Protein AF-0000000086540992 (afdb_homodimer)

pLDDT: mean 71.97, std 34.08, range [14.61, 98.75]

Secondary structure (DSSP, 8-state):
-HHHHHHHHHHHHHHHTT-HHHHHHHHHHHHTT-SPPPHHHHHHHHHHHHHHHHHHHHHHHHHH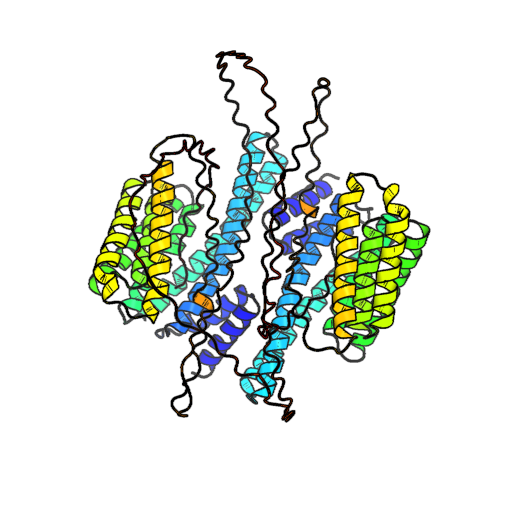HHHHHHHHHT-HHHHHHHHHHHHHHHHHHHHHHHHHHHHIIIIIHHH--SHHHHHHHHHHHHHHHHHHHHH--HHHHHHHHHHHHHHHHHHHHHHHHHS-TT-HHHHHHHHHHHHIIIIIS--HHHHHHHHHHHHHHHHHTGGG--HHHHHHHHHHHHHHHHHHHHHHHHHS----------------GGGG--------S----------------------------------------------------------------------------------/-HHHHHHHHHHHHHHHTT-HHHHHHHHHHHHTT-SPPPHHHHHHHHHHHHHHHHHHHHHHHHHHHHHHHHHHHT-HHHHHHHHHHHHHHHHHHHHHHHHHHHHIIIIIHHH--SHHHHHHHHHHHHHHHHHHHHH--HHHHHHHHHHHHHHHHHHHHHHHHHS-TT-HHHHHHHHHHHHIIIIIS--HHHHHHHHHHHHHHHHHTGGG--HHHHHHHHHHHHHHHHHHHHHHHHHS----------------GGGG--------S----------------------------------------------------------------------------------

Organism: Oryzias melastigma (NCBI:txid30732)

Solvent-accessible surface area (backbone atoms only — not comparable to full-atom values): 40057 Å² total; per-residue (Å²): 109,74,65,50,53,49,30,52,50,50,22,53,52,20,52,72,33,68,36,35,70,58,15,36,58,29,34,48,56,53,45,68,63,55,52,67,69,53,74,67,55,49,30,51,42,39,46,17,50,48,54,51,50,46,54,50,51,52,23,45,54,43,45,50,51,50,43,54,56,36,61,75,70,65,50,63,70,65,40,53,53,46,52,53,50,44,50,52,49,49,52,52,49,49,51,54,38,50,51,53,48,48,47,38,67,74,17,46,56,72,35,41,82,48,61,67,51,41,28,51,48,26,36,51,47,13,49,42,24,43,59,49,29,72,75,41,58,73,69,57,16,53,51,24,44,48,53,13,50,54,25,37,48,53,16,48,57,48,29,71,73,67,43,60,58,47,36,50,69,48,41,36,42,37,39,35,48,18,47,41,29,36,74,73,66,65,32,55,67,61,12,45,51,46,30,49,50,48,46,52,50,18,62,74,47,51,89,73,51,52,74,78,55,38,57,57,24,49,53,48,45,49,50,36,51,52,46,46,51,51,51,51,52,61,66,52,71,72,85,72,83,58,74,74,77,73,71,73,37,74,56,79,71,71,71,69,71,66,81,72,70,79,76,71,85,73,83,82,75,82,79,79,76,78,79,74,81,79,79,73,49,35,62,70,83,77,80,79,76,82,74,83,76,74,81,74,82,76,85,76,82,85,79,75,82,81,78,83,78,85,88,81,81,86,80,84,83,77,88,75,85,75,86,77,83,80,83,72,82,75,77,14,67,34,62,81,64,78,63,70,76,74,61,64,78,60,115,108,75,63,50,53,47,30,54,50,51,20,52,52,21,52,73,32,68,38,34,69,59,14,37,57,29,35,50,56,52,47,67,64,55,53,66,69,53,73,66,53,49,29,52,42,38,48,18,50,48,52,52,51,47,53,50,49,53,23,45,54,45,46,49,51,50,43,55,58,35,62,75,70,66,51,63,69,64,42,52,52,45,52,52,50,45,51,52,49,49,52,50,49,49,51,54,38,50,50,54,48,47,47,38,67,74,19,46,56,72,37,40,84,48,60,68,52,41,29,50,47,26,34,51,47,12,49,41,25,43,59,48,30,72,76,41,57,72,69,58,18,52,52,24,44,46,53,12,50,53,26,37,48,54,16,47,57,48,28,71,72,65,43,59,58,47,36,49,67,50,42,35,42,38,37,34,48,18,46,42,29,36,74,73,67,66,31,55,66,62,12,46,49,46,30,48,51,47,45,52,48,18,62,75,47,50,88,73,51,51,74,77,54,37,58,57,25,48,52,49,44,49,51,36,49,52,46,48,53,46,51,50,52,61,66,52,70,73,75,42,65,28,67,74,77,73,69,75,44,73,61,78,70,73,72,69,70,67,81,72,70,80,78,72,84,73,82,84,76,84,79,79,77,77,80,78,81,79,79,70,60,40,57,71,83,74,80,76,78,80,73,81,76,73,81,69,78,72,84,73,82,82,76,84,71,85,72,83,86,82,86,75,83,75,83,80,78,80,77,81,82,74,79,75,79,81,79,74,74,76,82,71,81,57,75,81,70,82,73,74,77,76,63,65,79,62,116

Structure (mmCIF, N/CA/C/O backbone):
data_AF-0000000086540992-model_v1
#
loop_
_entity.id
_entity.type
_entity.pdbx_description
1 polymer '14-3-3 protein epsilon'
#
loop_
_atom_site.group_PDB
_atom_site.id
_atom_site.type_symbol
_atom_site.label_atom_id
_atom_site.label_alt_id
_atom_site.label_comp_id
_atom_site.label_asym_id
_atom_site.label_entity_id
_atom_site.label_seq_id
_atom_site.pdbx_PDB_ins_code
_atom_site.Cartn_x
_atom_site.Cartn_y
_atom_site.Cartn_z
_atom_site.occupancy
_atom_site.B_iso_or_equiv
_atom_site.auth_seq_id
_atom_site.auth_comp_id
_atom_site.auth_asym_id
_atom_site.auth_atom_id
_atom_site.pdbx_PDB_model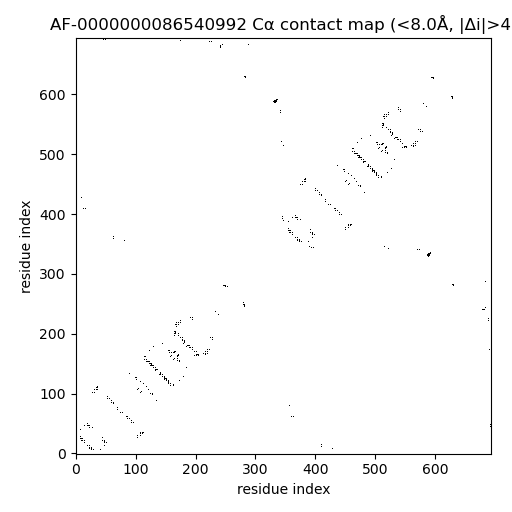_num
ATOM 1 N N . MET A 1 1 ? -19.25 -24.922 9.805 1 51.62 1 MET A N 1
ATOM 2 C CA . MET A 1 1 ? -19.891 -24.25 8.68 1 51.62 1 MET A CA 1
ATOM 3 C C . MET A 1 1 ? -19.984 -22.75 8.922 1 51.62 1 MET A C 1
ATOM 5 O O . MET A 1 1 ? -19.531 -21.953 8.094 1 51.62 1 MET A O 1
ATOM 9 N N . ALA A 1 2 ? -20.594 -22.406 10.203 1 64.19 2 ALA A N 1
ATOM 10 C CA . ALA A 1 2 ? -20.828 -21 10.531 1 64.19 2 ALA A CA 1
ATOM 11 C C . ALA A 1 2 ? -19.5 -20.25 10.688 1 64.19 2 ALA A C 1
ATOM 13 O O . ALA A 1 2 ? -19.359 -19.125 10.203 1 64.19 2 ALA A O 1
ATOM 14 N N . ASP A 1 3 ? -18.484 -21.031 11.164 1 86.75 3 ASP A N 1
ATOM 15 C CA . ASP A 1 3 ? -17.188 -20.422 11.438 1 86.75 3 ASP A CA 1
ATOM 16 C C . ASP A 1 3 ? -16.406 -20.203 10.141 1 86.75 3 ASP A C 1
ATOM 18 O O . ASP A 1 3 ? -15.773 -19.156 9.969 1 86.75 3 ASP A O 1
ATOM 22 N N . ARG A 1 4 ? -16.688 -21.109 9.227 1 94.5 4 ARG A N 1
ATOM 23 C CA . ARG A 1 4 ? -16 -21.016 7.941 1 94.5 4 ARG A CA 1
ATOM 24 C C . ARG A 1 4 ? -16.516 -19.828 7.129 1 94.5 4 ARG A C 1
ATOM 26 O O . ARG A 1 4 ? -15.727 -19.031 6.605 1 94.5 4 ARG A O 1
ATOM 33 N N . ASP A 1 5 ? -17.766 -19.703 7.113 1 94.44 5 ASP A N 1
ATOM 34 C CA . ASP A 1 5 ? -18.391 -18.609 6.367 1 94.44 5 ASP A CA 1
ATOM 35 C C . ASP A 1 5 ? -18 -17.266 6.949 1 94.44 5 ASP A C 1
ATOM 37 O O . ASP A 1 5 ? -17.812 -16.297 6.211 1 94.44 5 ASP A O 1
ATOM 41 N N . ASN A 1 6 ? -17.922 -17.312 8.25 1 94.5 6 ASN A N 1
ATOM 42 C CA . ASN A 1 6 ? -17.516 -16.078 8.906 1 94.5 6 ASN A CA 1
ATOM 43 C C . ASN A 1 6 ? -16.062 -15.703 8.57 1 94.5 6 ASN A C 1
ATOM 45 O O . ASN A 1 6 ? -15.75 -14.531 8.367 1 94.5 6 ASN A O 1
ATOM 49 N N . LEU A 1 7 ? -15.234 -16.688 8.523 1 97 7 LEU A N 1
ATOM 50 C CA . LEU A 1 7 ? -13.828 -16.453 8.188 1 97 7 LEU A CA 1
ATOM 51 C C . LEU A 1 7 ? -13.68 -15.977 6.75 1 97 7 LEU A C 1
ATOM 53 O O . LEU A 1 7 ? -12.883 -15.078 6.469 1 97 7 LEU A O 1
ATOM 57 N N . VAL A 1 8 ? -14.469 -16.547 5.883 1 97.81 8 VAL A N 1
ATOM 58 C CA . VAL A 1 8 ? -14.438 -16.156 4.48 1 97.81 8 VAL A CA 1
ATOM 59 C C . VAL A 1 8 ? -14.945 -14.719 4.344 1 97.81 8 VAL A C 1
ATOM 61 O O . VAL A 1 8 ? -14.375 -13.914 3.596 1 97.81 8 VAL A O 1
ATOM 64 N N . TYR A 1 9 ? -15.969 -14.422 5.082 1 96.5 9 TYR A N 1
ATOM 65 C CA . TYR A 1 9 ? -16.5 -13.07 5.047 1 96.5 9 TYR A CA 1
ATOM 66 C C . TYR A 1 9 ? -15.492 -12.07 5.598 1 96.5 9 TYR A C 1
ATOM 68 O O . TYR A 1 9 ? -15.328 -10.977 5.051 1 96.5 9 TYR A O 1
ATOM 76 N N . GLN A 1 10 ? -14.805 -12.414 6.66 1 96.69 10 GLN A N 1
ATOM 77 C CA . GLN A 1 10 ? -13.758 -11.57 7.234 1 96.69 10 GLN A CA 1
ATOM 78 C C . GLN A 1 10 ? -12.641 -11.32 6.227 1 96.69 10 GLN A C 1
ATOM 80 O O . GLN A 1 10 ? -12.102 -10.219 6.141 1 96.69 10 GLN A O 1
ATOM 85 N N . ALA A 1 11 ? -12.289 -12.32 5.504 1 98.12 11 ALA A N 1
ATOM 86 C CA . ALA A 1 11 ? -11.258 -12.188 4.477 1 98.12 11 ALA A CA 1
ATOM 87 C C . ALA A 1 11 ? -11.695 -11.203 3.395 1 98.12 11 ALA A C 1
ATOM 89 O O . ALA A 1 11 ? -10.883 -10.398 2.922 1 98.12 11 ALA A O 1
ATOM 90 N N . LYS A 1 12 ? -12.914 -11.273 3.031 1 97.81 12 LYS A N 1
ATOM 91 C CA . LYS A 1 12 ? -13.438 -10.352 2.023 1 97.81 12 LYS A CA 1
ATOM 92 C C . LYS A 1 12 ? -13.414 -8.914 2.525 1 97.81 12 LYS A C 1
ATOM 94 O O . LYS A 1 12 ? -13.094 -7.992 1.776 1 97.81 12 LYS A O 1
ATOM 99 N N . LEU A 1 13 ? -13.789 -8.734 3.809 1 97.12 13 LEU A N 1
ATOM 100 C CA . LEU A 1 13 ? -13.734 -7.406 4.414 1 97.12 13 LEU A CA 1
ATOM 101 C C . LEU A 1 13 ? -12.305 -6.875 4.422 1 97.12 13 LEU A C 1
ATOM 103 O O . LEU A 1 13 ? -12.062 -5.711 4.082 1 97.12 13 LEU A O 1
ATOM 107 N N . ALA A 1 14 ? -11.406 -7.727 4.773 1 98.19 14 ALA A N 1
ATOM 108 C CA . ALA A 1 14 ? -10 -7.348 4.816 1 98.19 14 ALA A CA 1
ATOM 109 C C . ALA A 1 14 ? -9.484 -6.988 3.426 1 98.19 14 ALA A C 1
ATOM 111 O O . ALA A 1 14 ? -8.688 -6.059 3.271 1 98.19 14 ALA A O 1
ATOM 112 N N . GLU A 1 15 ? -9.906 -7.699 2.443 1 97.69 15 GLU A N 1
ATOM 113 C CA . GLU A 1 15 ? -9.508 -7.402 1.073 1 97.69 15 GLU A CA 1
ATOM 114 C C . GLU A 1 15 ? -9.992 -6.02 0.644 1 97.69 15 GLU A C 1
ATOM 116 O O . GLU A 1 15 ? -9.219 -5.227 0.096 1 97.69 15 GLU A O 1
ATOM 121 N N . GLN A 1 16 ? -11.266 -5.754 0.918 1 97.12 16 GLN A N 1
ATOM 122 C CA . GLN A 1 16 ? -11.844 -4.469 0.549 1 97.12 16 GLN A CA 1
ATOM 123 C C . GLN A 1 16 ? -11.148 -3.322 1.277 1 97.12 16 GLN A C 1
ATOM 125 O O . GLN A 1 16 ? -10.969 -2.24 0.714 1 97.12 16 GLN A O 1
ATOM 130 N N . ALA A 1 17 ? -10.789 -3.611 2.469 1 97.25 17 ALA A N 1
ATOM 131 C CA . ALA A 1 17 ? -10.117 -2.6 3.279 1 97.25 17 ALA A CA 1
ATOM 132 C C . ALA A 1 17 ? -8.617 -2.584 3.006 1 97.25 17 ALA A C 1
ATOM 134 O O . ALA A 1 17 ? -7.875 -1.812 3.617 1 97.25 17 ALA A O 1
ATOM 135 N N . GLU A 1 18 ? -8.102 -3.455 2.107 1 97.31 18 GLU A N 1
ATOM 136 C CA . GLU A 1 18 ? -6.703 -3.59 1.711 1 97.31 18 GLU A CA 1
ATOM 137 C C . GLU A 1 18 ? -5.82 -3.916 2.91 1 97.31 18 GLU A C 1
ATOM 139 O O . GLU A 1 18 ? -4.746 -3.334 3.072 1 97.31 18 GLU A O 1
ATOM 144 N N . ARG A 1 19 ? -6.328 -4.629 3.795 1 97.88 19 ARG A N 1
ATOM 145 C CA . ARG A 1 19 ? -5.609 -5.164 4.949 1 97.88 19 ARG A CA 1
ATOM 146 C C . ARG A 1 19 ? -5.281 -6.641 4.75 1 97.88 19 ARG A C 1
ATOM 148 O O . ARG A 1 19 ? -5.91 -7.508 5.359 1 97.88 19 ARG A O 1
ATOM 155 N N . TYR A 1 20 ? -4.223 -6.926 4.07 1 98.19 20 TYR A N 1
ATOM 156 C CA . TYR A 1 20 ? -3.961 -8.242 3.51 1 98.19 20 TYR A CA 1
ATOM 157 C C . TYR A 1 20 ? -3.361 -9.18 4.559 1 98.19 20 TYR A C 1
ATOM 159 O O . TYR A 1 20 ? -3.555 -10.391 4.5 1 98.19 20 TYR A O 1
ATOM 167 N N . ASP A 1 21 ? -2.674 -8.656 5.555 1 97.69 21 ASP A N 1
ATOM 168 C CA . ASP A 1 21 ? -2.174 -9.508 6.629 1 97.69 21 ASP A CA 1
ATOM 169 C C . ASP A 1 21 ? -3.324 -10.188 7.367 1 97.69 21 ASP A C 1
ATOM 171 O O . ASP A 1 21 ? -3.252 -11.383 7.676 1 97.69 21 ASP A O 1
ATOM 175 N N . GLU A 1 22 ? -4.328 -9.43 7.621 1 97.75 22 GLU A N 1
ATOM 176 C CA . GLU A 1 22 ? -5.512 -9.992 8.266 1 97.75 22 GLU A CA 1
ATOM 177 C C . GLU A 1 22 ? -6.23 -10.969 7.336 1 97.75 22 GLU A C 1
ATOM 179 O O . GLU A 1 22 ? -6.789 -11.969 7.789 1 97.75 22 GLU A O 1
ATOM 184 N N . MET A 1 23 ? -6.227 -10.594 6.035 1 98.19 23 MET A N 1
ATOM 185 C CA . MET A 1 23 ? -6.801 -11.484 5.035 1 98.19 23 MET A CA 1
ATOM 186 C C . MET A 1 23 ? -6.137 -12.852 5.078 1 98.19 23 MET A C 1
ATOM 188 O O . MET A 1 23 ? -6.816 -13.883 5.051 1 98.19 23 MET A O 1
ATOM 192 N N . VAL A 1 24 ? -4.84 -12.891 5.246 1 98.56 24 VAL A N 1
ATOM 193 C CA . VAL A 1 24 ? -4.07 -14.133 5.305 1 98.56 24 VAL A CA 1
ATOM 194 C C . VAL A 1 24 ? -4.453 -14.922 6.555 1 98.56 24 VAL A C 1
ATOM 196 O O . VAL A 1 24 ? -4.66 -16.141 6.492 1 98.56 24 VAL A O 1
ATOM 199 N N . GLU A 1 25 ? -4.555 -14.227 7.68 1 98 25 GLU A N 1
ATOM 200 C CA . GLU A 1 25 ? -4.902 -14.891 8.93 1 98 25 GLU A CA 1
ATOM 201 C C . GLU A 1 25 ? -6.246 -15.609 8.82 1 98 25 GLU A C 1
ATOM 203 O O . GLU A 1 25 ? -6.375 -16.766 9.234 1 98 25 GLU A O 1
ATOM 208 N N . SER A 1 26 ? -7.203 -14.922 8.227 1 97.88 26 SER A N 1
ATOM 209 C CA . SER A 1 26 ? -8.531 -15.492 8.07 1 97.88 26 SER A CA 1
ATOM 210 C C . SER A 1 26 ? -8.516 -16.688 7.117 1 97.88 26 SER A C 1
ATOM 212 O O . SER A 1 26 ? -9.062 -17.75 7.426 1 97.88 26 SER A O 1
ATOM 214 N N . MET A 1 27 ? -7.844 -16.516 5.996 1 98.31 27 MET A N 1
ATOM 215 C CA . MET A 1 27 ? -7.875 -17.562 4.977 1 98.31 27 MET A CA 1
ATOM 216 C C . MET A 1 27 ? -7.008 -18.75 5.387 1 98.31 27 MET A C 1
ATOM 218 O O . MET A 1 27 ? -7.289 -19.891 5.008 1 98.31 27 MET A O 1
ATOM 222 N N . LYS A 1 28 ? -5.984 -18.547 6.16 1 97.88 28 LYS A N 1
ATOM 223 C CA . LYS A 1 28 ? -5.176 -19.641 6.684 1 97.88 28 LYS A CA 1
ATOM 224 C C . LYS A 1 28 ? -6.008 -20.547 7.59 1 97.88 28 LYS A C 1
ATOM 226 O O . LYS A 1 28 ? -5.859 -21.781 7.547 1 97.88 28 LYS A O 1
ATOM 231 N N . LYS A 1 29 ? -6.824 -19.938 8.398 1 97.81 29 LYS A N 1
ATOM 232 C CA . LYS A 1 29 ? -7.719 -20.719 9.25 1 97.81 29 LYS A CA 1
ATOM 233 C C . LYS A 1 29 ? -8.672 -21.578 8.414 1 97.81 29 LYS A C 1
ATOM 235 O O . LYS A 1 29 ? -8.914 -22.734 8.742 1 97.81 29 LYS A O 1
ATOM 240 N N . VAL A 1 30 ? -9.18 -20.984 7.32 1 97.81 30 VAL A N 1
ATOM 241 C CA . VAL A 1 30 ? -10.062 -21.719 6.422 1 97.81 30 VAL A CA 1
ATOM 242 C C . VAL A 1 30 ? -9.289 -22.875 5.785 1 97.81 30 VAL A C 1
ATOM 244 O O . VAL A 1 30 ? -9.789 -24 5.727 1 97.81 30 VAL A O 1
ATOM 247 N N . ALA A 1 31 ? -8.109 -22.641 5.324 1 97.44 31 ALA A N 1
ATOM 248 C CA . ALA A 1 31 ? -7.293 -23.641 4.641 1 97.44 31 ALA A CA 1
ATOM 249 C C . ALA A 1 31 ? -6.91 -24.781 5.586 1 97.44 31 ALA A C 1
ATOM 251 O O . ALA A 1 31 ? -6.715 -25.922 5.148 1 97.44 31 ALA A O 1
ATOM 252 N N . SER A 1 32 ? -6.879 -24.516 6.887 1 96.12 32 SER A N 1
ATOM 253 C CA . SER A 1 32 ? -6.414 -25.5 7.867 1 96.12 32 SER A CA 1
ATOM 254 C C . SER A 1 32 ? -7.551 -26.406 8.328 1 96.12 32 SER A C 1
ATOM 256 O O . SER A 1 32 ? -7.363 -27.25 9.203 1 96.12 32 SER A O 1
ATOM 258 N N . MET A 1 33 ? -8.711 -26.203 7.703 1 95.38 33 MET A N 1
ATOM 259 C CA . MET A 1 33 ? -9.852 -27.047 8.047 1 95.38 33 MET A CA 1
ATOM 260 C C . MET A 1 33 ? -9.805 -28.359 7.277 1 95.38 33 MET A C 1
ATOM 262 O O . MET A 1 33 ? -10.641 -29.25 7.496 1 95.38 33 MET A O 1
ATOM 266 N N . ASP A 1 34 ? -8.852 -28.562 6.43 1 93.06 34 ASP A N 1
ATOM 267 C CA . ASP A 1 34 ? -8.578 -29.781 5.691 1 93.06 34 ASP A CA 1
ATOM 268 C C . ASP A 1 34 ? -9.766 -30.172 4.816 1 93.06 34 ASP A C 1
ATOM 270 O O . ASP A 1 34 ? -10.125 -31.359 4.734 1 93.06 34 ASP A O 1
ATOM 274 N N . VAL A 1 35 ? -10.516 -29.219 4.359 1 92.75 35 VAL A N 1
ATOM 275 C CA . VAL A 1 35 ? -11.578 -29.406 3.381 1 92.75 35 VAL A CA 1
ATOM 276 C C . VAL A 1 35 ? -11.227 -28.688 2.082 1 92.75 35 VAL A C 1
ATOM 278 O O . VAL A 1 35 ? -10.477 -27.703 2.094 1 92.75 35 VAL A O 1
ATOM 281 N N . GLU A 1 36 ? -11.766 -29.266 1.032 1 95.38 36 GLU A N 1
ATOM 282 C CA . GLU A 1 36 ? -11.516 -28.641 -0.265 1 95.38 36 GLU A CA 1
ATOM 283 C C . GLU A 1 36 ? -12.094 -27.219 -0.32 1 95.38 36 GLU A C 1
ATOM 285 O O . GLU A 1 36 ? -13.234 -27 0.081 1 95.38 36 GLU A O 1
ATOM 290 N N . LEU A 1 37 ? -11.305 -26.359 -0.802 1 96.62 37 LEU A N 1
ATOM 291 C CA . LEU A 1 37 ? -11.75 -24.984 -0.913 1 96.62 37 LEU A CA 1
ATOM 292 C C . LEU A 1 37 ? -12.555 -24.766 -2.189 1 96.62 37 LEU A C 1
ATOM 294 O O . LEU A 1 37 ? -12.266 -25.375 -3.221 1 96.62 37 LEU A O 1
ATOM 298 N N . THR A 1 38 ? -13.617 -23.922 -2.07 1 95.44 38 THR A N 1
ATOM 299 C CA . THR A 1 38 ? -14.312 -23.484 -3.277 1 95.44 38 THR A CA 1
ATOM 300 C C . THR A 1 38 ? -13.391 -22.641 -4.152 1 95.44 38 THR A C 1
ATOM 302 O O . THR A 1 38 ? -12.32 -22.219 -3.709 1 95.44 38 THR A O 1
ATOM 305 N N . VAL A 1 39 ? -13.773 -22.391 -5.355 1 94.12 39 VAL A N 1
ATOM 306 C CA . VAL A 1 39 ? -12.984 -21.578 -6.273 1 94.12 39 VAL A CA 1
ATOM 307 C C . VAL A 1 39 ? -12.789 -20.172 -5.688 1 94.12 39 VAL A C 1
ATOM 309 O O . VAL A 1 39 ? -11.68 -19.641 -5.719 1 94.12 39 VAL A O 1
ATOM 312 N N . GLU A 1 40 ? -13.781 -19.641 -5.113 1 95.75 40 GLU A N 1
ATOM 313 C CA . GLU A 1 40 ? -13.711 -18.312 -4.512 1 95.75 40 GLU A CA 1
ATOM 314 C C . GLU A 1 40 ? -12.75 -18.297 -3.326 1 95.75 40 GLU A C 1
ATOM 316 O O . GLU A 1 40 ? -11.945 -17.375 -3.186 1 95.75 40 GLU A O 1
ATOM 321 N N . GLU A 1 41 ? -12.82 -19.297 -2.533 1 97 41 GLU A N 1
ATOM 322 C CA . GLU A 1 41 ? -11.953 -19.391 -1.36 1 97 41 GLU A CA 1
ATOM 323 C C . GLU A 1 41 ? -10.492 -19.547 -1.763 1 97 41 GLU A C 1
ATOM 325 O O . GLU A 1 41 ? -9.609 -18.938 -1.156 1 97 41 GLU A O 1
ATOM 330 N N . ARG A 1 42 ? -10.258 -20.312 -2.787 1 96.25 42 ARG A N 1
ATOM 331 C CA . ARG A 1 42 ? -8.906 -20.5 -3.312 1 96.25 42 ARG A CA 1
ATOM 332 C C . ARG A 1 42 ? -8.336 -19.188 -3.816 1 96.25 42 ARG A C 1
ATOM 334 O O . ARG A 1 42 ? -7.172 -18.859 -3.553 1 96.25 42 ARG A O 1
ATOM 341 N N . ASN A 1 43 ? -9.172 -18.5 -4.449 1 95.62 43 ASN A N 1
ATOM 342 C CA . ASN A 1 43 ? -8.758 -17.203 -4.969 1 95.62 43 ASN A CA 1
ATOM 343 C C . ASN A 1 43 ? -8.469 -16.219 -3.84 1 95.62 43 ASN A C 1
ATOM 345 O O . ASN A 1 43 ? -7.488 -15.469 -3.9 1 95.62 43 ASN A O 1
ATOM 349 N N . LEU A 1 44 ? -9.32 -16.203 -2.82 1 97.5 44 LEU A N 1
ATOM 350 C CA . LEU A 1 44 ? -9.109 -15.328 -1.679 1 97.5 44 LEU A CA 1
ATOM 351 C C . LEU A 1 44 ? -7.785 -15.633 -0.992 1 97.5 44 LEU A C 1
ATOM 353 O O . LEU A 1 44 ? -7.039 -14.719 -0.633 1 97.5 44 LEU A O 1
ATOM 357 N N . LEU A 1 45 ? -7.504 -16.906 -0.831 1 97.94 45 LEU A N 1
ATOM 358 C CA . LEU A 1 45 ? -6.246 -17.328 -0.224 1 97.94 45 LEU A CA 1
ATOM 359 C C . LEU A 1 45 ? -5.059 -16.859 -1.055 1 97.94 45 LEU A C 1
ATOM 361 O O . LEU A 1 45 ? -4.105 -16.281 -0.516 1 97.94 45 LEU A O 1
ATOM 365 N N . SER A 1 46 ? -5.145 -17.047 -2.305 1 97.75 46 SER A N 1
ATOM 366 C CA . SER A 1 46 ? -4.066 -16.688 -3.219 1 97.75 46 SER A CA 1
ATOM 367 C C . SER A 1 46 ? -3.848 -15.18 -3.246 1 97.75 46 SER A C 1
ATOM 369 O O . SER A 1 46 ? -2.709 -14.711 -3.18 1 97.75 46 SER A O 1
ATOM 371 N N . VAL A 1 47 ? -4.941 -14.398 -3.328 1 97.5 47 VAL A N 1
ATOM 372 C CA . VAL A 1 47 ? -4.863 -12.945 -3.379 1 97.5 47 VAL A CA 1
ATOM 373 C C . VAL A 1 47 ? -4.23 -12.414 -2.094 1 97.5 47 VAL A C 1
ATOM 375 O O . VAL A 1 47 ? -3.41 -11.5 -2.129 1 97.5 47 VAL A O 1
ATOM 378 N N . ALA A 1 48 ? -4.566 -13 -0.977 1 97.94 48 ALA A N 1
ATOM 379 C CA . ALA A 1 48 ? -4.031 -12.578 0.312 1 97.94 48 ALA A CA 1
ATOM 380 C C . ALA A 1 48 ? -2.512 -12.719 0.348 1 97.94 48 ALA A C 1
ATOM 382 O O . ALA A 1 48 ? -1.796 -11.742 0.593 1 97.94 48 ALA A O 1
ATOM 383 N N . TYR A 1 49 ? -2.055 -13.883 0.049 1 98.12 49 TYR A N 1
ATOM 384 C CA . TYR A 1 49 ? -0.619 -14.133 0.117 1 98.12 49 TYR A CA 1
ATOM 385 C C . TYR A 1 49 ? 0.121 -13.367 -0.975 1 98.12 49 TYR A C 1
ATOM 387 O O . TYR A 1 49 ? 1.256 -12.93 -0.773 1 98.12 49 TYR A O 1
ATOM 395 N N . LYS A 1 50 ? -0.469 -13.18 -2.115 1 97.38 50 LYS A N 1
ATOM 396 C CA . LYS A 1 50 ? 0.151 -12.453 -3.217 1 97.38 50 LYS A CA 1
ATOM 397 C C . LYS A 1 50 ? 0.458 -11.008 -2.82 1 97.38 50 LYS A C 1
ATOM 399 O O . LYS A 1 50 ? 1.543 -10.5 -3.107 1 97.38 50 LYS A O 1
ATOM 404 N N . ASN A 1 51 ? -0.45 -10.391 -2.162 1 97.25 51 ASN A N 1
ATOM 405 C CA . ASN A 1 51 ? -0.266 -8.992 -1.786 1 97.25 51 ASN A CA 1
ATOM 406 C C . ASN A 1 51 ? 0.763 -8.844 -0.669 1 97.25 51 ASN A C 1
ATOM 408 O O . ASN A 1 51 ? 1.595 -7.938 -0.703 1 97.25 51 ASN A O 1
ATOM 412 N N . VAL A 1 52 ? 0.69 -9.773 0.252 1 97.81 52 VAL A N 1
ATOM 413 C CA . VAL A 1 52 ? 1.623 -9.695 1.372 1 97.81 52 VAL A CA 1
ATOM 414 C C . VAL A 1 52 ? 3.045 -9.953 0.879 1 97.81 52 VAL A C 1
ATOM 416 O O . VAL A 1 52 ? 3.967 -9.195 1.201 1 97.81 52 VAL A O 1
ATOM 419 N N . ILE A 1 53 ? 3.215 -10.969 0.06 1 97.88 53 ILE A N 1
ATOM 420 C CA . ILE A 1 53 ? 4.543 -11.305 -0.436 1 97.88 53 ILE A CA 1
ATOM 421 C C . ILE A 1 53 ? 4.996 -10.266 -1.455 1 97.88 53 ILE A C 1
ATOM 423 O O . ILE A 1 53 ? 6.184 -9.938 -1.534 1 97.88 53 ILE A O 1
ATOM 427 N N . GLY A 1 54 ? 4.074 -9.75 -2.227 1 96.81 54 GLY A N 1
ATOM 428 C CA . GLY A 1 54 ? 4.402 -8.75 -3.225 1 96.81 54 GLY A CA 1
ATOM 429 C C . GLY A 1 54 ? 5.012 -7.492 -2.631 1 96.81 54 GLY A C 1
ATOM 430 O O . GLY A 1 54 ? 5.969 -6.941 -3.178 1 96.81 54 GLY A O 1
ATOM 431 N N . ALA A 1 55 ? 4.461 -7.059 -1.56 1 96.12 55 ALA A N 1
ATOM 432 C CA . ALA A 1 55 ? 4.977 -5.867 -0.89 1 96.12 55 ALA A CA 1
ATOM 433 C C . ALA A 1 55 ? 6.41 -6.086 -0.415 1 96.12 55 ALA A C 1
ATOM 435 O O . ALA A 1 55 ? 7.262 -5.207 -0.564 1 96.12 55 ALA A O 1
ATOM 436 N N . ARG A 1 56 ? 6.695 -7.254 0.124 1 97.81 56 ARG A N 1
ATOM 437 C CA . ARG A 1 56 ? 8.031 -7.547 0.637 1 97.81 56 ARG A CA 1
ATOM 438 C C . ARG A 1 56 ? 9.023 -7.758 -0.502 1 97.81 56 ARG A C 1
ATOM 440 O O . ARG A 1 56 ? 10.18 -7.352 -0.406 1 97.81 56 ARG A O 1
ATOM 447 N N . ARG A 1 57 ? 8.555 -8.367 -1.579 1 97.44 57 ARG A N 1
ATOM 448 C CA . ARG A 1 57 ? 9.414 -8.539 -2.748 1 97.44 57 ARG A CA 1
ATOM 449 C C . ARG A 1 57 ? 9.797 -7.184 -3.342 1 97.44 57 ARG A C 1
ATOM 451 O O . ARG A 1 57 ? 10.953 -6.973 -3.727 1 97.44 57 ARG A O 1
ATOM 458 N N . ALA A 1 58 ? 8.859 -6.301 -3.395 1 96.62 58 ALA A N 1
ATOM 459 C CA . ALA A 1 58 ? 9.141 -4.953 -3.883 1 96.62 58 ALA A CA 1
ATOM 460 C C . ALA A 1 58 ? 10.18 -4.258 -3.008 1 96.62 58 ALA A C 1
ATOM 462 O O . ALA A 1 58 ? 11.125 -3.652 -3.518 1 96.62 58 ALA A O 1
ATOM 463 N N . SER A 1 59 ? 9.969 -4.387 -1.724 1 97.75 59 SER A N 1
ATOM 464 C CA . SER A 1 59 ? 10.945 -3.818 -0.796 1 97.75 59 SER A CA 1
ATOM 465 C C . SER A 1 59 ? 12.336 -4.398 -1.028 1 97.75 59 SER A C 1
ATOM 467 O O . SER A 1 59 ? 13.32 -3.662 -1.075 1 97.75 59 SER A O 1
ATOM 469 N N . TRP A 1 60 ? 12.383 -5.672 -1.164 1 97.88 60 TRP A N 1
ATOM 470 C CA . TRP A 1 60 ? 13.648 -6.371 -1.347 1 97.88 60 TRP A CA 1
ATOM 471 C C . TRP A 1 60 ? 14.359 -5.895 -2.609 1 97.88 60 TRP A C 1
ATOM 473 O O . TRP A 1 60 ? 15.57 -5.664 -2.6 1 97.88 60 TRP A O 1
ATOM 483 N N . ARG A 1 61 ? 13.656 -5.746 -3.66 1 97.12 61 ARG A N 1
ATOM 484 C CA . ARG A 1 61 ? 14.25 -5.32 -4.922 1 97.12 61 ARG A CA 1
ATOM 485 C C . ARG A 1 61 ? 14.812 -3.906 -4.812 1 97.12 61 ARG A C 1
ATOM 487 O O . ARG A 1 61 ? 15.906 -3.627 -5.305 1 97.12 61 ARG A O 1
ATOM 494 N N . ILE A 1 62 ? 14.086 -3.059 -4.137 1 97.44 62 ILE A N 1
ATOM 495 C CA . ILE A 1 62 ? 14.531 -1.679 -3.969 1 97.44 62 ILE A CA 1
ATOM 496 C C . ILE A 1 62 ? 15.789 -1.644 -3.1 1 97.44 62 ILE A C 1
ATOM 498 O O . ILE A 1 62 ? 16.766 -0.985 -3.445 1 97.44 62 ILE A O 1
ATOM 502 N N . ILE A 1 63 ? 15.75 -2.369 -2.012 1 97.56 63 ILE A N 1
ATOM 503 C CA . ILE A 1 63 ? 16.875 -2.373 -1.083 1 97.56 63 ILE A CA 1
ATOM 504 C C . ILE A 1 63 ? 18.109 -2.982 -1.759 1 97.56 63 ILE A C 1
ATOM 506 O O . ILE A 1 63 ? 19.219 -2.5 -1.576 1 97.56 63 ILE A O 1
ATOM 510 N N . SER A 1 64 ? 17.844 -3.992 -2.523 1 96 64 SER A N 1
ATOM 511 C CA . SER A 1 64 ? 18.938 -4.629 -3.248 1 96 64 SER A CA 1
ATOM 512 C C . SER A 1 64 ? 19.562 -3.666 -4.25 1 96 64 SER A C 1
ATOM 514 O O . SER A 1 64 ? 20.797 -3.619 -4.391 1 96 64 SER A O 1
ATOM 516 N N . SER A 1 65 ? 18.781 -2.965 -4.902 1 95.88 65 SER A N 1
ATOM 517 C CA . SER A 1 65 ? 19.281 -1.966 -5.84 1 95.88 65 SER A CA 1
ATOM 518 C C . SER A 1 65 ? 20.078 -0.886 -5.121 1 95.88 65 SER A C 1
ATOM 520 O O . SER A 1 65 ? 21.141 -0.46 -5.609 1 95.88 65 SER A O 1
ATOM 522 N N . LEU A 1 66 ? 19.625 -0.447 -3.975 1 95.38 66 LEU A N 1
ATOM 523 C CA . LEU A 1 66 ? 20.344 0.549 -3.176 1 95.38 66 LEU A CA 1
ATOM 524 C C . LEU A 1 66 ? 21.672 0.005 -2.688 1 95.38 66 LEU A C 1
ATOM 526 O O . LEU A 1 66 ? 22.672 0.737 -2.633 1 95.38 66 LEU A O 1
ATOM 530 N N . GLU A 1 67 ? 21.656 -1.237 -2.291 1 95.75 67 GLU A N 1
ATOM 531 C CA . GLU A 1 67 ? 22.891 -1.874 -1.847 1 95.75 67 GLU A CA 1
ATOM 532 C C . GLU A 1 67 ? 23.938 -1.868 -2.951 1 95.75 67 GLU A C 1
ATOM 534 O O . GLU A 1 67 ? 25.094 -1.537 -2.707 1 95.75 67 GLU A O 1
ATOM 539 N N . GLN A 1 68 ? 23.484 -2.215 -4.156 1 94.19 68 GLN A N 1
ATOM 540 C CA . GLN A 1 68 ? 24.391 -2.242 -5.297 1 94.19 68 GLN A CA 1
ATOM 541 C C . GLN A 1 68 ? 24.938 -0.849 -5.598 1 94.19 68 GLN A C 1
ATOM 543 O O . GLN A 1 68 ? 26.141 -0.688 -5.855 1 94.19 68 GLN A O 1
ATOM 548 N N . LYS A 1 69 ? 24.109 0.155 -5.566 1 93.19 69 LYS A N 1
ATOM 549 C CA . LYS A 1 69 ? 24.531 1.533 -5.816 1 93.19 69 LYS A CA 1
ATOM 550 C C . LYS A 1 69 ? 25.516 2.012 -4.762 1 93.19 69 LYS A C 1
ATOM 552 O O . LYS A 1 69 ? 26.516 2.668 -5.086 1 93.19 69 LYS A O 1
ATOM 557 N N . GLU A 1 70 ? 25.25 1.651 -3.537 1 93.06 70 GLU A N 1
ATOM 558 C CA . GLU A 1 70 ? 26.109 2.092 -2.439 1 93.06 70 GLU A CA 1
ATOM 559 C C . GLU A 1 70 ? 27.438 1.349 -2.449 1 93.06 70 GLU A C 1
ATOM 561 O O . GLU A 1 70 ? 28.469 1.896 -2.031 1 93.06 70 GLU A O 1
ATOM 566 N N . GLU A 1 71 ? 27.406 0.131 -2.779 1 91.69 71 GLU A N 1
ATOM 567 C CA . GLU A 1 71 ? 28.641 -0.65 -2.896 1 91.69 71 GLU A CA 1
ATOM 568 C C . GLU A 1 71 ? 29.609 -0.007 -3.883 1 91.69 71 GLU A C 1
ATOM 570 O O . GLU A 1 71 ? 30.828 -0.02 -3.664 1 91.69 71 GLU A O 1
ATOM 575 N N . ASN A 1 72 ? 29.078 0.646 -4.898 1 89.81 72 ASN A N 1
ATOM 576 C CA . ASN A 1 72 ? 29.891 1.297 -5.922 1 89.81 72 ASN A CA 1
ATOM 577 C C . ASN A 1 72 ? 30.469 2.619 -5.422 1 89.81 72 ASN A C 1
ATOM 579 O O . ASN A 1 72 ? 31.484 3.094 -5.938 1 89.81 72 ASN A O 1
ATOM 583 N N . LYS A 1 73 ? 29.891 3.258 -4.375 1 87.12 73 LYS A N 1
ATOM 584 C CA . LYS A 1 73 ? 30.344 4.535 -3.84 1 87.12 73 LYS A CA 1
ATOM 585 C C . LYS A 1 73 ? 31.406 4.332 -2.754 1 87.12 73 LYS A C 1
ATOM 587 O O . LYS A 1 73 ? 32.156 5.25 -2.436 1 87.12 73 LYS A O 1
ATOM 592 N N . GLY A 1 74 ? 31.531 3.17 -2.248 1 77.88 74 GLY A N 1
ATOM 593 C CA . GLY A 1 74 ? 32.594 2.834 -1.327 1 77.88 74 GLY A CA 1
ATOM 594 C C . GLY A 1 74 ? 32.281 3.195 0.113 1 77.88 74 GLY A C 1
ATOM 595 O O . GLY A 1 74 ? 33.188 3.164 0.973 1 77.88 74 GLY A O 1
ATOM 596 N N . GLY A 1 75 ? 31.109 3.705 0.459 1 76.38 75 GLY A N 1
ATOM 597 C CA . GLY A 1 75 ? 30.828 4.016 1.853 1 76.38 75 GLY A CA 1
ATOM 598 C C . GLY A 1 75 ? 30.484 2.791 2.678 1 76.38 75 GLY A C 1
ATOM 599 O O . GLY A 1 75 ? 29.484 2.113 2.404 1 76.38 75 GLY A O 1
ATOM 600 N N . GLU A 1 76 ? 31.25 2.494 3.766 1 84.94 76 GLU A N 1
ATOM 601 C CA . GLU A 1 76 ? 31.125 1.225 4.477 1 84.94 76 GLU A CA 1
ATOM 602 C C . GLU A 1 76 ? 30.016 1.272 5.512 1 84.94 76 GLU A C 1
ATOM 604 O O . GLU A 1 76 ? 29.25 0.316 5.648 1 84.94 76 GLU A O 1
ATOM 609 N N . ASP A 1 77 ? 29.844 2.383 6.172 1 87 77 ASP A N 1
ATOM 610 C CA . ASP A 1 77 ? 28.859 2.443 7.246 1 87 77 ASP A CA 1
ATOM 611 C C . ASP A 1 77 ? 27.438 2.359 6.695 1 87 77 ASP A C 1
ATOM 613 O O . ASP A 1 77 ? 26.625 1.584 7.191 1 87 77 ASP A O 1
ATOM 617 N N . LYS A 1 78 ? 27.188 3.102 5.699 1 90.38 78 LYS A N 1
ATOM 618 C CA . LYS A 1 78 ? 25.875 3.072 5.062 1 90.38 78 LYS A CA 1
ATOM 619 C C . LYS A 1 78 ? 25.594 1.703 4.453 1 90.38 78 LYS A C 1
ATOM 621 O O . LYS A 1 78 ? 24.469 1.204 4.527 1 90.38 78 LYS A O 1
ATOM 626 N N . LEU A 1 79 ? 26.641 1.134 3.965 1 94.5 79 LEU A N 1
ATOM 627 C CA . LEU A 1 79 ? 26.5 -0.175 3.336 1 94.5 79 LEU A CA 1
ATOM 628 C C . LEU A 1 79 ? 26.109 -1.233 4.363 1 94.5 79 LEU A C 1
ATOM 630 O O . LEU A 1 79 ? 25.281 -2.104 4.082 1 94.5 79 LEU A O 1
ATOM 634 N N . LYS A 1 80 ? 26.672 -1.154 5.492 1 94.94 80 LYS A N 1
ATOM 635 C CA . LYS A 1 80 ? 26.344 -2.088 6.562 1 94.94 80 LYS A CA 1
ATOM 636 C C . LYS A 1 80 ? 24.875 -1.965 6.969 1 94.94 80 LYS A C 1
ATOM 638 O O . LYS A 1 80 ? 24.203 -2.973 7.188 1 94.94 80 LYS A O 1
ATOM 643 N N . MET A 1 81 ? 24.359 -0.834 7.004 1 94.12 81 MET A N 1
ATOM 644 C CA . MET A 1 81 ? 22.953 -0.59 7.367 1 94.12 81 MET A CA 1
ATOM 645 C C . MET A 1 81 ? 22.016 -1.146 6.309 1 94.12 81 MET A C 1
ATOM 647 O O . MET A 1 81 ? 21 -1.765 6.641 1 94.12 81 MET A O 1
ATOM 651 N N . ILE A 1 82 ? 22.391 -0.944 5.141 1 96.88 82 ILE A N 1
ATOM 652 C CA . ILE A 1 82 ? 21.562 -1.423 4.035 1 96.88 82 ILE A CA 1
ATOM 653 C C . ILE A 1 82 ? 21.531 -2.949 4.047 1 96.88 82 ILE A C 1
ATOM 655 O O . ILE A 1 82 ? 20.469 -3.551 3.875 1 96.88 82 ILE A O 1
ATOM 659 N N . ARG A 1 83 ? 22.656 -3.559 4.277 1 96.81 83 ARG A N 1
ATOM 660 C CA . ARG A 1 83 ? 22.75 -5.016 4.297 1 96.81 83 ARG A CA 1
ATOM 661 C C . ARG A 1 83 ? 21.922 -5.602 5.438 1 96.81 83 ARG A C 1
ATOM 663 O O . ARG A 1 83 ? 21.25 -6.613 5.262 1 96.81 83 ARG A O 1
ATOM 670 N N . GLU A 1 84 ? 22.016 -4.957 6.52 1 96.69 84 GLU A N 1
ATOM 671 C CA . GLU A 1 84 ? 21.219 -5.414 7.66 1 96.69 84 GLU A CA 1
ATOM 672 C C . GLU A 1 84 ? 19.734 -5.281 7.391 1 96.69 84 GLU A C 1
ATOM 674 O O . GLU A 1 84 ? 18.938 -6.148 7.773 1 96.69 84 GLU A O 1
ATOM 679 N N . TYR A 1 85 ? 19.406 -4.227 6.746 1 97.19 85 TYR A N 1
ATOM 680 C CA . TYR A 1 85 ? 18.016 -4.004 6.391 1 97.19 85 TYR A CA 1
ATOM 681 C C . TYR A 1 85 ? 17.531 -5.039 5.383 1 97.19 85 TYR A C 1
ATOM 683 O O . TYR A 1 85 ? 16.422 -5.566 5.504 1 97.19 85 TYR A O 1
ATOM 691 N N . ARG A 1 86 ? 18.328 -5.352 4.402 1 97.62 86 ARG A N 1
ATOM 692 C CA . ARG A 1 86 ? 18.031 -6.387 3.42 1 97.62 86 ARG A CA 1
ATOM 693 C C . ARG A 1 86 ? 17.781 -7.73 4.098 1 97.62 86 ARG A C 1
ATOM 695 O O . ARG A 1 86 ? 16.812 -8.422 3.779 1 97.62 86 ARG A O 1
ATOM 702 N N . LYS A 1 87 ? 18.625 -8.047 5.059 1 97.56 87 LYS A N 1
ATOM 703 C CA . LYS A 1 87 ? 18.516 -9.305 5.789 1 97.56 87 LYS A CA 1
ATOM 704 C C . LYS A 1 87 ? 17.188 -9.375 6.551 1 97.56 87 LYS A C 1
ATOM 706 O O . LYS A 1 87 ? 16.562 -10.438 6.633 1 97.56 87 LYS A O 1
ATOM 711 N N . THR A 1 88 ? 16.828 -8.266 7.062 1 97.81 88 THR A N 1
ATOM 712 C CA . THR A 1 88 ? 15.562 -8.203 7.785 1 97.81 88 THR A CA 1
ATOM 713 C C . THR A 1 88 ? 14.391 -8.516 6.855 1 97.81 88 THR A C 1
ATOM 715 O O . THR A 1 88 ? 13.516 -9.312 7.199 1 97.81 88 THR A O 1
ATOM 718 N N . VAL A 1 89 ? 14.414 -7.938 5.691 1 98 89 VAL A N 1
ATOM 719 C CA . VAL A 1 89 ? 13.344 -8.148 4.723 1 98 89 VAL A CA 1
ATOM 720 C C . VAL A 1 89 ? 13.375 -9.586 4.223 1 98 89 VAL A C 1
ATOM 722 O O . VAL A 1 89 ? 12.32 -10.203 4.031 1 98 89 VAL A O 1
ATOM 725 N N . GLU A 1 90 ? 14.531 -10.188 4.035 1 98.44 90 GLU A N 1
ATOM 726 C CA . GLU A 1 90 ? 14.672 -11.57 3.592 1 98.44 90 GLU A CA 1
ATOM 727 C C . GLU A 1 90 ? 14.086 -12.539 4.613 1 98.44 90 GLU A C 1
ATOM 729 O O . GLU A 1 90 ? 13.469 -13.539 4.246 1 98.44 90 GLU A O 1
ATOM 734 N N . LYS A 1 91 ? 14.32 -12.211 5.848 1 98.31 91 LYS A N 1
ATOM 735 C CA . LYS A 1 91 ? 13.75 -13.047 6.898 1 98.31 91 LYS A CA 1
ATOM 736 C C . LYS A 1 91 ? 12.227 -13.031 6.848 1 98.31 91 LYS A C 1
ATOM 738 O O . LYS A 1 91 ? 11.578 -14.07 7.027 1 98.31 91 LYS A O 1
ATOM 743 N N . GLU A 1 92 ? 11.688 -11.844 6.602 1 98.25 92 GLU A N 1
ATOM 744 C CA . GLU A 1 92 ? 10.242 -11.727 6.445 1 98.25 92 GLU A CA 1
ATOM 745 C C . GLU A 1 92 ? 9.75 -12.523 5.238 1 98.25 92 GLU A C 1
ATOM 747 O O . GLU A 1 92 ? 8.758 -13.25 5.332 1 98.25 92 GLU A O 1
ATOM 752 N N . LEU A 1 93 ? 10.43 -12.398 4.141 1 98.38 93 LEU A N 1
ATOM 753 C CA . LEU A 1 93 ? 10.094 -13.109 2.912 1 98.38 93 LEU A CA 1
ATOM 754 C C . LEU A 1 93 ? 10.117 -14.617 3.137 1 98.38 93 LEU A C 1
ATOM 756 O O . LEU A 1 93 ? 9.18 -15.32 2.742 1 98.38 93 LEU A O 1
ATOM 760 N N . LYS A 1 94 ? 11.109 -15.109 3.811 1 98.44 94 LYS A N 1
ATOM 761 C CA . LYS A 1 94 ? 11.242 -16.531 4.098 1 98.44 94 LYS A CA 1
ATOM 762 C C . LYS A 1 94 ? 10.102 -17.031 4.973 1 98.44 94 LYS A C 1
ATOM 764 O O . LYS A 1 94 ? 9.539 -18.094 4.723 1 98.44 94 LYS A O 1
ATOM 769 N N . SER A 1 95 ? 9.805 -16.203 5.934 1 98.5 95 SER A N 1
ATOM 770 C CA . SER A 1 95 ? 8.734 -16.578 6.855 1 98.5 95 SER A CA 1
ATOM 771 C C . SER A 1 95 ? 7.402 -16.703 6.129 1 98.5 95 SER A C 1
ATOM 773 O O . SER A 1 95 ? 6.664 -17.672 6.332 1 98.5 95 SER A O 1
ATOM 775 N N . ILE A 1 96 ? 7.082 -15.773 5.246 1 98.44 96 ILE A N 1
ATOM 776 C CA . ILE A 1 96 ? 5.82 -15.773 4.516 1 98.44 96 ILE A CA 1
ATOM 777 C C . ILE A 1 96 ? 5.773 -16.969 3.561 1 98.44 96 ILE A C 1
ATOM 779 O O . ILE A 1 96 ? 4.77 -17.672 3.492 1 98.44 96 ILE A O 1
ATOM 783 N N . CYS A 1 97 ? 6.832 -17.188 2.822 1 98.38 97 CYS A N 1
ATOM 784 C CA . CYS A 1 97 ? 6.891 -18.297 1.884 1 98.38 97 CYS A CA 1
ATOM 785 C C . CYS A 1 97 ? 6.73 -19.625 2.605 1 98.38 97 CYS A C 1
ATOM 787 O O . CYS A 1 97 ? 5.957 -20.484 2.176 1 98.38 97 CYS A O 1
ATOM 789 N N . ASN A 1 98 ? 7.441 -19.781 3.738 1 98.5 98 ASN A N 1
ATOM 790 C CA . ASN A 1 98 ? 7.348 -21.031 4.48 1 98.5 98 ASN A CA 1
ATOM 791 C C . ASN A 1 98 ? 5.949 -21.25 5.047 1 98.5 98 ASN A C 1
ATOM 793 O O . ASN A 1 98 ? 5.469 -22.375 5.117 1 98.5 98 ASN A O 1
ATOM 797 N N . ASP A 1 99 ? 5.355 -20.156 5.434 1 98.56 99 ASP A N 1
ATOM 798 C CA . ASP A 1 99 ? 4 -20.25 5.965 1 98.56 99 ASP A CA 1
ATOM 799 C C . ASP A 1 99 ? 3.041 -20.828 4.934 1 98.56 99 ASP A C 1
ATOM 801 O O . ASP A 1 99 ? 2.355 -21.812 5.207 1 98.56 99 ASP A O 1
ATOM 805 N N . ILE A 1 100 ? 3.008 -20.328 3.748 1 98.44 100 ILE A N 1
ATOM 806 C CA . ILE A 1 100 ? 2.061 -20.781 2.734 1 98.44 100 ILE A CA 1
ATOM 807 C C . ILE A 1 100 ? 2.477 -22.156 2.219 1 98.44 100 ILE A C 1
ATOM 809 O O . ILE A 1 100 ? 1.625 -22.984 1.908 1 98.44 100 ILE A O 1
ATOM 813 N N . LEU A 1 101 ? 3.746 -22.422 2.09 1 98.75 101 LEU A N 1
ATOM 814 C CA . LEU A 1 101 ? 4.207 -23.734 1.64 1 98.75 101 LEU A CA 1
ATOM 815 C C . LEU A 1 101 ? 3.777 -24.828 2.613 1 98.75 101 LEU A C 1
ATOM 817 O O . LEU A 1 101 ? 3.391 -25.922 2.195 1 98.75 101 LEU A O 1
ATOM 821 N N . ASP A 1 102 ? 3.809 -24.484 3.881 1 98.56 102 ASP A N 1
ATOM 822 C CA . ASP A 1 102 ? 3.352 -25.422 4.902 1 98.56 102 ASP A CA 1
ATOM 823 C C . ASP A 1 102 ? 1.854 -25.688 4.773 1 98.56 102 ASP A C 1
ATOM 825 O O . ASP A 1 102 ? 1.409 -26.844 4.863 1 98.56 102 ASP A O 1
ATOM 829 N N . VAL A 1 103 ? 1.103 -24.641 4.555 1 98.19 103 VAL A N 1
ATOM 830 C CA . VAL A 1 103 ? -0.343 -24.75 4.391 1 98.19 103 VAL A CA 1
ATOM 831 C C . VAL A 1 103 ? -0.66 -25.609 3.164 1 98.19 103 VAL A C 1
ATOM 833 O O . VAL A 1 103 ? -1.559 -26.453 3.199 1 98.19 103 VAL A O 1
ATOM 836 N N . LEU A 1 104 ? 0.071 -25.422 2.094 1 98.44 104 LEU A N 1
ATOM 837 C CA . LEU A 1 104 ? -0.13 -26.172 0.862 1 98.44 104 LEU A CA 1
ATOM 838 C C . LEU A 1 104 ? 0.163 -27.656 1.077 1 98.44 104 LEU A C 1
ATOM 840 O O . LEU A 1 104 ? -0.664 -28.516 0.75 1 98.44 104 LEU A O 1
ATOM 844 N N . ASP A 1 105 ? 1.229 -28 1.688 1 98.06 105 ASP A N 1
ATOM 845 C CA . ASP A 1 105 ? 1.704 -29.375 1.8 1 98.06 105 ASP A CA 1
ATOM 846 C C . ASP A 1 105 ? 0.902 -30.156 2.844 1 98.06 105 ASP A C 1
ATOM 848 O O . ASP A 1 105 ? 0.592 -31.328 2.648 1 98.06 105 ASP A O 1
ATOM 852 N N . LYS A 1 106 ? 0.521 -29.469 3.879 1 97.56 106 LYS A N 1
ATOM 853 C CA . LYS A 1 106 ? -0.083 -30.172 5.004 1 97.56 106 LYS A CA 1
ATOM 854 C C . LYS A 1 106 ? -1.602 -30.234 4.867 1 97.56 106 LYS A C 1
ATOM 856 O O . LYS A 1 106 ? -2.246 -31.125 5.41 1 97.56 106 LYS A O 1
ATOM 861 N N . HIS A 1 107 ? -2.152 -29.312 4.09 1 97.38 107 HIS A N 1
ATOM 862 C CA . HIS A 1 107 ? -3.609 -29.234 4.086 1 97.38 107 HIS A CA 1
ATOM 863 C C . HIS A 1 107 ? -4.156 -29.234 2.664 1 97.38 107 HIS A C 1
ATOM 865 O O . HIS A 1 107 ? -4.832 -30.188 2.256 1 97.38 107 HIS A O 1
ATOM 871 N N . LEU A 1 108 ? -3.809 -28.359 1.844 1 98.19 108 LEU A N 1
ATOM 872 C CA . LEU A 1 108 ? -4.543 -28.016 0.63 1 98.19 108 LEU A CA 1
ATOM 873 C C . LEU A 1 108 ? -4.293 -29.062 -0.461 1 98.19 108 LEU A C 1
ATOM 875 O O . LEU A 1 108 ? -5.234 -29.531 -1.105 1 98.19 108 LEU A O 1
ATOM 879 N N . ILE A 1 109 ? -3.041 -29.469 -0.665 1 97.94 109 ILE A N 1
ATOM 880 C CA . ILE A 1 109 ? -2.721 -30.422 -1.72 1 97.94 109 ILE A CA 1
ATOM 881 C C . ILE A 1 109 ? -3.334 -31.781 -1.389 1 97.94 109 ILE A C 1
ATOM 883 O O . ILE A 1 109 ? -3.859 -32.469 -2.271 1 97.94 109 ILE A O 1
ATOM 887 N N . LEU A 1 110 ? -3.365 -32.125 -0.141 1 96.5 110 LEU A N 1
ATOM 888 C CA . LEU A 1 110 ? -3.902 -33.406 0.304 1 96.5 110 LEU A CA 1
ATOM 889 C C . LEU A 1 110 ? -5.422 -33.438 0.158 1 96.5 110 LEU A C 1
ATOM 891 O O . LEU A 1 110 ? -5.996 -34.469 -0.14 1 96.5 110 LEU A O 1
ATOM 895 N N . ALA A 1 111 ? -6 -32.312 0.33 1 95.94 111 ALA A N 1
ATOM 896 C CA . ALA A 1 111 ? -7.461 -32.219 0.308 1 95.94 111 ALA A CA 1
ATOM 897 C C . ALA A 1 111 ? -7.977 -32 -1.11 1 95.94 111 ALA A C 1
ATOM 899 O O . ALA A 1 111 ? -9.18 -32.094 -1.362 1 95.94 111 ALA A O 1
ATOM 900 N N . ALA A 1 112 ? -7.09 -31.734 -2.092 1 96.38 112 ALA A N 1
ATOM 901 C CA . ALA A 1 112 ? -7.508 -31.422 -3.457 1 96.38 112 ALA A CA 1
ATOM 902 C C . ALA A 1 112 ? -8.008 -32.688 -4.172 1 96.38 112 ALA A C 1
ATOM 904 O O . ALA A 1 112 ? -7.328 -33.719 -4.176 1 96.38 112 ALA A O 1
ATOM 905 N N . THR A 1 113 ? -9.195 -32.562 -4.793 1 94.94 113 THR A N 1
ATOM 906 C CA . THR A 1 113 ? -9.789 -33.75 -5.434 1 94.94 113 THR A CA 1
ATOM 907 C C . THR A 1 113 ? -9.906 -33.531 -6.941 1 94.94 113 THR A C 1
ATOM 909 O O . THR A 1 113 ? -9.883 -34.5 -7.711 1 94.94 113 THR A O 1
ATOM 912 N N . THR A 1 114 ? -10.062 -32.344 -7.359 1 95.56 114 THR A N 1
ATOM 913 C CA . THR A 1 114 ? -10.234 -32.031 -8.781 1 95.56 114 THR A CA 1
ATOM 914 C C . THR A 1 114 ? -8.898 -31.719 -9.43 1 95.56 1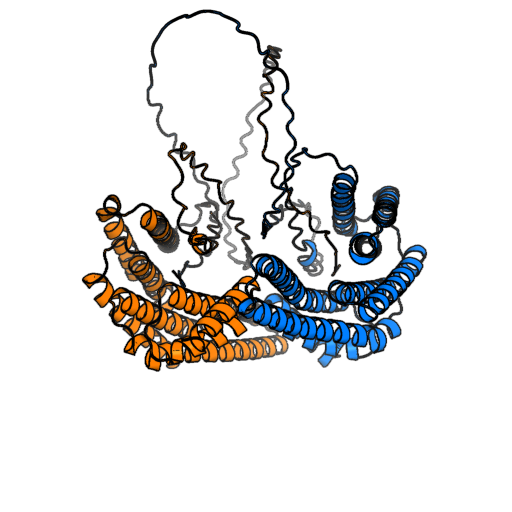14 THR A C 1
ATOM 916 O O . THR A 1 114 ? -7.977 -31.25 -8.766 1 95.56 114 THR A O 1
ATOM 919 N N . GLY A 1 115 ? -8.789 -31.984 -10.672 1 96.44 115 GLY A N 1
ATOM 920 C CA . GLY A 1 115 ? -7.598 -31.609 -11.414 1 96.44 115 GLY A CA 1
ATOM 921 C C . GLY A 1 115 ? -7.289 -30.125 -11.344 1 96.44 115 GLY A C 1
ATOM 922 O O . GLY A 1 115 ? -6.129 -29.734 -11.203 1 96.44 115 GLY A O 1
ATOM 923 N N . GLU A 1 116 ? -8.289 -29.344 -11.445 1 96.38 116 GLU A N 1
ATOM 924 C CA . GLU A 1 116 ? -8.133 -27.891 -11.398 1 96.38 116 GLU A CA 1
ATOM 925 C C . GLU A 1 116 ? -7.512 -27.438 -10.078 1 96.38 116 GLU A C 1
ATOM 927 O O . GLU A 1 116 ? -6.574 -26.641 -10.062 1 96.38 116 GLU A O 1
ATOM 932 N N . SER A 1 117 ? -8 -28 -9.016 1 96.88 117 SER A N 1
ATOM 933 C CA . SER A 1 117 ? -7.492 -27.609 -7.699 1 96.88 117 SER A CA 1
ATOM 934 C C . SER A 1 117 ? -6.055 -28.094 -7.512 1 96.88 117 SER A C 1
ATOM 936 O O . SER A 1 117 ? -5.223 -27.359 -6.965 1 96.88 117 SER A O 1
ATOM 938 N N . LYS A 1 118 ? -5.77 -29.234 -8.023 1 97.81 118 LYS A N 1
ATOM 939 C CA . LYS A 1 118 ? -4.414 -29.766 -7.895 1 97.81 118 LYS A CA 1
ATOM 940 C C . LYS A 1 118 ? -3.412 -28.906 -8.664 1 97.81 118 LYS A C 1
ATOM 942 O O . LYS A 1 118 ? -2.359 -28.547 -8.141 1 97.81 118 LYS A O 1
ATOM 947 N N . VAL A 1 119 ? -3.783 -28.578 -9.906 1 98.31 119 VAL A N 1
ATOM 948 C CA . VAL A 1 119 ? -2.908 -27.734 -10.719 1 98.31 119 VAL A CA 1
ATOM 949 C C . VAL A 1 119 ? -2.699 -26.391 -10.023 1 98.31 119 VAL A C 1
ATOM 951 O O . VAL A 1 119 ? -1.575 -25.891 -9.961 1 98.31 119 VAL A O 1
ATOM 954 N N . PHE A 1 120 ? -3.787 -25.906 -9.438 1 97.88 120 PHE A N 1
ATOM 955 C CA . PHE A 1 120 ? -3.75 -24.609 -8.766 1 97.88 120 PHE A CA 1
ATOM 956 C C . PHE A 1 120 ? -2.762 -24.625 -7.609 1 97.88 120 PHE A C 1
ATOM 958 O O . PHE A 1 120 ? -1.913 -23.75 -7.492 1 97.88 120 PHE A O 1
ATOM 965 N N . TYR A 1 121 ? -2.781 -25.594 -6.809 1 98.44 121 TYR A N 1
ATOM 966 C CA . TYR A 1 121 ? -1.973 -25.641 -5.594 1 98.44 121 TYR A CA 1
ATOM 967 C C . TYR A 1 121 ? -0.519 -25.969 -5.918 1 98.44 121 TYR A C 1
ATOM 969 O O . TYR A 1 121 ? 0.397 -25.406 -5.309 1 98.44 121 TYR A O 1
ATOM 977 N N . TYR A 1 122 ? -0.317 -26.844 -6.84 1 98.69 122 TYR A N 1
ATOM 978 C CA . TYR A 1 122 ? 1.059 -27.125 -7.227 1 98.69 122 TYR A CA 1
ATOM 979 C C . TYR A 1 122 ? 1.702 -25.922 -7.898 1 98.69 122 TYR A C 1
ATOM 981 O O . TYR A 1 122 ? 2.9 -25.672 -7.738 1 98.69 122 TYR A O 1
ATOM 989 N N . LYS A 1 123 ? 0.925 -25.172 -8.703 1 98.5 123 LYS A N 1
ATOM 990 C CA . LYS A 1 123 ? 1.431 -23.922 -9.266 1 98.5 123 LYS A CA 1
ATOM 991 C C . LYS A 1 123 ? 1.836 -22.938 -8.156 1 98.5 123 LYS A C 1
ATOM 993 O O . LYS A 1 123 ? 2.914 -22.344 -8.211 1 98.5 123 LYS A O 1
ATOM 998 N N . MET A 1 124 ? 0.979 -22.781 -7.168 1 98.31 124 MET A N 1
ATOM 999 C CA . MET A 1 124 ? 1.268 -21.906 -6.035 1 98.31 124 MET A CA 1
ATOM 1000 C C . MET A 1 124 ? 2.541 -22.344 -5.32 1 98.31 124 MET A C 1
ATOM 1002 O O . MET A 1 124 ? 3.363 -21.5 -4.941 1 98.31 124 MET A O 1
ATOM 1006 N N . LYS A 1 125 ? 2.656 -23.703 -5.145 1 98.62 125 LYS A N 1
ATOM 1007 C CA . LYS A 1 125 ? 3.852 -24.25 -4.508 1 98.62 125 LYS A CA 1
ATOM 1008 C C . LYS A 1 125 ? 5.109 -23.891 -5.297 1 98.62 125 LYS A C 1
ATOM 1010 O O . LYS A 1 125 ? 6.117 -23.469 -4.715 1 98.62 125 LYS A O 1
ATOM 1015 N N . GLY A 1 126 ? 5.039 -24.016 -6.605 1 98.75 126 GLY A N 1
ATOM 1016 C CA . GLY A 1 126 ? 6.145 -23.609 -7.457 1 98.75 126 GLY A CA 1
ATOM 1017 C C . GLY A 1 126 ? 6.465 -22.125 -7.352 1 98.75 126 GLY A C 1
ATOM 1018 O O . GLY A 1 126 ? 7.637 -21.734 -7.285 1 98.75 126 GLY A O 1
ATOM 1019 N N . ASP A 1 127 ? 5.457 -21.312 -7.293 1 98.56 127 ASP A N 1
ATOM 1020 C CA . ASP A 1 127 ? 5.621 -19.859 -7.227 1 98.56 127 ASP A CA 1
ATOM 1021 C C . ASP A 1 127 ? 6.383 -19.453 -5.969 1 98.56 127 ASP A C 1
ATOM 1023 O O . ASP A 1 127 ? 7.328 -18.672 -6.039 1 98.56 127 ASP A O 1
ATOM 1027 N N . TYR A 1 128 ? 6.027 -19.953 -4.887 1 98.69 128 TYR A N 1
ATOM 1028 C CA . TYR A 1 128 ? 6.59 -19.469 -3.635 1 98.69 128 TYR A CA 1
ATOM 1029 C C . TYR A 1 128 ? 7.984 -20.031 -3.4 1 98.69 128 TYR A C 1
ATOM 1031 O O . TYR A 1 128 ? 8.828 -19.391 -2.775 1 98.69 128 TYR A O 1
ATOM 1039 N N . HIS A 1 129 ? 8.273 -21.266 -3.955 1 98.69 129 HIS A N 1
ATOM 1040 C CA . HIS A 1 129 ? 9.664 -21.703 -3.998 1 98.69 129 HIS A CA 1
ATOM 1041 C C . HIS A 1 129 ? 10.492 -20.844 -4.941 1 98.69 129 HIS A C 1
ATOM 1043 O O . HIS A 1 129 ? 11.672 -20.594 -4.688 1 98.69 129 HIS A O 1
ATOM 1049 N N . ARG A 1 130 ? 9.875 -20.422 -6 1 98.19 130 ARG A N 1
ATOM 1050 C CA . ARG A 1 130 ? 10.547 -19.5 -6.91 1 98.19 130 ARG A CA 1
ATOM 1051 C C . ARG A 1 130 ? 10.898 -18.188 -6.207 1 98.19 130 ARG A C 1
ATOM 1053 O O . ARG A 1 130 ? 12 -17.656 -6.383 1 98.19 130 ARG A O 1
ATOM 1060 N N . TYR A 1 131 ? 9.961 -17.688 -5.379 1 98 131 TYR A N 1
ATOM 1061 C CA . TYR A 1 131 ? 10.227 -16.453 -4.637 1 98 131 TYR A CA 1
ATOM 1062 C C . TYR A 1 131 ? 11.375 -16.656 -3.652 1 98 131 TYR A C 1
ATOM 1064 O O . TYR A 1 131 ? 12.211 -15.758 -3.479 1 98 131 TYR A O 1
ATOM 1072 N N . LEU A 1 132 ? 11.43 -17.859 -3.055 1 98.25 132 LEU A N 1
ATOM 1073 C CA . LEU A 1 132 ? 12.547 -18.172 -2.168 1 98.25 132 LEU A CA 1
ATOM 1074 C C . LEU A 1 132 ? 13.867 -18.172 -2.934 1 98.25 132 LEU A C 1
ATOM 1076 O O . LEU A 1 132 ? 14.883 -17.688 -2.434 1 98.25 132 LEU A O 1
ATOM 1080 N N . ALA A 1 133 ? 13.859 -18.625 -4.125 1 98.06 133 ALA A N 1
ATOM 1081 C CA . ALA A 1 133 ? 15.07 -18.766 -4.93 1 98.06 133 ALA A CA 1
ATOM 1082 C C . ALA A 1 133 ? 15.578 -17.406 -5.41 1 98.06 133 ALA A C 1
ATOM 1084 O O . ALA A 1 133 ? 16.734 -17.281 -5.781 1 98.06 133 ALA A O 1
ATOM 1085 N N . GLU A 1 134 ? 14.75 -16.391 -5.414 1 95.56 134 GLU A N 1
ATOM 1086 C CA . GLU A 1 134 ? 15.109 -15.062 -5.902 1 95.56 134 GLU A CA 1
ATOM 1087 C C . GLU A 1 134 ? 16.188 -14.43 -5.031 1 95.56 134 GLU A C 1
ATOM 1089 O O . GLU A 1 134 ? 17.016 -13.672 -5.523 1 95.56 134 GLU A O 1
ATOM 1094 N N . PHE A 1 135 ? 16.125 -14.719 -3.727 1 96.19 135 PHE A N 1
ATOM 1095 C CA . PHE A 1 135 ? 17.047 -14 -2.85 1 96.19 135 PHE A CA 1
ATOM 1096 C C . PHE A 1 135 ? 17.953 -14.969 -2.111 1 96.19 135 PHE A C 1
ATOM 1098 O O . PHE A 1 135 ? 18.938 -14.555 -1.493 1 96.19 135 PHE A O 1
ATOM 1105 N N . ALA A 1 136 ? 17.625 -16.312 -2.205 1 96.19 136 ALA A N 1
ATOM 1106 C CA . ALA A 1 136 ? 18.469 -17.312 -1.545 1 96.19 136 ALA A CA 1
ATOM 1107 C C . ALA A 1 136 ? 19.828 -17.406 -2.23 1 96.19 136 ALA A C 1
ATOM 1109 O O . ALA A 1 136 ? 19.984 -16.969 -3.373 1 96.19 136 ALA A O 1
ATOM 1110 N N . THR A 1 137 ? 20.812 -17.922 -1.465 1 95.31 137 THR A N 1
ATOM 1111 C CA . THR A 1 137 ? 22.156 -18.062 -2.002 1 95.31 137 THR A CA 1
ATOM 1112 C C . THR A 1 137 ? 22.703 -19.469 -1.727 1 95.31 137 THR A C 1
ATOM 1114 O O . THR A 1 137 ? 22.188 -20.188 -0.86 1 95.31 137 THR A O 1
ATOM 1117 N N . GLY A 1 138 ? 23.609 -19.906 -2.562 1 96 138 GLY A N 1
ATOM 1118 C CA . GLY A 1 138 ? 24.312 -21.156 -2.342 1 96 138 GLY A CA 1
ATOM 1119 C C . GLY A 1 138 ? 23.391 -22.359 -2.389 1 96 138 GLY A C 1
ATOM 1120 O O . GLY A 1 138 ? 22.625 -22.531 -3.344 1 96 138 GLY A O 1
ATOM 1121 N N . ASN A 1 139 ? 23.438 -23.141 -1.37 1 97.25 139 ASN A N 1
ATOM 1122 C CA . ASN A 1 139 ? 22.688 -24.391 -1.323 1 97.25 139 ASN A CA 1
ATOM 1123 C C . ASN A 1 139 ? 21.188 -24.125 -1.151 1 97.25 139 ASN A C 1
ATOM 1125 O O . ASN A 1 139 ? 20.359 -24.859 -1.688 1 97.25 139 ASN A O 1
ATOM 1129 N N . ASP A 1 140 ? 20.938 -23.078 -0.419 1 97.31 140 ASP A N 1
ATOM 1130 C CA . ASP A 1 140 ? 19.531 -22.734 -0.222 1 97.31 140 ASP A CA 1
ATOM 1131 C C . ASP A 1 140 ? 18.859 -22.344 -1.544 1 97.31 140 ASP A C 1
ATOM 1133 O O . ASP A 1 140 ? 17.703 -22.688 -1.777 1 97.31 140 ASP A O 1
ATOM 1137 N N . ARG A 1 141 ? 19.562 -21.656 -2.381 1 97.69 141 ARG A N 1
ATOM 1138 C CA . ARG A 1 141 ? 19.031 -21.266 -3.682 1 97.69 141 ARG A CA 1
ATOM 1139 C C . ARG A 1 141 ? 18.797 -22.5 -4.562 1 97.69 141 ARG A C 1
ATOM 1141 O O . ARG A 1 141 ? 17.75 -22.609 -5.211 1 97.69 141 ARG A O 1
ATOM 1148 N N . LYS A 1 142 ? 19.703 -23.406 -4.594 1 97.94 142 LYS A N 1
ATOM 1149 C CA . LYS A 1 142 ? 19.594 -24.625 -5.391 1 97.94 142 LYS A CA 1
ATOM 1150 C C . LYS A 1 142 ? 18.406 -25.469 -4.953 1 97.94 142 LYS A C 1
ATOM 1152 O O . LYS A 1 142 ? 17.641 -25.953 -5.789 1 97.94 142 LYS A O 1
ATOM 1157 N N . GLU A 1 143 ? 18.328 -25.578 -3.654 1 98.31 143 GLU A N 1
ATOM 1158 C CA . GLU A 1 143 ? 17.234 -26.359 -3.117 1 98.31 143 GLU A CA 1
ATOM 1159 C C . GLU A 1 143 ? 15.883 -25.719 -3.451 1 98.31 143 GLU A C 1
ATOM 1161 O O . GLU A 1 143 ? 14.953 -26.406 -3.867 1 98.31 143 GLU A O 1
ATOM 1166 N N . ALA A 1 144 ? 15.789 -24.453 -3.26 1 98.44 144 ALA A N 1
ATOM 1167 C CA . ALA A 1 144 ? 14.555 -23.734 -3.58 1 98.44 144 ALA A CA 1
ATOM 1168 C C . ALA A 1 144 ? 14.219 -23.859 -5.066 1 98.44 144 ALA A C 1
ATOM 1170 O O . ALA A 1 144 ? 13.07 -24.078 -5.434 1 98.44 144 ALA A O 1
ATOM 1171 N N . ALA A 1 145 ? 15.227 -23.719 -5.914 1 98.5 145 ALA A N 1
ATOM 1172 C CA . ALA A 1 145 ? 15.039 -23.828 -7.355 1 98.5 145 ALA A CA 1
ATOM 1173 C C . ALA A 1 145 ? 14.57 -25.219 -7.75 1 98.5 145 ALA A C 1
ATOM 1175 O O . ALA A 1 145 ? 13.664 -25.375 -8.57 1 98.5 145 ALA A O 1
ATOM 1176 N N . GLU A 1 146 ? 15.148 -26.156 -7.168 1 98.69 146 GLU A N 1
ATOM 1177 C CA . GLU A 1 146 ? 14.766 -27.531 -7.469 1 98.69 146 GLU A CA 1
ATOM 1178 C C . GLU A 1 146 ? 13.336 -27.828 -7.016 1 98.69 146 GLU A C 1
ATOM 1180 O O . GLU A 1 146 ? 12.562 -28.453 -7.746 1 98.69 146 GLU A O 1
ATOM 1185 N N . ASN A 1 147 ? 13.07 -27.422 -5.793 1 98.69 147 ASN A N 1
ATOM 1186 C CA . ASN A 1 147 ? 11.711 -27.609 -5.297 1 98.69 147 ASN A CA 1
ATOM 1187 C C . ASN A 1 147 ? 10.68 -26.906 -6.176 1 98.69 147 ASN A C 1
ATOM 1189 O O . ASN A 1 147 ? 9.586 -27.422 -6.402 1 98.69 147 ASN A O 1
ATOM 1193 N N . SER A 1 148 ? 11.039 -25.734 -6.641 1 98.75 148 SER A N 1
ATOM 1194 C CA . SER A 1 148 ? 10.164 -25 -7.555 1 98.75 148 SER A CA 1
ATOM 1195 C C . SER A 1 148 ? 9.961 -25.781 -8.852 1 98.75 148 SER A C 1
ATOM 1197 O O . SER A 1 148 ? 8.828 -25.938 -9.312 1 98.75 148 SER A O 1
ATOM 1199 N N . LEU A 1 149 ? 11 -26.281 -9.398 1 98.69 149 LEU A N 1
ATOM 1200 C CA . LEU A 1 149 ? 10.945 -27.047 -10.641 1 98.69 149 LEU A CA 1
ATOM 1201 C C . LEU A 1 149 ? 10.055 -28.266 -10.484 1 98.69 149 LEU A C 1
ATOM 1203 O O . LEU A 1 149 ? 9.203 -28.531 -11.344 1 98.69 149 LEU A O 1
ATOM 1207 N N . VAL A 1 150 ? 10.273 -28.938 -9.406 1 98.75 150 VAL A N 1
ATOM 1208 C CA . VAL A 1 150 ? 9.516 -30.156 -9.156 1 98.75 150 VAL A CA 1
ATOM 1209 C C . VAL A 1 150 ? 8.023 -29.828 -9.047 1 98.75 150 VAL A C 1
ATOM 1211 O O . VAL A 1 150 ? 7.184 -30.547 -9.609 1 98.75 150 VAL A O 1
ATOM 1214 N N . ALA A 1 151 ? 7.707 -28.766 -8.344 1 98.75 151 ALA A N 1
ATOM 1215 C CA . ALA A 1 151 ? 6.312 -28.375 -8.156 1 98.75 151 ALA A CA 1
ATOM 1216 C C . ALA A 1 151 ? 5.68 -27.938 -9.477 1 98.75 151 ALA A C 1
ATOM 1218 O O . ALA A 1 151 ? 4.562 -28.344 -9.797 1 98.75 151 ALA A O 1
ATOM 1219 N N . TYR A 1 152 ? 6.391 -27.141 -10.25 1 98.69 152 TYR A N 1
ATOM 1220 C CA . TYR A 1 152 ? 5.883 -26.703 -11.547 1 98.69 152 TYR A CA 1
ATOM 1221 C C . TYR A 1 152 ? 5.684 -27.891 -12.484 1 98.69 152 TYR A C 1
ATOM 1223 O O . TYR A 1 152 ? 4.699 -27.938 -13.227 1 98.69 152 TYR A O 1
ATOM 1231 N N . LYS A 1 153 ? 6.582 -28.812 -12.5 1 98.69 153 LYS A N 1
ATOM 1232 C CA . LYS A 1 153 ? 6.469 -30 -13.344 1 98.69 153 LYS A CA 1
ATOM 1233 C C . LYS A 1 153 ? 5.258 -30.844 -12.961 1 98.69 153 LYS A C 1
ATOM 1235 O O . LYS A 1 153 ? 4.527 -31.328 -13.828 1 98.69 153 LYS A O 1
ATOM 1240 N N . ALA A 1 154 ? 5.117 -31.031 -11.648 1 98.5 154 ALA A N 1
ATOM 1241 C CA . ALA A 1 154 ? 3.943 -31.766 -11.18 1 98.5 154 ALA A CA 1
ATOM 1242 C C . ALA A 1 154 ? 2.654 -31.094 -11.641 1 98.5 154 ALA A C 1
ATOM 1244 O O . ALA A 1 154 ? 1.734 -31.75 -12.117 1 98.5 154 ALA A O 1
ATOM 1245 N N . ALA A 1 155 ? 2.584 -29.797 -11.477 1 98.62 155 ALA A N 1
ATOM 1246 C CA . ALA A 1 155 ? 1.423 -29.031 -11.945 1 98.62 155 ALA A CA 1
ATOM 1247 C C . ALA A 1 155 ? 1.229 -29.203 -13.445 1 98.62 155 ALA A C 1
ATOM 1249 O O . ALA A 1 155 ? 0.107 -29.406 -13.922 1 98.62 155 ALA A O 1
ATOM 1250 N N . SER A 1 156 ? 2.322 -29.109 -14.188 1 98.5 156 SER A N 1
ATOM 1251 C CA . SER A 1 156 ? 2.277 -29.203 -15.641 1 98.5 156 SER A CA 1
ATOM 1252 C C . SER A 1 156 ? 1.773 -30.562 -16.094 1 98.5 156 SER A C 1
ATOM 1254 O O . SER A 1 156 ? 0.948 -30.656 -17.016 1 98.5 156 SER A O 1
ATOM 1256 N N . ASP A 1 157 ? 2.23 -31.594 -15.461 1 98.5 157 ASP A N 1
ATOM 1257 C CA . ASP A 1 157 ? 1.818 -32.938 -15.82 1 98.5 157 ASP A CA 1
ATOM 1258 C C . ASP A 1 157 ? 0.317 -33.156 -15.617 1 98.5 157 ASP A C 1
ATOM 1260 O O . ASP A 1 157 ? -0.366 -33.688 -16.484 1 98.5 157 ASP A O 1
ATOM 1264 N N . ILE A 1 158 ? -0.157 -32.688 -14.555 1 98.38 158 ILE A N 1
ATOM 1265 C CA . ILE A 1 158 ? -1.582 -32.812 -14.266 1 98.38 158 ILE A CA 1
ATOM 1266 C C . ILE A 1 158 ? -2.379 -31.922 -15.227 1 98.38 158 ILE A C 1
ATOM 1268 O O . ILE A 1 158 ? -3.418 -32.344 -15.742 1 98.38 158 ILE A O 1
ATOM 1272 N N . ALA A 1 159 ? -1.922 -30.75 -15.5 1 98.19 159 ALA A N 1
ATOM 1273 C CA . ALA A 1 159 ? -2.623 -29.781 -16.359 1 98.19 159 ALA A CA 1
ATOM 1274 C C . ALA A 1 159 ? -2.748 -30.312 -17.781 1 98.19 159 ALA A C 1
ATOM 1276 O O . ALA A 1 159 ? -3.789 -30.156 -18.422 1 98.19 159 ALA A O 1
ATOM 1277 N N . MET A 1 160 ? -1.721 -30.938 -18.266 1 96.94 160 MET A N 1
ATOM 1278 C CA . MET A 1 160 ? -1.704 -31.438 -19.641 1 96.94 160 MET A CA 1
ATOM 1279 C C . MET A 1 160 ? -2.75 -32.531 -19.828 1 96.94 160 MET A C 1
ATOM 1281 O O . MET A 1 160 ? -3.297 -32.688 -20.922 1 96.94 160 MET A O 1
ATOM 1285 N N . ILE A 1 161 ? -3.066 -33.188 -18.734 1 97.19 161 ILE A N 1
ATOM 1286 C CA . ILE A 1 161 ? -3.992 -34.312 -18.797 1 97.19 161 ILE A CA 1
ATOM 1287 C C . ILE A 1 161 ? -5.406 -33.812 -18.469 1 97.19 161 ILE A C 1
ATOM 1289 O O . ILE A 1 161 ? -6.363 -34.188 -19.156 1 97.19 161 ILE A O 1
ATOM 1293 N N . GLU A 1 162 ? -5.523 -32.938 -17.531 1 97.12 162 GLU A N 1
ATOM 1294 C CA . GLU A 1 162 ? -6.836 -32.719 -16.938 1 97.12 162 GLU A CA 1
ATOM 1295 C C . GLU A 1 162 ? -7.445 -31.406 -17.438 1 97.12 162 GLU A C 1
ATOM 1297 O O . GLU A 1 162 ? -8.656 -31.188 -17.328 1 97.12 162 GLU A O 1
ATOM 1302 N N . LEU A 1 163 ? -6.703 -30.516 -17.969 1 95.81 163 LEU A N 1
ATOM 1303 C CA . LEU A 1 163 ? -7.227 -29.203 -18.344 1 95.81 163 LEU A CA 1
ATOM 1304 C C . LEU A 1 163 ? -6.98 -28.922 -19.812 1 95.81 163 LEU A C 1
ATOM 1306 O O . LEU A 1 163 ? -5.934 -29.281 -20.359 1 95.81 163 LEU A O 1
ATOM 1310 N N . PRO A 1 164 ? -7.961 -28.266 -20.422 1 94.81 164 PRO A N 1
ATOM 1311 C CA . PRO A 1 164 ? -7.723 -27.844 -21.812 1 94.81 164 PRO A CA 1
ATOM 1312 C C . PRO A 1 164 ? -6.648 -26.75 -21.906 1 94.81 164 PRO A C 1
ATOM 1314 O O . PRO A 1 164 ? -6.387 -26.047 -20.938 1 94.81 164 PRO A O 1
ATOM 1317 N N . PRO A 1 165 ? -6.062 -26.562 -23.078 1 95.5 165 PRO A N 1
ATOM 1318 C CA . PRO A 1 165 ? -4.957 -25.609 -23.25 1 95.5 165 PRO A CA 1
ATOM 1319 C C . PRO A 1 165 ? -5.395 -24.156 -23.078 1 95.5 165 PRO A C 1
ATOM 1321 O O . PRO A 1 165 ? -4.551 -23.281 -22.875 1 95.5 165 PRO A O 1
ATOM 1324 N N . THR A 1 166 ? -6.625 -23.906 -23.156 1 94.19 166 THR A N 1
ATOM 1325 C CA . THR A 1 166 ? -7.102 -22.531 -23.031 1 94.19 166 THR A CA 1
ATOM 1326 C C . THR A 1 166 ? -7.477 -22.203 -21.594 1 94.19 166 THR A C 1
ATOM 1328 O O . THR A 1 166 ? -7.801 -21.062 -21.281 1 94.19 166 THR A O 1
ATOM 1331 N N . HIS A 1 167 ? -7.457 -23.203 -20.766 1 93.62 167 HIS A N 1
ATOM 1332 C CA . HIS A 1 167 ? -7.871 -22.969 -19.391 1 93.62 167 HIS A CA 1
ATOM 1333 C C . HIS A 1 167 ? -6.965 -21.938 -18.719 1 93.62 167 HIS A C 1
ATOM 1335 O O . HIS A 1 167 ? -5.738 -22.047 -18.781 1 93.62 167 HIS A O 1
ATOM 1341 N N . PRO A 1 168 ? -7.508 -20.984 -18.016 1 93.75 168 PRO A N 1
ATOM 1342 C CA . PRO A 1 168 ? -6.711 -19.906 -17.453 1 93.75 168 PRO A CA 1
ATOM 1343 C C . PRO A 1 168 ? -5.648 -20.406 -16.469 1 93.75 168 PRO A C 1
ATOM 1345 O O . PRO A 1 168 ? -4.535 -19.875 -16.438 1 93.75 168 PRO A O 1
ATOM 1348 N N . ILE A 1 169 ? -5.922 -21.375 -15.688 1 95.38 169 ILE A N 1
ATOM 1349 C CA . ILE A 1 169 ? -4.969 -21.891 -14.711 1 95.38 169 ILE A CA 1
ATOM 1350 C C . ILE A 1 169 ? -3.801 -22.562 -15.43 1 95.38 169 ILE A C 1
ATOM 1352 O O . ILE A 1 169 ? -2.648 -22.438 -15.008 1 95.38 169 ILE A O 1
ATOM 1356 N N . ARG A 1 170 ? -4.133 -23.312 -16.5 1 96.5 170 ARG A N 1
ATOM 1357 C CA . ARG A 1 170 ? -3.076 -23.953 -17.281 1 96.5 170 ARG A CA 1
ATOM 1358 C C . ARG A 1 170 ? -2.207 -22.906 -17.969 1 96.5 170 ARG A C 1
ATOM 1360 O O . ARG A 1 170 ? -0.981 -23.031 -18 1 96.5 170 ARG A O 1
ATOM 1367 N N . LEU A 1 171 ? -2.85 -21.906 -18.5 1 96.56 171 LEU A N 1
ATOM 1368 C CA . LEU A 1 171 ? -2.119 -20.812 -19.141 1 96.56 171 LEU A CA 1
ATOM 1369 C C . LEU A 1 171 ? -1.263 -20.062 -18.125 1 96.56 171 LEU A C 1
ATOM 1371 O O . LEU A 1 171 ? -0.111 -19.719 -18.406 1 96.56 171 LEU A O 1
ATOM 1375 N N . GLY A 1 172 ? -1.848 -19.797 -16.984 1 96.62 172 GLY A N 1
ATOM 1376 C CA . GLY A 1 172 ? -1.093 -19.141 -15.93 1 96.62 172 GLY A CA 1
ATOM 1377 C C . GLY A 1 172 ? 0.099 -19.938 -15.453 1 96.62 172 GLY A C 1
ATOM 1378 O O . GLY A 1 172 ? 1.148 -19.391 -15.133 1 96.62 172 GLY A O 1
ATOM 1379 N N . LEU A 1 173 ? -0.065 -21.203 -15.344 1 98.19 173 LEU A N 1
ATOM 1380 C CA . LEU A 1 173 ? 1.03 -22.094 -15.008 1 98.19 173 LEU A CA 1
ATOM 1381 C C . LEU A 1 173 ? 2.158 -22 -16.031 1 98.19 173 LEU A C 1
ATOM 1383 O O . LEU A 1 173 ? 3.326 -21.859 -15.656 1 98.19 173 LEU A O 1
ATOM 1387 N N . ALA A 1 174 ? 1.788 -22.031 -17.297 1 97.94 174 ALA A N 1
ATOM 1388 C CA . ALA A 1 174 ? 2.789 -21.922 -18.344 1 97.94 174 ALA A CA 1
ATOM 1389 C C . ALA A 1 174 ? 3.537 -20.594 -18.266 1 97.94 174 ALA A C 1
ATOM 1391 O O . ALA A 1 174 ? 4.758 -20.547 -18.453 1 97.94 174 ALA A O 1
ATOM 1392 N N . LEU A 1 175 ? 2.805 -19.594 -18 1 97.62 175 LEU A N 1
ATOM 1393 C CA . LEU A 1 175 ? 3.395 -18.266 -17.859 1 97.62 175 LEU A CA 1
ATOM 1394 C C . LEU A 1 175 ? 4.441 -18.234 -16.75 1 97.62 175 LEU A C 1
ATOM 1396 O O . LEU A 1 175 ? 5.602 -17.891 -17 1 97.62 175 LEU A O 1
ATOM 1400 N N . ASN A 1 176 ? 4.066 -18.625 -15.594 1 98.06 176 ASN A N 1
ATOM 1401 C CA . ASN A 1 176 ? 4.953 -18.562 -14.438 1 98.06 176 ASN A CA 1
ATOM 1402 C C . ASN A 1 176 ? 6.109 -19.547 -14.562 1 98.06 176 ASN A C 1
ATOM 1404 O O . ASN A 1 176 ? 7.23 -19.25 -14.148 1 98.06 176 ASN A O 1
ATOM 1408 N N . PHE A 1 177 ? 5.801 -20.656 -15.102 1 98.25 177 PHE A N 1
ATOM 1409 C CA . PHE A 1 177 ? 6.848 -21.656 -15.32 1 98.25 177 PHE A CA 1
ATOM 1410 C C . PHE A 1 177 ? 7.898 -21.125 -16.281 1 98.25 177 PHE A C 1
ATOM 1412 O O . PHE A 1 177 ? 9.102 -21.328 -16.078 1 98.25 177 PHE A O 1
ATOM 1419 N N . SER A 1 178 ? 7.473 -20.469 -17.312 1 98 178 SER A N 1
ATOM 1420 C CA . SER A 1 178 ? 8.414 -19.875 -18.266 1 98 178 SER A CA 1
ATOM 1421 C C . SER A 1 178 ? 9.266 -18.797 -17.594 1 98 178 SER A C 1
ATOM 1423 O O . SER A 1 178 ? 10.453 -18.672 -17.875 1 98 178 SER A O 1
ATOM 1425 N N . VAL A 1 179 ? 8.664 -18.016 -16.781 1 97.19 179 VAL A N 1
ATOM 1426 C CA . VAL A 1 179 ? 9.406 -17 -16.031 1 97.19 179 VAL A CA 1
ATOM 1427 C C . VAL A 1 179 ? 10.453 -17.656 -15.148 1 97.19 179 VAL A C 1
ATOM 1429 O O . VAL A 1 179 ? 11.578 -17.172 -15.023 1 97.19 179 VAL A O 1
ATOM 1432 N N . PHE A 1 180 ? 10.102 -18.766 -14.531 1 97.81 180 PHE A N 1
ATOM 1433 C CA . PHE A 1 180 ? 11.039 -19.531 -13.719 1 97.81 180 PHE A CA 1
ATOM 1434 C C . PHE A 1 180 ? 12.273 -19.906 -14.523 1 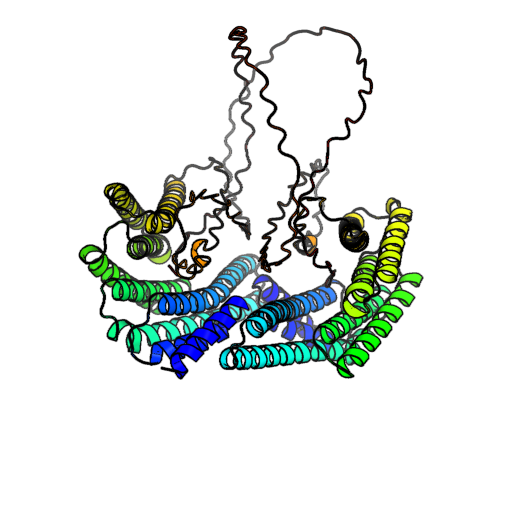97.81 180 PHE A C 1
ATOM 1436 O O . PHE A 1 180 ? 13.398 -19.719 -14.062 1 97.81 180 PHE A O 1
ATOM 1443 N N . TYR A 1 181 ? 12.07 -20.438 -15.703 1 98 181 TYR A N 1
ATOM 1444 C CA . TYR A 1 181 ? 13.195 -20.828 -16.547 1 98 181 TYR A CA 1
ATOM 1445 C C . TYR A 1 181 ? 14.047 -19.625 -16.922 1 98 181 TYR A C 1
ATOM 1447 O O . TYR A 1 181 ? 15.281 -19.703 -16.938 1 98 181 TYR A O 1
ATOM 1455 N N . TYR A 1 182 ? 13.438 -18.531 -17.141 1 95.88 182 TYR A N 1
ATOM 1456 C CA . TYR A 1 182 ? 14.148 -17.328 -17.578 1 95.88 182 TYR A CA 1
ATOM 1457 C C . TYR A 1 182 ? 14.906 -16.703 -16.406 1 95.88 182 TYR A C 1
ATOM 1459 O O . TYR A 1 182 ? 16.109 -16.453 -16.516 1 95.88 182 TYR A O 1
ATOM 1467 N N . GLU A 1 183 ? 14.203 -16.5 -15.305 1 95 183 GLU A N 1
ATOM 1468 C CA . GLU A 1 183 ? 14.719 -15.664 -14.227 1 95 183 GLU A CA 1
ATOM 1469 C C . GLU A 1 183 ? 15.555 -16.484 -13.242 1 95 183 GLU A C 1
ATOM 1471 O O . GLU A 1 183 ? 16.5 -15.969 -12.648 1 95 183 GLU A O 1
ATOM 1476 N N . ILE A 1 184 ? 15.195 -17.703 -13.031 1 97 184 ILE A N 1
ATOM 1477 C CA . ILE A 1 184 ? 15.805 -18.484 -11.953 1 97 184 ILE A CA 1
ATOM 1478 C C . ILE A 1 184 ? 16.875 -19.422 -12.531 1 97 184 ILE A C 1
ATOM 1480 O O . ILE A 1 184 ? 17.984 -19.5 -12.008 1 97 184 ILE A O 1
ATOM 1484 N N . LEU A 1 185 ? 16.5 -20.141 -13.656 1 96.69 185 LEU A N 1
ATOM 1485 C CA . LEU A 1 185 ? 17.422 -21.109 -14.211 1 96.69 185 LEU A CA 1
ATOM 1486 C C . LEU A 1 185 ? 18.281 -20.484 -15.312 1 96.69 185 LEU A C 1
ATOM 1488 O O . LEU A 1 185 ? 19.172 -21.141 -15.859 1 96.69 185 LEU A O 1
ATOM 1492 N N . ASN A 1 186 ? 18.031 -19.25 -15.656 1 94.88 186 ASN A N 1
ATOM 1493 C CA . ASN A 1 186 ? 18.781 -18.547 -16.703 1 94.88 186 ASN A CA 1
ATOM 1494 C C . ASN A 1 186 ? 18.781 -19.328 -18 1 94.88 186 ASN A C 1
ATOM 1496 O O . ASN A 1 186 ? 19.844 -19.516 -18.609 1 94.88 186 ASN A O 1
ATOM 1500 N N . SER A 1 187 ? 17.688 -19.875 -18.312 1 96.38 187 SER A N 1
ATOM 1501 C CA . SER A 1 187 ? 17.484 -20.625 -19.547 1 96.38 187 SER A CA 1
ATOM 1502 C C . SER A 1 187 ? 16.438 -19.953 -20.438 1 96.38 187 SER A C 1
ATOM 1504 O O . SER A 1 187 ? 15.32 -20.453 -20.578 1 96.38 187 SER A O 1
ATOM 1506 N N . PRO A 1 188 ? 16.812 -18.844 -21.078 1 95.62 188 PRO A N 1
ATOM 1507 C CA . PRO A 1 188 ? 15.852 -18.094 -21.875 1 95.62 188 PRO A CA 1
ATOM 1508 C C . PRO A 1 188 ? 15.266 -18.906 -23.031 1 95.62 188 PRO A C 1
ATOM 1510 O O . PRO A 1 188 ? 14.094 -18.734 -23.375 1 95.62 188 PRO A O 1
ATOM 1513 N N . ASP A 1 189 ? 16.031 -19.859 -23.562 1 96.25 189 ASP A N 1
ATOM 1514 C CA . ASP A 1 189 ? 15.547 -20.672 -24.672 1 96.25 189 ASP A CA 1
ATOM 1515 C C . ASP A 1 189 ? 14.398 -21.578 -24.219 1 96.25 189 ASP A C 1
ATOM 1517 O O . ASP A 1 189 ? 13.359 -21.656 -24.875 1 96.25 189 ASP A O 1
ATOM 1521 N N . ARG A 1 190 ? 14.625 -22.219 -23.141 1 96.88 190 ARG A N 1
ATOM 1522 C CA . ARG A 1 190 ? 13.578 -23.062 -22.609 1 96.88 190 ARG A CA 1
ATOM 1523 C C . ARG A 1 190 ? 12.352 -22.25 -22.219 1 96.88 190 ARG A C 1
ATOM 1525 O O . ARG A 1 190 ? 11.219 -22.688 -22.406 1 96.88 190 ARG A O 1
ATOM 1532 N N . ALA A 1 191 ? 12.602 -21.062 -21.641 1 97.38 191 ALA A N 1
ATOM 1533 C CA . ALA A 1 191 ? 11.516 -20.156 -21.266 1 97.38 191 ALA A CA 1
ATOM 1534 C C . ALA A 1 191 ? 10.672 -19.781 -22.484 1 97.38 191 ALA A C 1
ATOM 1536 O O . ALA A 1 191 ? 9.445 -19.875 -22.453 1 97.38 191 ALA A O 1
ATOM 1537 N N . CYS A 1 192 ? 11.344 -19.406 -23.531 1 96.25 192 CYS A N 1
ATOM 1538 C CA . CYS A 1 192 ? 10.656 -18.969 -24.734 1 96.25 192 CYS A CA 1
ATOM 1539 C C . CYS A 1 192 ? 9.891 -20.125 -25.375 1 96.25 192 CYS A C 1
ATOM 1541 O O . CYS A 1 192 ? 8.758 -19.953 -25.828 1 96.25 192 CYS A O 1
ATOM 1543 N N . ARG A 1 193 ? 10.477 -21.266 -25.422 1 97.38 193 ARG A N 1
ATOM 1544 C CA . ARG A 1 193 ? 9.828 -22.438 -26 1 97.38 193 ARG A CA 1
ATOM 1545 C C . ARG A 1 193 ? 8.547 -22.781 -25.25 1 97.38 193 ARG A C 1
ATOM 1547 O O . ARG A 1 193 ? 7.504 -23.016 -25.859 1 97.38 193 ARG A O 1
ATOM 1554 N N . LEU A 1 194 ? 8.688 -22.812 -23.953 1 97.56 194 LEU A N 1
ATOM 1555 C CA . LEU A 1 194 ? 7.531 -23.141 -23.125 1 97.56 194 LEU A CA 1
ATOM 1556 C C . LEU A 1 194 ? 6.418 -22.109 -23.312 1 97.56 194 LEU A C 1
ATOM 1558 O O . LEU A 1 194 ? 5.254 -22.484 -23.5 1 97.56 194 LEU A O 1
ATOM 1562 N N . ALA A 1 195 ? 6.723 -20.844 -23.297 1 97.19 195 ALA A N 1
ATOM 1563 C CA . ALA A 1 195 ? 5.738 -19.766 -23.469 1 97.19 195 ALA A CA 1
ATOM 1564 C C . ALA A 1 195 ? 5.086 -19.844 -24.844 1 97.19 195 ALA A C 1
ATOM 1566 O O . ALA A 1 195 ? 3.867 -19.703 -24.969 1 97.19 195 ALA A O 1
ATOM 1567 N N . LYS A 1 196 ? 5.848 -20.047 -25.859 1 97.25 196 LYS A N 1
ATOM 1568 C CA . LYS A 1 196 ? 5.348 -20.125 -27.234 1 97.25 196 LYS A CA 1
ATOM 1569 C C . LYS A 1 196 ? 4.426 -21.328 -27.422 1 97.25 196 LYS A C 1
ATOM 1571 O O . LYS A 1 196 ? 3.373 -21.219 -28.047 1 97.25 196 LYS A O 1
ATOM 1576 N N . GLU A 1 197 ? 4.91 -22.406 -26.906 1 97.69 197 GLU A N 1
ATOM 1577 C CA . GLU A 1 197 ? 4.098 -23.625 -27.016 1 97.69 197 GLU A CA 1
ATOM 1578 C C . GLU A 1 197 ? 2.738 -23.438 -26.344 1 97.69 197 GLU A C 1
ATOM 1580 O O . GLU A 1 197 ? 1.708 -23.812 -26.906 1 97.69 197 GLU A O 1
ATOM 1585 N N . ALA A 1 198 ? 2.738 -22.922 -25.188 1 97.44 198 ALA A N 1
ATOM 1586 C CA . ALA A 1 198 ? 1.484 -22.672 -24.469 1 97.44 198 ALA A CA 1
ATOM 1587 C C . ALA A 1 198 ? 0.588 -21.719 -25.266 1 97.44 198 ALA A C 1
ATOM 1589 O O . ALA A 1 198 ? -0.617 -21.953 -25.391 1 97.44 198 ALA A O 1
ATOM 1590 N N . PHE A 1 199 ? 1.165 -20.672 -25.812 1 96.25 199 PHE A N 1
ATOM 1591 C CA . PHE A 1 199 ? 0.43 -19.688 -26.594 1 96.25 199 PHE A CA 1
ATOM 1592 C C . PHE A 1 199 ? -0.176 -20.328 -27.844 1 96.25 199 PHE A C 1
ATOM 1594 O O . PHE A 1 199 ? -1.369 -20.172 -28.109 1 96.25 199 PHE A O 1
ATOM 1601 N N . ASP A 1 200 ? 0.586 -21.094 -28.547 1 96.62 200 ASP A N 1
ATOM 1602 C CA . ASP A 1 200 ? 0.152 -21.734 -29.781 1 96.62 200 ASP A CA 1
ATOM 1603 C C . ASP A 1 200 ? -0.943 -22.766 -29.531 1 96.62 200 ASP A C 1
ATOM 1605 O O . ASP A 1 200 ? -1.917 -22.844 -30.281 1 96.62 200 ASP A O 1
ATOM 1609 N N . ASN A 1 201 ? -0.775 -23.516 -28.469 1 96.38 201 ASN A N 1
ATOM 1610 C CA . ASN A 1 201 ? -1.779 -24.516 -28.125 1 96.38 201 ASN A CA 1
ATOM 1611 C C . ASN A 1 201 ? -3.113 -23.859 -27.75 1 96.38 201 ASN A C 1
ATOM 1613 O O . ASN A 1 201 ? -4.176 -24.406 -28.062 1 96.38 201 ASN A O 1
ATOM 1617 N N . ALA A 1 202 ? -3.035 -22.781 -27.109 1 95.31 202 ALA A N 1
ATOM 1618 C CA . ALA A 1 202 ? -4.258 -22.078 -26.734 1 95.31 202 ALA A CA 1
ATOM 1619 C C . ALA A 1 202 ? -4.969 -21.516 -27.953 1 95.31 202 ALA A C 1
ATOM 1621 O O . ALA A 1 202 ? -6.195 -21.578 -28.062 1 95.31 202 ALA A O 1
ATOM 1622 N N . ILE A 1 203 ? -4.195 -20.953 -28.906 1 93.31 203 ILE A N 1
ATOM 1623 C CA . ILE A 1 203 ? -4.742 -20.391 -30.141 1 93.31 203 ILE A CA 1
ATOM 1624 C C . ILE A 1 203 ? -5.508 -21.453 -30.906 1 93.31 203 ILE A C 1
ATOM 1626 O O . ILE A 1 203 ? -6.566 -21.188 -31.484 1 93.31 203 ILE A O 1
ATOM 1630 N N . ALA A 1 204 ? -5.02 -22.594 -30.859 1 91.5 204 ALA A N 1
ATOM 1631 C CA . ALA A 1 204 ? -5.586 -23.703 -31.625 1 91.5 204 ALA A CA 1
ATOM 1632 C C . ALA A 1 204 ? -6.961 -24.094 -31.078 1 91.5 204 ALA A C 1
ATOM 1634 O O . ALA A 1 204 ? -7.785 -24.641 -31.812 1 91.5 204 ALA A O 1
ATOM 1635 N N . GLU A 1 205 ? -7.219 -23.719 -29.844 1 89.56 205 GLU A N 1
ATOM 1636 C CA . GLU A 1 205 ? -8.477 -24.141 -29.234 1 89.56 205 GLU A CA 1
ATOM 1637 C C . GLU A 1 205 ? -9.297 -22.953 -28.766 1 89.56 205 GLU A C 1
ATOM 1639 O O . GLU A 1 205 ? -10.164 -23.078 -27.906 1 89.56 205 GLU A O 1
ATOM 1644 N N . LEU A 1 206 ? -9.062 -21.797 -29.297 1 84.62 206 LEU A N 1
ATOM 1645 C CA . LEU A 1 206 ? -9.727 -20.578 -28.875 1 84.62 206 LEU A CA 1
ATOM 1646 C C . LEU A 1 206 ? -11.203 -20.594 -29.25 1 84.62 206 LEU A C 1
ATOM 1648 O O . LEU A 1 206 ? -12.039 -20.016 -28.547 1 84.62 206 LEU A O 1
ATOM 1652 N N . ASP A 1 207 ? -11.469 -21.25 -30.375 1 80.81 207 ASP A N 1
ATOM 1653 C CA . ASP A 1 207 ? -12.828 -21.25 -30.906 1 80.81 207 ASP A CA 1
ATOM 1654 C C . ASP A 1 207 ? -13.773 -22.047 -30 1 80.81 207 ASP A C 1
ATOM 1656 O O . ASP A 1 207 ? -14.992 -21.906 -30.094 1 80.81 207 ASP A O 1
ATOM 1660 N N . THR A 1 208 ? -13.188 -22.781 -29.062 1 79.56 208 THR A N 1
ATOM 1661 C CA . THR A 1 208 ? -14.016 -23.641 -28.219 1 79.56 208 THR A CA 1
ATOM 1662 C C . THR A 1 208 ? -14.391 -22.922 -26.922 1 79.56 208 THR A C 1
ATOM 1664 O O . THR A 1 208 ? -15.219 -23.422 -26.156 1 79.56 208 THR A O 1
ATOM 1667 N N . LEU A 1 209 ? -13.891 -21.797 -26.703 1 78.81 209 LEU A N 1
ATOM 1668 C CA . LEU A 1 209 ? -14.016 -21.141 -25.406 1 78.81 209 LEU A CA 1
ATOM 1669 C C . LEU A 1 209 ? -15.328 -20.359 -25.328 1 78.81 209 LEU A C 1
ATOM 1671 O O . LEU A 1 209 ? -15.797 -19.812 -26.312 1 78.81 209 LEU A O 1
ATOM 1675 N N . SER A 1 210 ? -15.875 -20.641 -24.125 1 76.19 210 SER A N 1
ATOM 1676 C CA . SER A 1 210 ? -17.016 -19.781 -23.812 1 76.19 210 SER A CA 1
ATOM 1677 C C . SER A 1 210 ? -16.578 -18.328 -23.703 1 76.19 210 SER A C 1
ATOM 1679 O O . SER A 1 210 ? -15.391 -18.031 -23.578 1 76.19 210 SER A O 1
ATOM 1681 N N . GLU A 1 211 ? -17.531 -17.453 -23.719 1 71 211 GLU A N 1
ATOM 1682 C CA . GLU A 1 211 ? -17.266 -16.016 -23.656 1 71 211 GLU A CA 1
ATOM 1683 C C . GLU A 1 211 ? -16.609 -15.617 -22.344 1 71 211 GLU A C 1
ATOM 1685 O O . GLU A 1 211 ? -15.703 -14.773 -22.328 1 71 211 GLU A O 1
ATOM 1690 N N . GLU A 1 212 ? -17.141 -16.297 -21.281 1 71.56 212 GLU A N 1
ATOM 1691 C CA . GLU A 1 212 ? -16.625 -15.922 -19.969 1 71.56 212 GLU A CA 1
ATOM 1692 C C . GLU A 1 212 ? -15.164 -16.344 -19.812 1 71.56 212 GLU A C 1
ATOM 1694 O O . GLU A 1 212 ? -14.352 -15.586 -19.281 1 71.56 212 GLU A O 1
ATOM 1699 N N . SER A 1 213 ? -14.852 -17.484 -20.281 1 76.38 213 SER A N 1
ATOM 1700 C CA . SER A 1 213 ? -13.492 -18 -20.156 1 76.38 213 SER A CA 1
ATOM 1701 C C . SER A 1 213 ? -12.555 -17.328 -21.156 1 76.38 213 SER A C 1
ATOM 1703 O O . SER A 1 213 ? -11.336 -17.312 -20.953 1 76.38 213 SER A O 1
ATOM 1705 N N . TYR A 1 214 ? -13.258 -16.688 -22.047 1 81.81 214 TYR A N 1
ATOM 1706 C CA . TYR A 1 214 ? -12.508 -16.078 -23.141 1 81.81 214 TYR A CA 1
ATOM 1707 C C . TYR A 1 214 ? -11.688 -14.891 -22.641 1 81.81 214 TYR A C 1
ATOM 1709 O O . TYR A 1 214 ? -10.516 -14.75 -23 1 81.81 214 TYR A O 1
ATOM 1717 N N . LYS A 1 215 ? -12.258 -14.102 -21.844 1 85 215 LYS A N 1
ATOM 1718 C CA . LYS A 1 215 ? -11.578 -12.898 -21.375 1 85 215 LYS A CA 1
ATOM 1719 C C . LYS A 1 215 ? -10.352 -13.258 -20.531 1 85 215 LYS A C 1
ATOM 1721 O O . LYS A 1 215 ? -9.258 -12.742 -20.766 1 85 215 LYS A O 1
ATOM 1726 N N . ASP A 1 216 ? -10.477 -14.141 -19.625 1 86.81 216 ASP A N 1
ATOM 1727 C CA . ASP A 1 216 ? -9.375 -14.539 -18.75 1 86.81 216 ASP A CA 1
ATOM 1728 C C . ASP A 1 216 ? -8.258 -15.203 -19.547 1 86.81 216 ASP A C 1
ATOM 1730 O O . ASP A 1 216 ? -7.082 -14.875 -19.375 1 86.81 216 ASP A O 1
ATOM 1734 N N . SER A 1 217 ? -8.688 -16.094 -20.422 1 91 217 SER A N 1
ATOM 1735 C CA . SER A 1 217 ? -7.707 -16.828 -21.203 1 91 217 SER A CA 1
ATOM 1736 C C . SER A 1 217 ? -6.93 -15.906 -22.141 1 91 217 SER A C 1
ATOM 1738 O O . SER A 1 217 ? -5.699 -15.984 -22.219 1 91 217 SER A O 1
ATOM 1740 N N . THR A 1 218 ? -7.574 -14.961 -22.719 1 91.5 218 THR A N 1
ATOM 1741 C CA . THR A 1 218 ? -6.914 -14.07 -23.672 1 91.5 218 THR A CA 1
ATOM 1742 C C . THR A 1 218 ? -5.977 -13.109 -22.953 1 91.5 218 THR A C 1
ATOM 1744 O O . THR A 1 218 ? -4.93 -12.734 -23.484 1 91.5 218 THR A O 1
ATOM 1747 N N . LEU A 1 219 ? -6.355 -12.703 -21.844 1 92 219 LEU A N 1
ATOM 1748 C CA . LEU A 1 219 ? -5.484 -11.836 -21.047 1 92 219 LEU A CA 1
ATOM 1749 C C . LEU A 1 219 ? -4.16 -12.531 -20.75 1 92 219 LEU A C 1
ATOM 1751 O O . LEU A 1 219 ? -3.092 -11.945 -20.938 1 92 219 LEU A O 1
ATOM 1755 N N . ILE A 1 220 ? -4.23 -13.789 -20.328 1 93.62 220 ILE A N 1
ATOM 1756 C CA . ILE A 1 220 ? -3.016 -14.516 -19.984 1 93.62 220 ILE A CA 1
ATOM 1757 C C . ILE A 1 220 ? -2.199 -14.805 -21.234 1 93.62 220 ILE A C 1
ATOM 1759 O O . ILE A 1 220 ? -0.968 -14.758 -21.203 1 93.62 220 ILE A O 1
ATOM 1763 N N . MET A 1 221 ? -2.926 -15.062 -22.312 1 94.06 221 MET A N 1
ATOM 1764 C CA . MET A 1 221 ? -2.242 -15.258 -23.594 1 94.06 221 MET A CA 1
ATOM 1765 C C . MET A 1 221 ? -1.461 -14.016 -23.984 1 94.06 221 MET A C 1
ATOM 1767 O O . MET A 1 221 ? -0.339 -14.109 -24.484 1 94.06 221 MET A O 1
ATOM 1771 N N . GLN A 1 222 ? -2.029 -12.875 -23.766 1 94.19 222 GLN A N 1
ATOM 1772 C CA . GLN A 1 222 ? -1.347 -11.617 -24.062 1 94.19 222 GLN A CA 1
ATOM 1773 C C . GLN A 1 222 ? -0.096 -11.453 -23.203 1 94.19 222 GLN A C 1
ATOM 1775 O O . GLN A 1 222 ? 0.939 -10.992 -23.688 1 94.19 222 GLN A O 1
ATOM 1780 N N . LEU A 1 223 ? -0.215 -11.844 -22.031 1 94.5 223 LEU A N 1
ATOM 1781 C CA . LEU A 1 223 ? 0.937 -11.773 -21.141 1 94.5 223 LEU A CA 1
ATOM 1782 C C . LEU A 1 223 ? 2.061 -12.68 -21.625 1 94.5 223 LEU A C 1
ATOM 1784 O O . LEU A 1 223 ? 3.234 -12.305 -21.578 1 94.5 223 LEU A O 1
ATOM 1788 N N . LEU A 1 224 ? 1.674 -13.867 -22.062 1 95.56 224 LEU A N 1
ATOM 1789 C CA . LEU A 1 224 ? 2.65 -14.781 -22.641 1 95.56 224 LEU A CA 1
ATOM 1790 C C . LEU A 1 224 ? 3.346 -14.141 -23.828 1 95.56 224 LEU A C 1
ATOM 1792 O O . LEU A 1 224 ? 4.574 -14.195 -23.953 1 95.56 224 LEU A O 1
ATOM 1796 N N . ARG A 1 225 ? 2.604 -13.539 -24.625 1 93.62 225 ARG A N 1
ATOM 1797 C CA . ARG A 1 225 ? 3.139 -12.875 -25.812 1 93.62 225 ARG A CA 1
ATOM 1798 C C . ARG A 1 225 ? 4.043 -11.711 -25.422 1 93.62 225 ARG A C 1
ATOM 1800 O O . ARG A 1 225 ? 5.098 -11.508 -26.016 1 93.62 225 ARG A O 1
ATOM 1807 N N . ASP A 1 226 ? 3.664 -10.906 -24.516 1 92.81 226 ASP A N 1
ATOM 1808 C CA . ASP A 1 226 ? 4.457 -9.773 -24.047 1 92.81 226 ASP A CA 1
ATOM 1809 C C . ASP A 1 226 ? 5.824 -10.234 -23.547 1 92.81 226 ASP A C 1
ATOM 1811 O O . ASP A 1 226 ? 6.844 -9.617 -23.844 1 92.81 226 ASP A O 1
ATOM 1815 N N . ASN A 1 227 ? 5.809 -11.297 -22.734 1 93 227 ASN A N 1
ATOM 1816 C CA . ASN A 1 227 ? 7.074 -11.828 -22.234 1 93 227 ASN A CA 1
ATOM 1817 C C . ASN A 1 227 ? 7.973 -12.305 -23.375 1 93 227 ASN A C 1
ATOM 1819 O O . ASN A 1 227 ? 9.18 -12.055 -23.359 1 93 227 ASN A O 1
ATOM 1823 N N . LEU A 1 228 ? 7.32 -12.984 -24.328 1 93.44 228 LEU A N 1
ATOM 1824 C CA . LEU A 1 228 ? 8.078 -13.469 -25.469 1 93.44 228 LEU A CA 1
ATOM 1825 C C . LEU A 1 228 ? 8.727 -12.32 -26.219 1 93.44 228 LEU A C 1
ATOM 1827 O O . LEU A 1 228 ? 9.891 -12.406 -26.625 1 93.44 228 LEU A O 1
ATOM 1831 N N . THR A 1 229 ? 8.055 -11.25 -26.312 1 92.06 229 THR A N 1
ATOM 1832 C CA . THR A 1 229 ? 8.562 -10.07 -27 1 92.06 229 THR A CA 1
ATOM 1833 C C . THR A 1 229 ? 9.711 -9.438 -26.234 1 92.06 229 THR A C 1
ATOM 1835 O O . THR A 1 229 ? 10.734 -9.078 -26.812 1 92.06 229 THR A O 1
ATOM 1838 N N . LEU A 1 230 ? 9.516 -9.383 -25 1 91.19 230 LEU A N 1
ATOM 1839 C CA . LEU A 1 230 ? 10.539 -8.812 -24.141 1 91.19 230 LEU A CA 1
ATOM 1840 C C . LEU A 1 230 ? 11.82 -9.641 -24.188 1 91.19 230 LEU A C 1
ATOM 1842 O O . LEU A 1 230 ? 12.914 -9.086 -24.328 1 91.19 230 LEU A O 1
ATOM 1846 N N . TRP A 1 231 ? 11.68 -10.953 -24.094 1 91.06 231 TRP A N 1
ATOM 1847 C CA . TRP A 1 231 ? 12.836 -11.844 -23.984 1 91.06 231 TRP A CA 1
ATOM 1848 C C . TRP A 1 231 ? 13.562 -11.961 -25.312 1 91.06 231 TRP A C 1
ATOM 1850 O O . TRP A 1 231 ? 14.789 -12.125 -25.344 1 91.06 231 TRP A O 1
ATOM 1860 N N . THR A 1 232 ? 12.891 -12.008 -26.375 1 86.81 232 THR A N 1
ATOM 1861 C CA . THR A 1 232 ? 13.508 -12.102 -27.688 1 86.81 232 THR A CA 1
ATOM 1862 C C . THR A 1 232 ? 14.211 -10.805 -28.062 1 86.81 232 THR A C 1
ATOM 1864 O O . THR A 1 232 ? 15.195 -10.805 -28.797 1 86.81 232 THR A O 1
ATOM 1867 N N . SER A 1 233 ? 13.695 -9.664 -27.625 1 80 233 SER A N 1
ATOM 1868 C CA . SER A 1 233 ? 14.391 -8.391 -27.797 1 80 233 SER A CA 1
ATOM 1869 C C . SER A 1 233 ? 15.695 -8.367 -27 1 80 233 SER A C 1
ATOM 1871 O O . SER A 1 233 ? 16.688 -7.785 -27.438 1 80 233 SER A O 1
ATOM 1873 N N . ASP A 1 234 ? 15.656 -9.062 -25.922 1 71.38 234 ASP A N 1
ATOM 1874 C CA . ASP A 1 234 ? 16.828 -9.133 -25.078 1 71.38 234 ASP A CA 1
ATOM 1875 C C . ASP A 1 234 ? 17.891 -10.055 -25.672 1 71.38 234 ASP A C 1
ATOM 1877 O O . ASP A 1 234 ? 19.094 -9.805 -25.547 1 71.38 234 ASP A O 1
ATOM 1881 N N . ILE A 1 235 ? 17.484 -11.188 -26.25 1 67.19 235 ILE A N 1
ATOM 1882 C CA . ILE A 1 235 ? 18.406 -12.156 -26.844 1 67.19 235 ILE A CA 1
ATOM 1883 C C . ILE A 1 235 ? 19.016 -11.562 -28.109 1 67.19 235 ILE A C 1
ATOM 1885 O O . ILE A 1 235 ? 20.203 -11.758 -28.391 1 67.19 235 ILE A O 1
ATOM 1889 N N . GLN A 1 236 ? 18.109 -11.062 -29.062 1 58.75 236 GLN A N 1
ATOM 1890 C CA . GLN A 1 236 ? 18.672 -10.477 -30.281 1 58.75 236 GLN A CA 1
ATOM 1891 C C . GLN A 1 236 ? 19.516 -9.25 -29.969 1 58.75 236 GLN A C 1
ATOM 1893 O O . GLN A 1 236 ? 19.031 -8.297 -29.344 1 58.75 236 GLN A O 1
ATOM 1898 N N . GLY A 1 237 ? 20.438 -9.18 -29.234 1 46.84 237 GLY A N 1
ATOM 1899 C CA . GLY A 1 237 ? 21.438 -8.156 -28.938 1 46.84 237 GLY A CA 1
ATOM 1900 C C . GLY A 1 237 ? 21.016 -6.77 -29.391 1 46.84 237 GLY A C 1
ATOM 1901 O O . GLY A 1 237 ? 21.828 -5.836 -29.375 1 46.84 237 GLY A O 1
ATOM 1902 N N . ASP A 1 238 ? 20.281 -6.578 -30.594 1 40.75 238 ASP A N 1
ATOM 1903 C CA . ASP A 1 238 ? 20.312 -5.285 -31.266 1 40.75 238 ASP A CA 1
ATOM 1904 C C . ASP A 1 238 ? 19.75 -4.184 -30.375 1 40.75 238 ASP A C 1
ATOM 1906 O O . ASP A 1 238 ? 18.812 -4.422 -29.594 1 40.75 238 ASP A O 1
ATOM 1910 N N . GLY A 1 239 ? 20.484 -2.994 -30.25 1 34.25 239 GLY A N 1
ATOM 1911 C CA . GLY A 1 239 ? 20.469 -1.679 -29.625 1 34.25 239 GLY A CA 1
ATOM 1912 C C . GLY A 1 239 ? 19.078 -1.074 -29.562 1 34.25 239 GLY A C 1
ATOM 1913 O O . GLY A 1 239 ? 18.656 -0.603 -28.5 1 34.25 239 GLY A O 1
ATOM 1914 N N . GLU A 1 240 ? 18.547 -0.452 -30.75 1 31.88 240 GLU A N 1
ATOM 1915 C CA . GLU A 1 240 ? 17.828 0.81 -30.922 1 31.88 240 GLU A CA 1
ATOM 1916 C C . GLU A 1 240 ? 16.344 0.636 -30.656 1 31.88 240 GLU A C 1
ATOM 1918 O O . GLU A 1 240 ? 15.562 1.573 -30.844 1 31.88 240 GLU A O 1
ATOM 1923 N N . THR A 1 241 ? 15.695 -0.455 -31.031 1 32.62 241 THR A N 1
ATOM 1924 C CA . THR A 1 241 ? 14.305 -0.12 -31.297 1 32.62 241 THR A CA 1
ATOM 1925 C C . THR A 1 241 ? 13.57 0.203 -30 1 32.62 241 THR A C 1
ATOM 1927 O O . THR A 1 241 ? 13.656 -0.547 -29.031 1 32.62 241 THR A O 1
ATOM 1930 N N . SER A 1 242 ? 13.219 1.535 -29.812 1 31.03 242 SER A N 1
ATOM 1931 C CA . SER A 1 242 ? 12.359 2.312 -28.922 1 31.03 242 SER A CA 1
ATOM 1932 C C . SER A 1 242 ? 10.969 1.685 -28.797 1 31.03 242 SER A C 1
ATOM 1934 O O . SER A 1 242 ? 10.008 2.191 -29.375 1 31.03 242 SER A O 1
ATOM 1936 N N . PHE A 1 243 ? 10.695 0.444 -29.031 1 31.91 243 PHE A N 1
ATOM 1937 C CA . PHE A 1 243 ? 9.266 0.201 -28.859 1 31.91 243 PHE A CA 1
ATOM 1938 C C . PHE A 1 243 ? 8.789 0.71 -27.516 1 31.91 243 PHE A C 1
ATOM 1940 O O . PHE A 1 243 ? 9.484 0.58 -26.5 1 31.91 243 PHE A O 1
ATOM 1947 N N . GLY A 1 244 ? 7.941 1.753 -27.547 1 27.25 244 GLY A N 1
ATOM 1948 C CA . GLY A 1 244 ? 7.145 2.414 -26.531 1 27.25 244 GLY A CA 1
ATOM 1949 C C . GLY A 1 244 ? 6.605 1.458 -25.484 1 27.25 244 GLY A C 1
ATOM 1950 O O . GLY A 1 244 ? 6.25 0.32 -25.797 1 27.25 244 GLY A O 1
ATOM 1951 N N . SER A 1 245 ? 7.105 1.635 -24.312 1 28.7 245 SER A N 1
ATOM 1952 C CA . SER A 1 245 ? 6.723 1.054 -23.031 1 28.7 245 SER A CA 1
ATOM 1953 C C . SER A 1 245 ? 5.215 0.88 -22.938 1 28.7 245 SER A C 1
ATOM 1955 O O . SER A 1 245 ? 4.48 1.858 -22.781 1 28.7 245 SER A O 1
ATOM 1957 N N . GLY A 1 246 ? 4.547 0.196 -23.844 1 26.58 246 GLY A N 1
ATOM 1958 C CA . GLY A 1 246 ? 3.217 -0.182 -23.406 1 26.58 246 GLY A CA 1
ATOM 1959 C C . GLY A 1 246 ? 3.201 -0.732 -21.984 1 26.58 246 GLY A C 1
ATOM 1960 O O . GLY A 1 246 ? 3.752 -1.803 -21.719 1 26.58 246 GLY A O 1
ATOM 1961 N N . ALA A 1 247 ? 3.441 0.138 -20.984 1 28.75 247 ALA A N 1
ATOM 1962 C CA . ALA A 1 247 ? 3.145 -0.116 -19.578 1 28.75 247 ALA A CA 1
ATOM 1963 C C . ALA A 1 247 ? 1.865 -0.936 -19.438 1 28.75 247 ALA A C 1
ATOM 1965 O O . ALA A 1 247 ? 0.763 -0.419 -19.641 1 28.75 247 ALA A O 1
ATOM 1966 N N . ALA A 1 248 ? 1.836 -2.186 -19.859 1 27.61 248 ALA A N 1
ATOM 1967 C CA . ALA A 1 248 ? 0.765 -3.084 -19.438 1 27.61 248 ALA A CA 1
ATOM 1968 C C . ALA A 1 248 ? 0.711 -3.195 -17.922 1 27.61 248 ALA A C 1
ATOM 1970 O O . ALA A 1 248 ? 1.58 -3.82 -17.312 1 27.61 248 ALA A O 1
ATOM 1971 N N . LEU A 1 249 ? 0.532 -2.18 -17.234 1 27.73 249 LEU A N 1
ATOM 1972 C CA . LEU A 1 249 ? 0.064 -2.256 -15.859 1 27.73 249 LEU A CA 1
ATOM 1973 C C . LEU A 1 249 ? -1.127 -3.201 -15.742 1 27.73 249 LEU A C 1
ATOM 1975 O O . LEU A 1 249 ? -2.256 -2.828 -16.062 1 27.73 249 LEU A O 1
ATOM 1979 N N . LEU A 1 250 ? -0.96 -4.41 -16.078 1 27.45 250 LEU A N 1
ATOM 1980 C CA . LEU A 1 250 ? -2.047 -5.355 -15.844 1 27.45 250 LEU A CA 1
ATOM 1981 C C . LEU A 1 250 ? -2.494 -5.332 -14.391 1 27.45 250 LEU A C 1
ATOM 1983 O O . LEU A 1 250 ? -1.76 -5.777 -13.5 1 27.45 250 LEU A O 1
ATOM 1987 N N . HIS A 1 251 ? -3.076 -4.281 -13.93 1 27.28 251 HIS A N 1
ATOM 1988 C CA . HIS A 1 251 ? -3.943 -4.445 -12.766 1 27.28 251 HIS A CA 1
ATOM 1989 C C . HIS A 1 251 ? -4.836 -5.672 -12.922 1 27.28 251 HIS A C 1
ATOM 1991 O O . HIS A 1 251 ? -5.203 -6.043 -14.039 1 27.28 251 HIS A O 1
ATOM 1997 N N . ASP A 1 252 ? -4.723 -6.617 -12.062 1 27.45 252 ASP A N 1
ATOM 1998 C CA . ASP A 1 252 ? -5.586 -7.793 -12.062 1 27.45 252 ASP A CA 1
ATOM 1999 C C . ASP A 1 252 ? -7.016 -7.43 -12.453 1 27.45 252 ASP A C 1
ATOM 2001 O O . ASP A 1 252 ? -7.699 -6.703 -11.734 1 27.45 252 ASP A O 1
ATOM 2005 N N . PRO A 1 253 ? -7.281 -7.168 -13.688 1 29.17 253 PRO A N 1
ATOM 2006 C CA . PRO A 1 253 ? -8.656 -6.902 -14.117 1 29.17 253 PRO A CA 1
ATOM 2007 C C . PRO A 1 253 ? -9.672 -7.836 -13.461 1 29.17 253 PRO A C 1
ATOM 2009 O O . PRO A 1 253 ? -10.875 -7.609 -13.562 1 29.17 253 PRO A O 1
ATOM 2012 N N . LEU A 1 254 ? -9.125 -8.984 -13.266 1 30.92 254 LEU A N 1
ATOM 2013 C CA . LEU A 1 254 ? -10.109 -10.047 -13.086 1 30.92 254 LEU A CA 1
ATOM 2014 C C . LEU A 1 254 ? -10.805 -9.93 -11.734 1 30.92 254 LEU A C 1
ATOM 2016 O O . LEU A 1 254 ? -11.594 -10.797 -11.359 1 30.92 254 LEU A O 1
ATOM 2020 N N . LEU A 1 255 ? -10.375 -9.07 -10.883 1 30.11 255 LEU A N 1
ATOM 2021 C CA . LEU A 1 255 ? -11.016 -9.242 -9.578 1 30.11 255 LEU A CA 1
ATOM 2022 C C . LEU A 1 255 ? -12.484 -8.836 -9.648 1 30.11 255 LEU A C 1
ATOM 2024 O O . LEU A 1 255 ? -13.219 -8.961 -8.656 1 30.11 255 LEU A O 1
ATOM 2028 N N . SER A 1 256 ? -12.891 -7.926 -10.578 1 27.75 256 SER A N 1
ATOM 2029 C CA . SER A 1 256 ? -14.234 -7.402 -10.352 1 27.75 256 SER A CA 1
ATOM 2030 C C . SER A 1 256 ? -15.305 -8.398 -10.781 1 27.75 256 SER A C 1
ATOM 2032 O O . SER A 1 256 ? -16.391 -8.008 -11.219 1 27.75 256 SER A O 1
ATOM 2034 N N . LEU A 1 257 ? -14.953 -9.609 -11 1 27.16 257 LEU A N 1
ATOM 2035 C CA . LEU A 1 257 ? -16.156 -10.312 -11.445 1 27.16 257 LEU A CA 1
ATOM 2036 C C . LEU A 1 257 ? -17.125 -10.5 -10.289 1 27.16 257 LEU A C 1
ATOM 2038 O O . LEU A 1 257 ? -16.906 -11.344 -9.406 1 27.16 257 LEU A O 1
ATOM 2042 N N . LYS A 1 258 ? -17.781 -9.461 -9.781 1 29.44 258 LYS A N 1
ATOM 2043 C CA . LYS A 1 258 ? -18.875 -9.672 -8.828 1 29.44 258 LYS A CA 1
ATOM 2044 C C . LYS A 1 258 ? -19.922 -10.609 -9.398 1 29.44 258 LYS A C 1
ATOM 2046 O O . LYS A 1 258 ? -20.406 -10.406 -10.523 1 29.44 258 LYS A O 1
ATOM 2051 N N . PRO A 1 259 ? -20.078 -11.828 -8.914 1 22.48 259 PRO A N 1
ATOM 2052 C CA . PRO A 1 259 ? -21.188 -12.672 -9.375 1 22.48 259 PRO A CA 1
ATOM 2053 C C . PRO A 1 259 ? -22.531 -11.953 -9.336 1 22.48 259 PRO A C 1
ATOM 2055 O O . PRO A 1 259 ? -22.875 -11.336 -8.32 1 22.48 259 PRO A O 1
ATOM 2058 N N . ARG A 1 260 ? -23.062 -11.398 -10.438 1 27.59 260 ARG A N 1
ATOM 2059 C CA . ARG A 1 260 ? -24.391 -10.812 -10.477 1 27.59 260 ARG A CA 1
ATOM 2060 C C . ARG A 1 260 ? -25.438 -11.773 -9.922 1 27.59 260 ARG A C 1
ATOM 2062 O O . ARG A 1 260 ? -25.406 -12.969 -10.227 1 27.59 260 ARG A O 1
ATOM 2069 N N . PRO A 1 261 ? -26 -11.414 -8.828 1 27.62 261 PRO A N 1
ATOM 2070 C CA . PRO A 1 261 ? -27.062 -12.258 -8.266 1 27.62 261 PRO A CA 1
ATOM 2071 C C . PRO A 1 261 ? -28.016 -12.805 -9.336 1 27.62 261 PRO A C 1
ATOM 2073 O O . PRO A 1 261 ? -28.125 -12.227 -10.414 1 27.62 261 PRO A O 1
ATOM 2076 N N . PRO A 1 262 ? -28.312 -13.992 -9.297 1 25.98 262 PRO A N 1
ATOM 2077 C CA . PRO A 1 262 ? -29.172 -14.68 -10.258 1 25.98 262 PRO A CA 1
ATOM 2078 C C . PRO A 1 262 ? -30.406 -13.859 -10.633 1 25.98 262 PRO A C 1
ATOM 2080 O O . PRO A 1 262 ? -30.953 -13.133 -9.789 1 25.98 262 PRO A O 1
ATOM 2083 N N . PRO A 1 263 ? -30.406 -13.312 -11.883 1 26.77 263 PRO A N 1
ATOM 2084 C CA . PRO A 1 263 ? -31.531 -12.523 -12.406 1 26.77 263 PRO A CA 1
ATOM 2085 C C . PRO A 1 263 ? -32.875 -13.148 -12.102 1 26.77 263 PRO A C 1
ATOM 2087 O O . PRO A 1 263 ? -33 -14.375 -12.008 1 26.77 263 PRO A O 1
ATOM 2090 N N . LEU A 1 264 ? -33.656 -12.578 -11.281 1 26.84 264 LEU A N 1
ATOM 2091 C CA . LEU A 1 264 ? -35.062 -12.961 -11.172 1 26.84 264 LEU A CA 1
ATOM 2092 C C . LEU A 1 264 ? -35.656 -13.18 -12.547 1 26.84 264 LEU A C 1
ATOM 2094 O O . LEU A 1 264 ? -35.156 -12.641 -13.547 1 26.84 264 LEU A O 1
ATOM 2098 N N . SER A 1 265 ? -36.719 -13.906 -12.742 1 22.12 265 SER A N 1
ATOM 2099 C CA . SER A 1 265 ? -37.406 -14.516 -13.875 1 22.12 265 SER A CA 1
ATOM 2100 C C . SER A 1 265 ? -37.844 -13.461 -14.883 1 22.12 265 SER A C 1
ATOM 2102 O O . SER A 1 265 ? -38.469 -13.781 -15.883 1 22.12 265 SER A O 1
ATOM 2104 N N . SER A 1 266 ? -37.812 -12.133 -14.539 1 22.72 266 SER A N 1
ATOM 2105 C CA . SER A 1 266 ? -38.812 -11.555 -15.438 1 22.72 266 SER A CA 1
ATOM 2106 C C . SER A 1 266 ? -38.375 -11.68 -16.891 1 22.72 266 SER A C 1
ATOM 2108 O O . SER A 1 266 ? -37.188 -11.961 -17.172 1 22.72 266 SER A O 1
ATOM 2110 N N . ASN A 1 267 ? -39.156 -11 -17.891 1 22.38 267 ASN A N 1
ATOM 2111 C CA . ASN A 1 267 ? -39.438 -11.031 -19.312 1 22.38 267 ASN A CA 1
ATOM 2112 C C . ASN A 1 267 ? -38.188 -10.695 -20.125 1 22.38 267 ASN A C 1
ATOM 2114 O O . ASN A 1 267 ? -37.219 -10.125 -19.594 1 22.38 267 ASN A O 1
ATOM 2118 N N . SER A 1 268 ? -38.25 -10.68 -21.516 1 21.14 268 SER A N 1
ATOM 2119 C CA . SER A 1 268 ? -37.469 -10.914 -22.703 1 21.14 268 SER A CA 1
ATOM 2120 C C . SER A 1 268 ? -36.5 -9.75 -22.969 1 21.14 268 SER A C 1
ATOM 2122 O O . SER A 1 268 ? -35.75 -9.773 -23.922 1 21.14 268 SER A O 1
ATOM 2124 N N . SER A 1 269 ? -36.656 -8.602 -22.219 1 21.97 269 SER A N 1
ATOM 2125 C CA . SER A 1 269 ? -36.25 -7.492 -23.062 1 21.97 269 SER A CA 1
ATOM 2126 C C . SER A 1 269 ? -34.75 -7.566 -23.359 1 21.97 269 SER A C 1
ATOM 2128 O O . SER A 1 269 ? -34 -8.203 -22.625 1 21.97 269 SER A O 1
ATOM 2130 N N . SER A 1 270 ? -34.281 -6.898 -24.531 1 20.83 270 SER A N 1
ATOM 2131 C CA . SER A 1 270 ? -33.156 -6.844 -25.438 1 20.83 270 SER A CA 1
ATOM 2132 C C . SER A 1 270 ? -31.906 -6.324 -24.719 1 20.83 270 SER A C 1
ATOM 2134 O O . SER A 1 270 ? -31.969 -5.336 -23.984 1 20.83 270 SER A O 1
ATOM 2136 N N . SER A 1 271 ? -30.953 -7.246 -24.406 1 20.16 271 SER A N 1
ATOM 2137 C CA . SER A 1 271 ? -29.719 -7.316 -23.625 1 20.16 271 SER A CA 1
ATOM 2138 C C . SER A 1 271 ? -28.672 -6.352 -24.172 1 20.16 271 SER A C 1
ATOM 2140 O O . SER A 1 271 ? -27.844 -6.734 -25.016 1 20.16 271 SER A O 1
ATOM 2142 N N . SER A 1 272 ? -29.109 -4.961 -24.312 1 19.66 272 SER A N 1
ATOM 2143 C CA . SER A 1 272 ? -28.094 -4.102 -24.891 1 19.66 272 SER A CA 1
ATOM 2144 C C . SER A 1 272 ? -26.844 -4.059 -24.016 1 19.66 272 SER A C 1
ATOM 2146 O O . SER A 1 272 ? -26.922 -3.752 -22.828 1 19.66 272 SER A O 1
ATOM 2148 N N . HIS A 1 273 ? -25.922 -4.977 -24.266 1 19.83 273 HIS A N 1
ATOM 2149 C CA . HIS A 1 273 ? -24.641 -5.301 -23.625 1 19.83 273 HIS A CA 1
ATOM 2150 C C . HIS A 1 273 ? -23.688 -4.113 -23.672 1 19.83 273 HIS A C 1
ATOM 2152 O O . HIS A 1 273 ? -23.156 -3.779 -24.719 1 19.83 273 HIS A O 1
ATOM 2158 N N . SER A 1 274 ? -24.094 -2.898 -23.062 1 18.66 274 SER A N 1
ATOM 2159 C CA . SER A 1 274 ? -23.141 -1.793 -23.125 1 18.66 274 SER A CA 1
ATOM 2160 C C . SER A 1 274 ? -21.859 -2.121 -22.359 1 18.66 274 SER A C 1
ATOM 2162 O O . SER A 1 274 ? -21.922 -2.469 -21.172 1 18.66 274 SER A O 1
ATOM 2164 N N . VAL A 1 275 ? -20.812 -2.615 -23.031 1 18.75 275 VAL A N 1
ATOM 2165 C CA . VAL A 1 275 ? -19.438 -2.961 -22.688 1 18.75 275 VAL A CA 1
ATOM 2166 C C . VAL A 1 275 ? -18.719 -1.731 -22.141 1 18.75 275 VAL A C 1
ATOM 2168 O O . VAL A 1 275 ? -18.484 -0.766 -22.875 1 18.75 275 VAL A O 1
ATOM 2171 N N . ARG A 1 276 ? -19.156 -1.24 -20.938 1 19.47 276 ARG A N 1
ATOM 2172 C CA . ARG A 1 276 ? -18.422 -0.141 -20.312 1 19.47 276 ARG A CA 1
ATOM 2173 C C . ARG A 1 276 ? -16.953 -0.477 -20.156 1 19.47 276 ARG A C 1
ATOM 2175 O O . ARG A 1 276 ? -16.594 -1.575 -19.703 1 19.47 276 ARG A O 1
ATOM 2182 N N . PHE A 1 277 ? -16.016 0.182 -20.906 1 18.64 277 PHE A N 1
ATOM 2183 C CA . PHE A 1 277 ? -14.57 0.185 -21.078 1 18.64 277 PHE A CA 1
ATOM 2184 C C . PHE A 1 277 ? -13.867 0.467 -19.75 1 18.64 277 PHE A C 1
ATOM 2186 O O . PHE A 1 277 ? -14.172 1.46 -19.078 1 18.64 277 PHE A O 1
ATOM 2193 N N . LEU A 1 278 ? -13.609 -0.574 -18.984 1 20.09 278 LEU A N 1
ATOM 2194 C CA . LEU A 1 278 ? -12.836 -0.628 -17.75 1 20.09 278 LEU A CA 1
ATOM 2195 C C . LEU A 1 278 ? -11.469 0.011 -17.938 1 20.09 278 LEU A C 1
ATOM 2197 O O . LEU A 1 278 ? -10.68 -0.437 -18.766 1 20.09 278 LEU A O 1
ATOM 2201 N N . ARG A 1 279 ? -11.336 1.362 -17.75 1 19.3 279 ARG A N 1
ATOM 2202 C CA . ARG A 1 279 ? -10.109 2.16 -17.781 1 19.3 279 ARG A CA 1
ATOM 2203 C C . ARG A 1 279 ? -9.078 1.621 -16.797 1 19.3 279 ARG A C 1
ATOM 2205 O O . ARG A 1 279 ? -9.352 1.513 -15.609 1 19.3 279 ARG A O 1
ATOM 2212 N N . ILE A 1 280 ? -8.203 0.808 -17.25 1 19.86 280 ILE A N 1
ATOM 2213 C CA . ILE A 1 280 ? -7.031 0.177 -16.641 1 19.86 280 ILE A CA 1
ATOM 2214 C C . ILE A 1 280 ? -6.07 1.249 -16.141 1 19.86 280 ILE A C 1
ATOM 2216 O O . ILE A 1 280 ? -5.559 2.053 -16.922 1 19.86 280 ILE A O 1
ATOM 2220 N N . LEU A 1 281 ? -6.348 1.858 -14.969 1 19.56 281 LEU A N 1
ATOM 2221 C CA . LEU A 1 281 ? -5.387 2.805 -14.414 1 19.56 281 LEU A CA 1
ATOM 2222 C C . LEU A 1 281 ? -4.066 2.109 -14.086 1 19.56 281 LEU A C 1
ATOM 2224 O O . LEU A 1 281 ? -4.031 1.2 -13.258 1 19.56 281 LEU A O 1
ATOM 2228 N N . LEU A 1 282 ? -3.154 1.998 -15.039 1 21.23 282 LEU A N 1
ATOM 2229 C CA . LEU A 1 282 ? -1.793 1.473 -15.055 1 21.23 282 LEU A CA 1
ATOM 2230 C C . LEU A 1 282 ? -0.865 2.342 -14.219 1 21.23 282 LEU A C 1
ATOM 2232 O O . LEU A 1 282 ? -0.639 3.51 -14.539 1 21.23 282 LEU A O 1
ATOM 2236 N N . LEU A 1 283 ? -0.893 2.266 -12.891 1 19.73 283 LEU A N 1
ATOM 2237 C CA . LEU A 1 283 ? 0.098 3.016 -12.133 1 19.73 283 LEU A CA 1
ATOM 2238 C C . LEU A 1 283 ? 1.497 2.449 -12.352 1 19.73 283 LEU A C 1
ATOM 2240 O O . LEU A 1 283 ? 1.735 1.263 -12.109 1 19.73 283 LEU A O 1
ATOM 2244 N N . ARG A 1 284 ? 2.189 2.891 -13.414 1 20.28 284 ARG A N 1
ATOM 2245 C CA . ARG A 1 284 ? 3.531 2.635 -13.93 1 20.28 284 ARG A CA 1
ATOM 2246 C C . ARG A 1 284 ? 4.594 3.043 -12.914 1 20.28 284 ARG A C 1
ATOM 2248 O O . ARG A 1 284 ? 4.738 4.227 -12.602 1 20.28 284 ARG A O 1
ATOM 2255 N N . ASN A 1 285 ? 4.93 2.338 -11.773 1 19.91 285 ASN A N 1
ATOM 2256 C CA . ASN A 1 285 ? 6.074 2.734 -10.969 1 19.91 285 ASN A CA 1
ATOM 2257 C C . ASN A 1 285 ? 7.391 2.504 -11.703 1 19.91 285 ASN A C 1
ATOM 2259 O O . ASN A 1 285 ? 7.746 1.363 -12.008 1 19.91 285 ASN A O 1
ATOM 2263 N N . THR A 1 286 ? 7.77 3.332 -12.758 1 20.3 286 THR A N 1
ATOM 2264 C CA . THR A 1 286 ? 8.938 3.314 -13.633 1 20.3 286 THR A CA 1
ATOM 2265 C C . THR A 1 286 ? 10.219 3.516 -12.828 1 20.3 286 THR A C 1
ATOM 2267 O O . THR A 1 286 ? 10.445 4.59 -12.273 1 20.3 286 THR A O 1
ATOM 2270 N N . VAL A 1 287 ? 10.672 2.713 -11.945 1 19.03 287 VAL A N 1
ATOM 2271 C CA . VAL A 1 287 ? 11.938 3.039 -11.305 1 19.03 287 VAL A CA 1
ATOM 2272 C C . VAL A 1 287 ? 13.086 2.83 -12.297 1 19.03 287 VAL A C 1
ATOM 2274 O O . VAL A 1 287 ? 13.219 1.751 -12.875 1 19.03 287 VAL A O 1
ATOM 2277 N N . CYS A 1 288 ? 13.578 3.883 -13.078 1 19.41 288 CYS A N 1
ATOM 2278 C CA . CYS A 1 288 ? 14.586 4.059 -14.117 1 19.41 288 CYS A CA 1
ATOM 2279 C C . CYS A 1 288 ? 15.984 3.785 -13.57 1 19.41 288 CYS A C 1
ATOM 2281 O O . CYS A 1 288 ? 16.453 4.48 -12.672 1 19.41 288 CYS A O 1
ATOM 2283 N N . PHE A 1 289 ? 16.391 2.604 -13.375 1 19.36 289 PHE A N 1
ATOM 2284 C CA . PHE A 1 289 ? 17.75 2.387 -12.898 1 19.36 289 PHE A CA 1
ATOM 2285 C C . PHE A 1 289 ? 18.766 2.689 -14 1 19.36 289 PHE A C 1
ATOM 2287 O O . PHE A 1 289 ? 18.547 2.322 -15.156 1 19.36 289 PHE A O 1
ATOM 2294 N N . VAL A 1 290 ? 19.562 3.809 -13.961 1 19.83 290 VAL A N 1
ATOM 2295 C CA . VAL A 1 290 ? 20.578 4.52 -14.719 1 19.83 290 VAL A CA 1
ATOM 2296 C C . VAL A 1 290 ? 21.797 3.611 -14.93 1 19.83 290 VAL A C 1
ATOM 2298 O O . VAL A 1 290 ? 22.438 3.188 -13.969 1 19.83 290 VAL A O 1
ATOM 2301 N N . SER A 1 291 ? 21.625 2.652 -15.867 1 18.42 291 SER A N 1
ATOM 2302 C CA . SER A 1 291 ? 22.781 1.805 -16.141 1 18.42 291 SER A CA 1
ATOM 2303 C C . SER A 1 291 ? 23.875 2.576 -16.875 1 18.42 291 SER A C 1
ATOM 2305 O O . SER A 1 291 ? 23.578 3.381 -17.75 1 18.42 291 SER A O 1
ATOM 2307 N N . HIS A 1 292 ? 25.016 2.895 -16.328 1 19.41 292 HIS A N 1
ATOM 2308 C CA . HIS A 1 292 ? 26.25 3.598 -16.672 1 19.41 292 HIS A CA 1
ATOM 2309 C C . HIS A 1 292 ? 26.969 2.914 -17.844 1 19.41 292 HIS A C 1
ATOM 2311 O O . HIS A 1 292 ? 27.578 1.856 -17.656 1 19.41 292 HIS A O 1
ATOM 2317 N N . PRO A 1 293 ? 26.25 2.957 -19.078 1 19.05 293 PRO A N 1
ATOM 2318 C CA . PRO A 1 293 ? 26.984 2.23 -20.125 1 19.05 293 PRO A CA 1
ATOM 2319 C C . PRO A 1 293 ? 28.234 2.965 -20.578 1 19.05 293 PRO A C 1
ATOM 2321 O O . PRO A 1 293 ? 28.172 4.125 -21 1 19.05 293 PRO A O 1
ATOM 2324 N N . SER A 1 294 ? 29.391 2.82 -20.141 1 18 294 SER A N 1
ATOM 2325 C CA . SER A 1 294 ? 30.656 3.48 -20.484 1 18 294 SER A CA 1
ATOM 2326 C C . SER A 1 294 ? 31.078 3.123 -21.906 1 18 294 SER A C 1
ATOM 2328 O O . SER A 1 294 ? 32.188 3.5 -22.344 1 18 294 SER A O 1
ATOM 2330 N N . CYS A 1 295 ? 30.219 2.465 -22.75 1 16.92 295 CYS A N 1
ATOM 2331 C CA . CYS A 1 295 ? 31.078 1.908 -23.781 1 16.92 295 CYS A CA 1
ATOM 2332 C C . CYS A 1 295 ? 31.531 2.99 -24.766 1 16.92 295 CYS A C 1
ATOM 2334 O O . CYS A 1 295 ? 30.719 3.812 -25.203 1 16.92 295 CYS A O 1
ATOM 2336 N N . LEU A 1 296 ? 32.75 3.297 -25.172 1 17.41 296 LEU A N 1
ATOM 2337 C CA . LEU A 1 296 ? 33.719 4.215 -25.766 1 17.41 296 LEU A CA 1
ATOM 2338 C C . LEU A 1 296 ? 33.594 4.25 -27.281 1 17.41 296 LEU A C 1
ATOM 2340 O O . LEU A 1 296 ? 34.219 5.086 -27.938 1 17.41 296 LEU A O 1
ATOM 2344 N N . ASP A 1 297 ? 32.656 3.506 -27.969 1 17.25 297 ASP A N 1
ATOM 2345 C CA . ASP A 1 297 ? 33.312 3.258 -29.25 1 17.25 297 ASP A CA 1
ATOM 2346 C C . ASP A 1 297 ? 33.281 4.5 -30.141 1 17.25 297 ASP A C 1
ATOM 2348 O O . ASP A 1 297 ? 32.344 5.293 -30.062 1 17.25 297 ASP A O 1
ATOM 2352 N N . THR A 1 298 ? 34.281 4.883 -31.016 1 17.66 298 THR A N 1
ATOM 2353 C CA . THR A 1 298 ? 34.969 5.93 -31.766 1 17.66 298 THR A CA 1
ATOM 2354 C C . THR A 1 298 ? 34.25 6.188 -33.094 1 17.66 298 THR A C 1
ATOM 2356 O O . THR A 1 298 ? 34.594 7.121 -33.812 1 17.66 298 THR A O 1
ATOM 2359 N N . LEU A 1 299 ? 33 5.629 -33.406 1 17.67 299 LEU A N 1
ATOM 2360 C CA . LEU A 1 299 ? 33 5.484 -34.875 1 17.67 299 LEU A CA 1
ATOM 2361 C C . LEU A 1 299 ? 32.812 6.832 -35.531 1 17.67 299 LEU A C 1
ATOM 2363 O O . LEU A 1 299 ? 31.922 7.609 -35.156 1 17.67 299 LEU A O 1
ATOM 2367 N N . THR A 1 300 ? 33.594 7.316 -36.562 1 17.3 300 THR A N 1
ATOM 2368 C CA . THR A 1 300 ? 34.125 8.484 -37.281 1 17.3 300 THR A CA 1
ATOM 2369 C C . THR A 1 300 ? 33.156 8.914 -38.375 1 17.3 300 THR A C 1
ATOM 2371 O O . THR A 1 300 ? 33.281 10.008 -38.938 1 17.3 300 THR A O 1
ATOM 2374 N N . SER A 1 301 ? 32.031 8.133 -38.656 1 16.28 301 SER A N 1
ATOM 2375 C CA . SER A 1 301 ? 31.922 8.203 -40.125 1 16.28 301 SER A CA 1
ATOM 2376 C C . SER A 1 301 ? 31.469 9.586 -40.562 1 16.28 301 SER A C 1
ATOM 2378 O O . SER A 1 301 ? 30.938 10.367 -39.781 1 16.28 301 SER A O 1
ATOM 2380 N N . ILE A 1 302 ? 30.844 9.672 -41.906 1 16.86 302 ILE A N 1
ATOM 2381 C CA . ILE A 1 302 ? 31.031 10.305 -43.219 1 16.86 302 ILE A CA 1
ATOM 2382 C C . ILE A 1 302 ? 29.969 11.391 -43.406 1 16.86 302 ILE A C 1
ATOM 2384 O O . ILE A 1 302 ? 28.781 11.164 -43.156 1 16.86 302 ILE A O 1
ATOM 2388 N N . ALA A 1 303 ? 30.359 12.617 -43.656 1 16.77 303 ALA A N 1
ATOM 2389 C CA . ALA A 1 303 ? 29.969 14.023 -43.656 1 16.77 303 ALA A CA 1
ATOM 2390 C C . ALA A 1 303 ? 29 14.328 -44.812 1 16.77 303 ALA A C 1
ATOM 2392 O O . ALA A 1 303 ? 28.484 15.438 -44.906 1 16.77 303 ALA A O 1
ATOM 2393 N N . PRO A 1 304 ? 28.281 13.445 -45.625 1 17.03 304 PRO A N 1
ATOM 2394 C CA . PRO A 1 304 ? 28.312 14.141 -46.906 1 17.03 304 PRO A CA 1
ATOM 2395 C C . PRO A 1 304 ? 27.141 15.109 -47.062 1 17.03 304 PRO A C 1
ATOM 2397 O O . PRO A 1 304 ? 27.031 15.758 -48.125 1 17.03 304 PRO A O 1
ATOM 2400 N N . VAL A 1 305 ? 26.344 15.328 -46.156 1 16.31 305 VAL A N 1
ATOM 2401 C CA . VAL A 1 305 ? 25.016 15.688 -46.656 1 16.31 305 VAL A CA 1
ATOM 2402 C C . VAL A 1 305 ? 25.094 17 -47.438 1 16.31 305 VAL A C 1
ATOM 2404 O O . VAL A 1 305 ? 25.812 17.922 -47.062 1 16.31 305 VAL A O 1
ATOM 2407 N N . SER A 1 306 ? 24.359 17 -48.562 1 15.51 306 SER A N 1
ATOM 2408 C CA . SER A 1 306 ? 24.203 17.781 -49.781 1 15.51 306 SER A CA 1
ATOM 2409 C C . SER A 1 306 ? 23.391 19.047 -49.531 1 15.51 306 SER A C 1
ATOM 2411 O O . SER A 1 306 ? 22.438 19.031 -48.75 1 15.51 306 SER A O 1
ATOM 2413 N N . LEU A 1 307 ? 23.703 20.141 -50.188 1 16 307 LEU A N 1
ATOM 2414 C CA . LEU A 1 307 ? 23.734 21.578 -50.062 1 16 307 LEU A CA 1
ATOM 2415 C C . LEU A 1 307 ? 22.453 22.203 -50.625 1 16 307 LEU A C 1
ATOM 2417 O O . LEU A 1 307 ? 22.297 23.422 -50.594 1 16 307 LEU A O 1
ATOM 2421 N N . LEU A 1 308 ? 21.406 21.391 -51.031 1 16.03 308 LEU A N 1
ATOM 2422 C CA . LEU A 1 308 ? 20.875 22.141 -52.125 1 16.03 308 LEU A CA 1
ATOM 2423 C C . LEU A 1 308 ? 20.125 23.375 -51.656 1 16.03 308 LEU A C 1
ATOM 2425 O O . LEU A 1 308 ? 19.656 23.406 -50.5 1 16.03 308 LEU A O 1
ATOM 2429 N N . THR A 1 309 ? 19.625 24.219 -52.719 1 15.27 309 THR A N 1
ATOM 2430 C CA . THR A 1 309 ? 19.641 25.656 -52.969 1 15.27 309 THR A CA 1
ATOM 2431 C C . THR A 1 309 ? 18.328 26.297 -52.5 1 15.27 309 THR A C 1
ATOM 2433 O O . THR A 1 309 ? 18.344 27.328 -51.844 1 15.27 309 THR A O 1
ATOM 2436 N N . PRO A 1 310 ? 17.062 25.953 -53.125 1 15.62 310 PRO A N 1
ATOM 2437 C CA . PRO A 1 310 ? 16.688 27.203 -53.781 1 15.62 310 PRO A CA 1
ATOM 2438 C C . PRO A 1 310 ? 15.906 28.141 -52.875 1 15.62 310 PRO A C 1
ATOM 2440 O O . PRO A 1 310 ? 15.445 27.734 -51.781 1 15.62 310 PRO A O 1
ATOM 2443 N N . PRO A 1 311 ? 14.891 28.938 -53.562 1 16.19 311 PRO A N 1
ATOM 2444 C CA . PRO A 1 311 ? 14.672 30.375 -53.531 1 16.19 311 PRO A CA 1
ATOM 2445 C C . PRO A 1 311 ? 13.578 30.781 -52.562 1 16.19 311 PRO A C 1
ATOM 2447 O O . PRO A 1 311 ? 12.797 29.938 -52.125 1 16.19 311 PRO A O 1
ATOM 2450 N N . VAL A 1 312 ? 13.172 32.031 -52.625 1 14.8 312 VAL A N 1
ATOM 2451 C CA . VAL A 1 312 ? 12.961 33.188 -51.719 1 14.8 312 VAL A CA 1
ATOM 2452 C C . VAL A 1 312 ? 11.461 33.375 -51.5 1 14.8 312 VAL A C 1
ATOM 2454 O O . VAL A 1 312 ? 11.062 34.031 -50.531 1 14.8 312 VAL A O 1
ATOM 2457 N N . SER A 1 313 ? 10.484 32.812 -52.312 1 14.88 313 SER A N 1
ATOM 2458 C CA . SER A 1 313 ? 9.602 33.938 -52.562 1 14.88 313 SER A CA 1
ATOM 2459 C C . SER A 1 313 ? 8.742 34.25 -51.344 1 14.88 313 SER A C 1
ATOM 2461 O O . SER A 1 313 ? 8.531 33.406 -50.469 1 14.88 313 SER A O 1
ATOM 2463 N N . LEU A 1 314 ? 7.77 35.25 -51.625 1 15.07 314 LEU A N 1
ATOM 2464 C CA . LEU A 1 314 ? 7.41 36.5 -50.938 1 15.07 314 LEU A CA 1
ATOM 2465 C C . LEU A 1 314 ? 6.27 36.281 -49.969 1 15.07 314 LEU A C 1
ATOM 2467 O O . LEU A 1 314 ? 5.645 35.219 -49.969 1 15.07 314 LEU A O 1
ATOM 2471 N N . LEU A 1 315 ? 5.047 36.844 -50.281 1 15.16 315 LEU A N 1
ATOM 2472 C CA . LEU A 1 315 ? 4.582 38 -49.531 1 15.16 315 LEU A CA 1
ATOM 2473 C C . LEU A 1 315 ? 3.564 37.594 -48.469 1 15.16 315 LEU A C 1
ATOM 2475 O O . LEU A 1 315 ? 3.721 37.906 -47.281 1 15.16 315 LEU A O 1
ATOM 2479 N N . THR A 1 316 ? 2.258 37.75 -48.75 1 15.82 316 THR A N 1
ATOM 2480 C CA . THR A 1 316 ? 1.518 38.812 -48.094 1 15.82 316 THR A CA 1
ATOM 2481 C C . THR A 1 316 ? 0.72 38.25 -46.906 1 15.82 316 THR A C 1
ATOM 2483 O O . THR A 1 316 ? 0.424 37.062 -46.875 1 15.82 316 THR A O 1
ATOM 2486 N N . PRO A 1 317 ? -0.133 39.125 -46.312 1 16.03 317 PRO A N 1
ATOM 2487 C CA . PRO A 1 317 ? -0.412 39.469 -44.938 1 16.03 317 PRO A CA 1
ATOM 2488 C C . PRO A 1 317 ? -1.541 38.625 -44.344 1 16.03 317 PRO A C 1
ATOM 2490 O O . PRO A 1 317 ? -2.342 38.062 -45.062 1 16.03 317 PRO A O 1
ATOM 2493 N N . PRO A 1 318 ? -1.793 38.75 -43.031 1 16.25 318 PRO A N 1
ATOM 2494 C CA . PRO A 1 318 ? -2.215 37.875 -41.906 1 16.25 318 PRO A CA 1
ATOM 2495 C C . PRO A 1 318 ? -3.719 37.938 -41.656 1 16.25 318 PRO A C 1
ATOM 2497 O O . PRO A 1 318 ? -4.23 37.25 -40.781 1 16.25 318 PRO A O 1
ATOM 2500 N N . VAL A 1 319 ? -4.602 38.344 -42.562 1 16.77 319 VAL A N 1
ATOM 2501 C CA . VAL A 1 319 ? -5.621 39.094 -41.812 1 16.77 319 VAL A CA 1
ATOM 2502 C C . VAL A 1 319 ? -6.422 38.094 -40.969 1 16.77 319 VAL A C 1
ATOM 2504 O O . VAL A 1 319 ? -6.805 37.031 -41.438 1 16.77 319 VAL A O 1
ATOM 2507 N N . SER A 1 320 ? -6.684 38.344 -39.594 1 14.61 320 SER A N 1
ATOM 2508 C CA . SER A 1 320 ? -6.84 37.656 -38.312 1 14.61 320 SER A CA 1
ATOM 2509 C C . SER A 1 320 ? -8.281 37.188 -38.094 1 14.61 320 SER A C 1
ATOM 2511 O O . SER A 1 320 ? -8.531 36.094 -37.594 1 14.61 320 SER A O 1
ATOM 2513 N N . LEU A 1 321 ? -9.414 37.938 -38.25 1 15.45 321 LEU A N 1
ATOM 2514 C CA . LEU A 1 321 ? -10.055 38.188 -36.969 1 15.45 321 LEU A CA 1
ATOM 2515 C C . LEU A 1 321 ? -10.945 37.031 -36.562 1 15.45 321 LEU A C 1
ATOM 2517 O O . LEU A 1 321 ? -11.32 36.188 -37.406 1 15.45 321 LEU A O 1
ATOM 2521 N N . LEU A 1 322 ? -12.164 37.312 -35.719 1 15.97 322 LEU A N 1
ATOM 2522 C CA . LEU A 1 322 ? -12.672 37.062 -34.375 1 15.97 322 LEU A CA 1
ATOM 2523 C C . LEU A 1 322 ? -13.875 36.125 -34.406 1 15.97 322 LEU A C 1
ATOM 2525 O O . LEU A 1 322 ? -14.562 35.969 -33.375 1 15.97 322 LEU A O 1
ATOM 2529 N N . THR A 1 323 ? -13.883 35.094 -35.125 1 16.48 323 THR A N 1
ATOM 2530 C CA . THR A 1 323 ? -15.227 34.531 -35.219 1 16.48 323 THR A CA 1
ATOM 2531 C C . THR A 1 323 ? -15.672 34 -33.875 1 16.48 323 THR A C 1
ATOM 2533 O O . THR A 1 323 ? -14.977 33.156 -33.281 1 16.48 323 THR A O 1
ATOM 2536 N N . PRO A 1 324 ? -16.641 34.625 -33.188 1 16.91 324 PRO A N 1
ATOM 2537 C CA . PRO A 1 324 ? -17.062 34.406 -31.797 1 16.91 324 PRO A CA 1
ATOM 2538 C C . PRO A 1 324 ? -17.625 33 -31.562 1 16.91 324 PRO A C 1
ATOM 2540 O O . PRO A 1 324 ? -18 32.312 -32.5 1 16.91 324 PRO A O 1
ATOM 2543 N N . PRO A 1 325 ? -17.859 32.656 -30.219 1 17.05 325 PRO A N 1
ATOM 2544 C CA . PRO A 1 325 ? -17.812 31.547 -29.25 1 17.05 325 PRO A CA 1
ATOM 2545 C C . PRO A 1 325 ? -19.094 30.734 -29.219 1 17.05 325 PRO A C 1
ATOM 2547 O O . PRO A 1 325 ? -20.172 31.266 -29 1 17.05 325 PRO A O 1
ATOM 2550 N N . SER A 1 326 ? -19.438 29.984 -30.266 1 16.2 326 SER A N 1
ATOM 2551 C CA . SER A 1 326 ? -20.719 29.312 -30.234 1 16.2 326 SER A CA 1
ATOM 2552 C C . SER A 1 326 ? -20.875 28.438 -29 1 16.2 326 SER A C 1
ATOM 2554 O O . SER A 1 326 ? -19.984 27.641 -28.688 1 16.2 326 SER A O 1
ATOM 2556 N N . LEU A 1 327 ? -21.766 28.781 -28.078 1 17.78 327 LEU A N 1
ATOM 2557 C CA . LEU A 1 327 ? -22.156 28.406 -26.719 1 17.78 327 LEU A CA 1
ATOM 2558 C C . LEU A 1 327 ? -22.734 27 -26.688 1 17.78 327 LEU A C 1
ATOM 2560 O O . LEU A 1 327 ? -23.828 26.766 -27.219 1 17.78 327 LEU A O 1
ATOM 2564 N N . THR A 1 328 ? -21.984 26.016 -27.109 1 16.91 328 THR A N 1
ATOM 2565 C CA . THR A 1 328 ? -22.578 24.672 -27.203 1 16.91 328 THR A CA 1
ATOM 2566 C C . THR A 1 328 ? -23.031 24.188 -25.828 1 16.91 328 THR A C 1
ATOM 2568 O O . THR A 1 328 ? -22.469 24.594 -24.812 1 16.91 328 THR A O 1
ATOM 2571 N N . SER A 1 329 ? -24.156 23.516 -25.844 1 18.05 329 SER A N 1
ATOM 2572 C CA . SER A 1 329 ? -25.188 23.031 -24.938 1 18.05 329 SER A CA 1
ATOM 2573 C C . SER A 1 329 ? -24.656 21.891 -24.078 1 18.05 329 SER A C 1
ATOM 2575 O O . SER A 1 329 ? -24.141 20.891 -24.594 1 18.05 329 SER A O 1
ATOM 2577 N N . SER A 1 330 ? -24.141 22.266 -22.859 1 16.73 330 SER A N 1
ATOM 2578 C CA . SER A 1 330 ? -23.375 21.547 -21.844 1 16.73 330 SER A CA 1
ATOM 2579 C C . SER A 1 330 ? -24.188 20.406 -21.25 1 16.73 330 SER A C 1
ATOM 2581 O O . SER A 1 330 ? -25.156 20.625 -20.516 1 16.73 330 SER A O 1
ATOM 2583 N N . GLN A 1 331 ? -24.703 19.422 -21.969 1 17.64 331 GLN A N 1
ATOM 2584 C CA . GLN A 1 331 ? -25.5 18.391 -21.297 1 17.64 331 GLN A CA 1
ATOM 2585 C C . GLN A 1 331 ? -24.672 17.656 -20.25 1 17.64 331 GLN A C 1
ATOM 2587 O O . GLN A 1 331 ? -23.797 16.859 -20.594 1 17.64 331 GLN A O 1
ATOM 2592 N N . GLY A 1 332 ? -24.203 18.297 -19.281 1 17.06 332 GLY A N 1
ATOM 2593 C CA . GLY A 1 332 ? -23.188 17.812 -18.359 1 17.06 332 GLY A CA 1
ATOM 2594 C C . GLY A 1 332 ? -23.703 16.703 -17.453 1 17.06 332 GLY A C 1
ATOM 2595 O O . GLY A 1 332 ? -24.688 16.906 -16.719 1 17.06 332 GLY A O 1
ATOM 2596 N N . ASP A 1 333 ? -23.953 15.516 -17.969 1 19.58 333 ASP A N 1
ATOM 2597 C CA . ASP A 1 333 ? -24.25 14.398 -17.078 1 19.58 333 ASP A CA 1
ATOM 2598 C C . ASP A 1 333 ? -23.25 14.328 -15.93 1 19.58 333 ASP A C 1
ATOM 2600 O O . ASP A 1 333 ? -22.047 14.172 -16.156 1 19.58 333 ASP A O 1
ATOM 2604 N N . LEU A 1 334 ? -23.562 15.016 -14.914 1 20.03 334 LEU A N 1
ATOM 2605 C CA . LEU A 1 334 ? -22.766 15.391 -13.758 1 20.03 334 LEU A CA 1
ATOM 2606 C C . LEU A 1 334 ? -22.422 14.172 -12.906 1 20.03 334 LEU A C 1
ATOM 2608 O O . LEU A 1 334 ? -23.312 13.461 -12.445 1 20.03 334 LEU A O 1
ATOM 2612 N N . ILE A 1 335 ? -21.484 13.297 -13.383 1 21 335 ILE A N 1
ATOM 2613 C CA . ILE A 1 335 ? -20.812 12.312 -12.547 1 21 335 ILE A CA 1
ATOM 2614 C C . ILE A 1 335 ? -20.484 12.914 -11.188 1 21 335 ILE A C 1
ATOM 2616 O O . ILE A 1 335 ? -19.891 13.984 -11.094 1 21 335 ILE A O 1
ATOM 2620 N N . SER A 1 336 ? -21.406 12.664 -10.266 1 22.23 336 SER A N 1
ATOM 2621 C CA . SER A 1 336 ? -21.234 13.172 -8.914 1 22.23 336 SER A CA 1
ATOM 2622 C C . SER A 1 336 ? -19.859 12.812 -8.359 1 22.23 336 SER A C 1
ATOM 2624 O O . SER A 1 336 ? -19.547 11.633 -8.164 1 22.23 336 SER A O 1
ATOM 2626 N N . THR A 1 337 ? -18.75 13.164 -8.977 1 25 337 THR A N 1
ATOM 2627 C CA . THR A 1 337 ? -17.359 13.172 -8.555 1 25 337 THR A CA 1
ATOM 2628 C C . THR A 1 337 ? -17.234 13.617 -7.098 1 25 337 THR A C 1
ATOM 2630 O O . THR A 1 337 ? -17.562 14.758 -6.766 1 25 337 THR A O 1
ATOM 2633 N N . PHE A 1 338 ? -17.641 12.734 -6.191 1 28.3 338 PHE A N 1
ATOM 2634 C CA . PHE A 1 338 ? -17.312 13.164 -4.836 1 28.3 338 PHE A CA 1
ATOM 2635 C C . PHE A 1 338 ? -15.891 13.703 -4.766 1 28.3 338 PHE A C 1
ATOM 2637 O O . PHE A 1 338 ? -14.938 13 -5.109 1 28.3 338 PHE A O 1
ATOM 2644 N N . GLY A 1 339 ? -15.609 14.75 -5.277 1 32.75 339 GLY A N 1
ATOM 2645 C CA . GLY A 1 339 ? -14.422 15.594 -5.184 1 32.75 339 GLY A CA 1
ATOM 2646 C C . GLY A 1 339 ? -13.781 15.562 -3.812 1 32.75 339 GLY A C 1
ATOM 2647 O O . GLY A 1 339 ? -14.352 16.062 -2.842 1 32.75 339 GLY A O 1
ATOM 2648 N N . SER A 1 340 ? -13.133 14.328 -3.518 1 43.31 340 SER A N 1
ATOM 2649 C 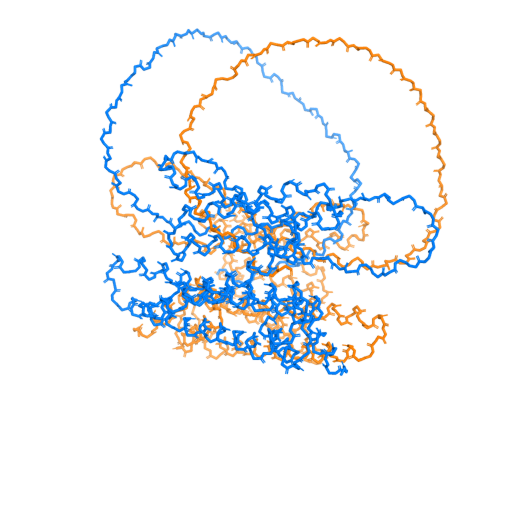CA . SER A 1 340 ? -12.484 14.258 -2.211 1 43.31 340 SER A CA 1
ATOM 2650 C C . SER A 1 340 ? -11.633 15.5 -1.948 1 43.31 340 SER A C 1
ATOM 2652 O O . SER A 1 340 ? -10.961 16 -2.852 1 43.31 340 SER A O 1
ATOM 2654 N N . ASN A 1 341 ? -12.055 16.234 -1.033 1 54.53 341 ASN A N 1
ATOM 2655 C CA . ASN A 1 341 ? -11.266 17.359 -0.561 1 54.53 341 ASN A CA 1
ATOM 2656 C C . ASN A 1 341 ? -9.781 17 -0.448 1 54.53 341 ASN A C 1
ATOM 2658 O O . ASN A 1 341 ? -9.438 15.891 -0.041 1 54.53 341 ASN A O 1
ATOM 2662 N N . VAL A 1 342 ? -9.008 17.594 -1.283 1 63.16 342 VAL A N 1
ATOM 2663 C CA . VAL A 1 342 ? -7.57 17.328 -1.278 1 63.16 342 VAL A CA 1
ATOM 2664 C C . VAL A 1 342 ? -6.918 18.078 -0.113 1 63.16 342 VAL A C 1
ATOM 2666 O O . VAL A 1 342 ? -7.16 19.266 0.089 1 63.16 342 VAL A O 1
ATOM 2669 N N . SER A 1 343 ? -6.617 17.438 0.9 1 63.06 343 SER A N 1
ATOM 2670 C CA . SER A 1 343 ? -5.797 18.016 1.959 1 63.06 343 SER A CA 1
ATOM 2671 C C . SER A 1 343 ? -4.32 17.688 1.753 1 63.06 343 SER A C 1
ATOM 2673 O O . SER A 1 343 ? -3.979 16.766 1.011 1 63.06 343 SER A O 1
ATOM 2675 N N . LEU A 1 344 ? -3.529 18.641 1.84 1 59.12 344 LEU A N 1
ATOM 2676 C CA . LEU A 1 344 ? -2.092 18.469 1.673 1 59.12 344 LEU A CA 1
ATOM 2677 C C . LEU A 1 344 ? -1.426 18.125 3.004 1 59.12 344 LEU A C 1
ATOM 2679 O O . LEU A 1 344 ? -1.649 18.812 4.004 1 59.12 344 LEU A O 1
ATOM 2683 N N . SER A 1 345 ? -1.245 17.094 3.291 1 45.78 345 SER A N 1
ATOM 2684 C CA . SER A 1 345 ? -0.487 16.875 4.516 1 45.78 345 SER A CA 1
ATOM 2685 C C . SER A 1 345 ? 0.968 17.297 4.352 1 45.78 345 SER A C 1
ATOM 2687 O O . SER A 1 345 ? 1.615 17.688 5.324 1 45.78 345 SER A O 1
ATOM 2689 N N . VAL A 1 346 ? 1.995 16.656 3.754 1 41.56 346 VAL A N 1
ATOM 2690 C CA . VAL A 1 346 ? 3.434 16.812 3.93 1 41.56 346 VAL A CA 1
ATOM 2691 C C . VAL A 1 346 ? 3.992 17.703 2.82 1 41.56 346 VAL A C 1
ATOM 2693 O O . VAL A 1 346 ? 3.625 17.547 1.653 1 41.56 346 VAL A O 1
ATOM 2696 N N . TYR A 1 347 ? 4.352 19.031 3.023 1 39.25 347 TYR A N 1
ATOM 2697 C CA . TYR A 1 347 ? 5.176 19.766 2.07 1 39.25 347 TYR A CA 1
ATOM 2698 C C . TYR A 1 347 ? 6.582 19.188 1.998 1 39.25 347 TYR A C 1
ATOM 2700 O O . TYR A 1 347 ? 7.133 18.75 3.012 1 39.25 347 TYR A O 1
ATOM 2708 N N . MET B 1 1 ? 25.078 12.914 17.297 1 51.97 1 MET B N 1
ATOM 2709 C CA . MET B 1 1 ? 25.234 13.312 15.898 1 51.97 1 MET B CA 1
ATOM 2710 C C . MET B 1 1 ? 25.172 12.102 14.977 1 51.97 1 MET B C 1
ATOM 2712 O O . MET B 1 1 ? 24.375 12.062 14.039 1 51.97 1 MET B O 1
ATOM 2716 N N . ALA B 1 2 ? 26.109 11.047 15.352 1 64.38 2 ALA B N 1
ATOM 2717 C CA . ALA B 1 2 ? 26.234 9.859 14.508 1 64.38 2 ALA B CA 1
ATOM 2718 C C . ALA B 1 2 ? 24.938 9.055 14.508 1 64.38 2 ALA B C 1
ATOM 2720 O O . ALA B 1 2 ? 24.5 8.586 13.461 1 64.38 2 ALA B O 1
ATOM 2721 N N . ASP B 1 3 ? 24.25 9.117 15.68 1 86.81 3 ASP B N 1
ATOM 2722 C CA . ASP B 1 3 ? 23.031 8.32 15.836 1 86.81 3 ASP B CA 1
ATOM 2723 C C . ASP B 1 3 ? 21.859 8.961 15.109 1 86.81 3 ASP B C 1
ATOM 2725 O O . ASP B 1 3 ? 21.062 8.273 14.469 1 86.81 3 ASP B O 1
ATOM 2729 N N . ARG B 1 4 ? 21.938 10.273 15.078 1 94.44 4 ARG B N 1
ATOM 2730 C CA . ARG B 1 4 ? 20.875 11.016 14.398 1 94.44 4 ARG B CA 1
ATOM 2731 C C . ARG B 1 4 ? 20.938 10.82 12.891 1 94.44 4 ARG B C 1
ATOM 2733 O O . ARG B 1 4 ? 19.922 10.523 12.258 1 94.44 4 ARG B O 1
ATOM 2740 N N . ASP B 1 5 ? 22.094 10.914 12.398 1 94.44 5 ASP B N 1
ATOM 2741 C CA . ASP B 1 5 ? 22.297 10.75 10.961 1 94.44 5 ASP B CA 1
ATOM 2742 C C . ASP B 1 5 ? 21.938 9.336 10.516 1 94.44 5 ASP B C 1
ATOM 2744 O O . ASP B 1 5 ? 21.391 9.148 9.422 1 94.44 5 ASP B O 1
ATOM 2748 N N . ASN B 1 6 ? 22.281 8.461 11.406 1 94.5 6 ASN B N 1
ATOM 2749 C CA . ASN B 1 6 ? 21.938 7.074 11.094 1 94.5 6 ASN B CA 1
ATOM 2750 C C . ASN B 1 6 ? 20.438 6.855 11.086 1 94.5 6 ASN B C 1
ATOM 2752 O O . ASN B 1 6 ? 19.906 6.133 10.234 1 94.5 6 ASN B O 1
ATOM 2756 N N . LEU B 1 7 ? 19.766 7.465 12 1 97 7 LEU B N 1
ATOM 2757 C CA . LEU B 1 7 ? 18.312 7.348 12.07 1 97 7 LEU B CA 1
ATOM 2758 C C . LEU B 1 7 ? 17.656 8 10.859 1 97 7 LEU B C 1
ATOM 2760 O O . LEU B 1 7 ? 16.688 7.461 10.312 1 97 7 LEU B O 1
ATOM 2764 N N . VAL B 1 8 ? 18.188 9.109 10.461 1 97.81 8 VAL B N 1
ATOM 2765 C CA . VAL B 1 8 ? 17.656 9.805 9.289 1 97.81 8 VAL B CA 1
ATOM 2766 C C . VAL B 1 8 ? 17.906 8.961 8.039 1 97.81 8 VAL B C 1
ATOM 2768 O O . VAL B 1 8 ? 17.016 8.852 7.184 1 97.81 8 VAL B O 1
ATOM 2771 N N . TYR B 1 9 ? 19.031 8.383 7.992 1 96.44 9 TYR B N 1
ATOM 2772 C CA . TYR B 1 9 ? 19.344 7.527 6.852 1 96.44 9 TYR B CA 1
ATOM 2773 C C . TYR B 1 9 ? 18.438 6.305 6.824 1 96.44 9 TYR B C 1
ATOM 2775 O O . TYR B 1 9 ? 17.969 5.895 5.762 1 96.44 9 TYR B O 1
ATOM 2783 N N . GLN B 1 10 ? 18.188 5.707 7.965 1 96.69 10 GLN B N 1
ATOM 2784 C CA . GLN B 1 10 ? 17.281 4.578 8.078 1 96.69 10 GLN B CA 1
ATOM 2785 C C . GLN B 1 10 ? 15.867 4.957 7.613 1 96.69 10 GLN B C 1
ATOM 2787 O O . GLN B 1 10 ? 15.188 4.164 6.961 1 96.69 10 GLN B O 1
ATOM 2792 N N . ALA B 1 11 ? 15.445 6.113 7.965 1 98.12 11 ALA B N 1
ATOM 2793 C CA . ALA B 1 11 ? 14.133 6.602 7.539 1 98.12 11 ALA B CA 1
ATOM 2794 C C . ALA B 1 11 ? 14.062 6.719 6.02 1 98.12 11 ALA B C 1
ATOM 2796 O O . ALA B 1 11 ? 13.047 6.375 5.41 1 98.12 11 ALA B O 1
ATOM 2797 N N . LYS B 1 12 ? 15.102 7.191 5.438 1 97.81 12 LYS B N 1
ATOM 2798 C CA . LYS B 1 12 ? 15.148 7.328 3.986 1 97.81 12 LYS B CA 1
ATOM 2799 C C . LYS B 1 12 ? 15.102 5.961 3.307 1 97.81 12 LYS B C 1
ATOM 2801 O O . LYS B 1 12 ? 14.422 5.793 2.287 1 97.81 12 LYS B O 1
ATOM 2806 N N . LEU B 1 13 ? 15.836 4.98 3.891 1 97.19 13 LEU B N 1
ATOM 2807 C CA . LEU B 1 13 ? 15.789 3.619 3.369 1 97.19 13 LEU B CA 1
ATOM 2808 C C . LEU B 1 13 ? 14.375 3.049 3.459 1 97.19 13 LEU B C 1
ATOM 2810 O O . LEU B 1 13 ? 13.891 2.434 2.506 1 97.19 13 LEU B O 1
ATOM 2814 N N . ALA B 1 14 ? 13.766 3.275 4.559 1 98.19 14 ALA B N 1
ATOM 2815 C CA . ALA B 1 14 ? 12.406 2.787 4.77 1 98.19 14 ALA B CA 1
ATOM 2816 C C . ALA B 1 14 ? 11.43 3.439 3.791 1 98.19 14 ALA B C 1
ATOM 2818 O O . ALA B 1 14 ? 10.508 2.787 3.295 1 98.19 14 ALA B O 1
ATOM 2819 N N . GLU B 1 15 ? 11.609 4.691 3.527 1 97.69 15 GLU B N 1
ATOM 2820 C CA . GLU B 1 15 ? 10.758 5.383 2.568 1 97.69 15 GLU B CA 1
ATOM 2821 C C . GLU B 1 15 ? 10.883 4.777 1.174 1 97.69 15 GLU B C 1
ATOM 2823 O O . GLU B 1 15 ? 9.883 4.5 0.516 1 97.69 15 GLU B O 1
ATOM 2828 N N . GLN B 1 16 ? 12.133 4.574 0.762 1 97.12 16 GLN B N 1
ATOM 2829 C CA . GLN B 1 16 ? 12.383 4.008 -0.559 1 97.12 16 GLN B CA 1
ATOM 2830 C C . GLN B 1 16 ? 11.805 2.6 -0.671 1 97.12 16 GLN B C 1
ATOM 2832 O O . GLN B 1 16 ? 11.312 2.209 -1.73 1 97.12 16 GLN B O 1
ATOM 2837 N N . ALA B 1 17 ? 11.883 1.913 0.406 1 97.25 17 ALA B N 1
ATOM 2838 C CA . ALA B 1 17 ? 11.367 0.545 0.429 1 97.25 17 ALA B CA 1
ATOM 2839 C C . ALA B 1 17 ? 9.875 0.522 0.722 1 97.25 17 ALA B C 1
ATOM 2841 O O . ALA B 1 17 ? 9.266 -0.548 0.815 1 97.25 17 ALA B O 1
ATOM 2842 N N . GLU B 1 18 ? 9.227 1.695 0.917 1 97.31 18 GLU B N 1
ATOM 2843 C CA . GLU B 1 18 ? 7.809 1.878 1.203 1 97.31 18 GLU B CA 1
ATOM 2844 C C . GLU B 1 18 ? 7.402 1.151 2.482 1 97.31 18 GLU B C 1
ATOM 2846 O O . GLU B 1 18 ? 6.367 0.481 2.521 1 97.31 18 GLU B O 1
ATOM 2851 N N . ARG B 1 19 ? 8.258 1.105 3.393 1 97.88 19 ARG B N 1
ATOM 2852 C CA . ARG B 1 19 ? 8.023 0.578 4.73 1 97.88 19 ARG B CA 1
ATOM 2853 C C . ARG B 1 19 ? 7.852 1.707 5.742 1 97.88 19 ARG B C 1
ATOM 2855 O O . ARG B 1 19 ? 8.75 1.97 6.543 1 97.88 19 ARG B O 1
ATOM 2862 N N . TYR B 1 20 ? 6.695 2.248 5.824 1 98.25 20 TYR B N 1
ATOM 2863 C CA . TYR B 1 20 ? 6.449 3.531 6.469 1 98.25 20 TYR B CA 1
ATOM 2864 C C . TYR B 1 20 ? 6.344 3.369 7.98 1 98.25 20 TYR B C 1
ATOM 2866 O O . TYR B 1 20 ? 6.676 4.289 8.734 1 98.25 20 TYR B O 1
ATOM 2874 N N . ASP B 1 21 ? 5.945 2.205 8.492 1 97.62 21 ASP B N 1
ATOM 2875 C CA . ASP B 1 21 ? 5.934 1.987 9.93 1 97.62 21 ASP B CA 1
ATOM 2876 C C . ASP B 1 21 ? 7.34 2.104 10.516 1 97.62 21 ASP B C 1
ATOM 2878 O O . ASP B 1 21 ? 7.531 2.715 11.57 1 97.62 21 ASP B O 1
ATOM 2882 N N . GLU B 1 22 ? 8.266 1.531 9.828 1 97.69 22 GLU B N 1
ATOM 2883 C CA . GLU B 1 22 ? 9.656 1.639 10.258 1 97.69 22 GLU B CA 1
ATOM 2884 C C . GLU B 1 22 ? 10.172 3.068 10.109 1 97.69 22 GLU B C 1
ATOM 2886 O O . GLU B 1 22 ? 10.977 3.529 10.922 1 97.69 22 GLU B O 1
ATOM 2891 N N . MET B 1 23 ? 9.688 3.713 9.016 1 98.19 23 MET B N 1
ATOM 2892 C CA . MET B 1 23 ? 10.031 5.117 8.812 1 98.19 23 MET B CA 1
ATOM 2893 C C . MET B 1 23 ? 9.609 5.961 10.016 1 98.19 23 MET B C 1
ATOM 2895 O O . MET B 1 23 ? 10.375 6.797 10.492 1 98.19 23 MET B O 1
ATOM 2899 N N . VAL B 1 24 ? 8.461 5.691 10.562 1 98.56 24 VAL B N 1
ATOM 2900 C CA . VAL B 1 24 ? 7.922 6.41 11.711 1 98.56 24 VAL B CA 1
ATOM 2901 C C . VAL B 1 24 ? 8.789 6.145 12.945 1 98.56 24 VAL B C 1
ATOM 2903 O O . VAL B 1 24 ? 9.125 7.07 13.688 1 98.56 24 VAL B O 1
ATOM 2906 N N . GLU B 1 25 ? 9.148 4.891 13.133 1 98 25 GLU B N 1
ATOM 2907 C CA . GLU B 1 25 ? 9.961 4.527 14.289 1 98 25 GLU B CA 1
ATOM 2908 C C . GLU B 1 25 ? 11.289 5.289 14.289 1 98 25 GLU B C 1
ATOM 2910 O O . GLU B 1 25 ? 11.695 5.824 15.328 1 98 25 GLU B O 1
ATOM 2915 N N . SER B 1 26 ? 11.898 5.359 13.133 1 97.88 26 SER B N 1
ATOM 2916 C CA . SER B 1 26 ? 13.172 6.055 13.008 1 97.88 26 SER B CA 1
ATOM 2917 C C . SER B 1 26 ? 13.016 7.555 13.234 1 97.88 26 SER B C 1
ATOM 2919 O O . SER B 1 26 ? 13.766 8.156 14 1 97.88 26 SER B O 1
ATOM 2921 N N . MET B 1 27 ? 12 8.125 12.617 1 98.31 27 MET B N 1
ATOM 2922 C CA . MET B 1 27 ? 11.844 9.578 12.68 1 98.31 27 MET B CA 1
ATOM 2923 C C . MET B 1 27 ? 11.328 10.008 14.047 1 98.31 27 MET B C 1
ATOM 2925 O O . MET B 1 27 ? 11.625 11.109 14.516 1 98.31 27 MET B O 1
ATOM 2929 N N . LYS B 1 28 ? 10.586 9.172 14.727 1 97.81 28 LYS B N 1
ATOM 2930 C CA . LYS B 1 28 ? 10.148 9.469 16.078 1 97.81 28 LYS B CA 1
ATOM 2931 C C . LYS B 1 28 ? 11.336 9.586 17.031 1 97.81 28 LYS B C 1
ATOM 2933 O O . LYS B 1 28 ? 11.352 10.453 17.906 1 97.81 28 LYS B O 1
ATOM 2938 N N . LYS B 1 29 ? 12.281 8.711 16.859 1 97.81 29 LYS B N 1
ATOM 2939 C CA . LYS B 1 29 ? 13.492 8.781 17.672 1 97.81 29 LYS B CA 1
ATOM 2940 C C . LYS B 1 29 ? 14.234 10.086 17.438 1 97.81 29 LYS B C 1
ATOM 2942 O O . LYS B 1 29 ? 14.734 10.711 18.375 1 97.81 29 LYS B O 1
ATOM 2947 N N . VAL B 1 30 ? 14.289 10.508 16.156 1 97.81 30 VAL B N 1
ATOM 2948 C CA . VAL B 1 30 ? 14.93 11.773 15.82 1 97.81 30 VAL B CA 1
ATOM 2949 C C . VAL B 1 30 ? 14.164 12.93 16.469 1 97.81 30 VAL B C 1
ATOM 2951 O O . VAL B 1 30 ? 14.766 13.828 17.047 1 97.81 30 VAL B O 1
ATOM 2954 N N . ALA B 1 31 ? 12.875 12.93 16.375 1 97.44 31 ALA B N 1
ATOM 2955 C CA . ALA B 1 31 ? 12.023 14 16.906 1 97.44 31 ALA B CA 1
ATOM 2956 C C . ALA B 1 31 ? 12.117 14.086 18.422 1 97.44 31 ALA B C 1
ATOM 2958 O O . ALA B 1 31 ? 11.953 15.156 19 1 97.44 31 ALA B O 1
ATOM 2959 N N . SER B 1 32 ? 12.469 12.984 19.078 1 96.12 32 SER B N 1
ATOM 2960 C CA . SER B 1 32 ? 12.477 12.914 20.547 1 96.12 32 SER B CA 1
ATOM 2961 C C . SER B 1 32 ? 13.82 13.383 21.109 1 96.12 32 SER B C 1
ATOM 2963 O O . SER B 1 32 ? 14.039 13.328 22.312 1 96.12 32 SER B O 1
ATOM 2965 N N . MET B 1 33 ? 14.68 13.844 20.188 1 95.38 33 MET B N 1
ATOM 2966 C CA . MET B 1 33 ? 15.969 14.352 20.641 1 95.38 33 MET B CA 1
ATOM 2967 C C . MET B 1 33 ? 15.859 15.805 21.094 1 95.38 33 MET B C 1
ATOM 2969 O O . MET B 1 33 ? 16.828 16.375 21.578 1 95.38 33 MET B O 1
ATOM 2973 N N . ASP B 1 34 ? 14.711 16.391 20.984 1 93.06 34 ASP B N 1
ATOM 2974 C CA . ASP B 1 34 ? 14.391 17.734 21.453 1 93.06 34 ASP B CA 1
ATOM 2975 C C . ASP B 1 34 ? 15.273 18.781 20.781 1 93.06 34 ASP B C 1
ATOM 2977 O O . ASP B 1 34 ? 15.75 19.719 21.438 1 93.06 34 ASP B O 1
ATOM 2981 N N . VAL B 1 35 ? 15.695 18.531 19.578 1 92.69 35 VAL B N 1
ATOM 2982 C CA . VAL B 1 35 ? 16.422 19.5 18.75 1 92.69 35 VAL B CA 1
ATOM 2983 C C . VAL B 1 35 ? 15.57 19.844 17.531 1 92.69 35 VAL B C 1
ATOM 2985 O O . VAL B 1 35 ? 14.734 19.062 17.094 1 92.69 35 VAL B O 1
ATOM 2988 N N . GLU B 1 36 ? 15.828 21.062 17.078 1 95.44 36 GLU B N 1
ATOM 2989 C CA . GLU B 1 36 ? 15.102 21.5 15.898 1 95.44 36 GLU B CA 1
ATOM 2990 C C . GLU B 1 36 ? 15.43 20.625 14.688 1 95.44 36 GLU B C 1
ATOM 2992 O O . GLU B 1 36 ? 16.594 20.344 14.422 1 95.44 36 GLU B O 1
ATOM 2997 N N . LEU B 1 37 ? 14.414 20.25 14.039 1 96.69 37 LEU B N 1
ATOM 2998 C CA . LEU B 1 37 ? 14.609 19.422 12.859 1 96.69 37 LEU B CA 1
ATOM 2999 C C . LEU B 1 37 ? 14.93 20.281 11.641 1 96.69 37 LEU B C 1
ATOM 3001 O O . LEU B 1 37 ? 14.414 21.391 11.5 1 96.69 37 LEU B O 1
ATOM 3005 N N . THR B 1 38 ? 15.852 19.734 10.773 1 95.5 38 THR B N 1
ATOM 3006 C CA . THR B 1 38 ? 16.047 20.375 9.477 1 95.5 38 THR B CA 1
ATOM 3007 C C . THR B 1 38 ? 14.797 20.266 8.617 1 95.5 38 THR B C 1
ATOM 3009 O O . THR B 1 38 ? 13.875 19.516 8.953 1 95.5 38 THR B O 1
ATOM 3012 N N . VAL B 1 39 ? 14.734 20.969 7.551 1 94.19 39 VAL B N 1
ATOM 3013 C CA . VAL B 1 39 ? 13.586 20.938 6.645 1 94.19 39 VAL B CA 1
ATOM 3014 C C . VAL B 1 39 ? 13.398 19.516 6.105 1 94.19 39 VAL B C 1
ATOM 3016 O O . VAL B 1 39 ? 12.273 19.016 6.062 1 94.19 39 VAL B O 1
ATOM 3019 N N . GLU B 1 40 ? 14.445 18.891 5.789 1 95.88 40 GLU B N 1
ATOM 3020 C CA . GLU B 1 40 ? 14.391 17.531 5.266 1 95.88 40 GLU B CA 1
ATOM 3021 C C . GLU B 1 40 ? 13.859 16.562 6.32 1 95.88 40 GLU B C 1
ATOM 3023 O O . GLU B 1 40 ? 13.031 15.703 6.02 1 95.88 40 GLU B O 1
ATOM 3028 N N . GLU B 1 41 ? 14.328 16.719 7.504 1 97.06 41 GLU B N 1
ATOM 3029 C CA . GLU B 1 41 ? 13.906 15.844 8.594 1 97.06 41 GLU B CA 1
ATOM 3030 C C . GLU B 1 41 ? 12.422 16.031 8.914 1 97.06 41 GLU B C 1
ATOM 3032 O O . GLU B 1 41 ? 11.703 15.062 9.164 1 97.06 41 GLU B O 1
ATOM 3037 N N . ARG B 1 42 ? 11.984 17.25 8.867 1 96.31 42 ARG B N 1
ATOM 3038 C CA . ARG B 1 42 ? 10.57 17.562 9.094 1 96.31 42 ARG B CA 1
ATOM 3039 C C . ARG B 1 42 ? 9.695 16.922 8.031 1 96.31 42 ARG B C 1
ATOM 3041 O O . ARG B 1 42 ? 8.648 16.344 8.344 1 96.31 42 ARG B O 1
ATOM 3048 N N . ASN B 1 43 ? 10.18 17 6.887 1 95.75 43 ASN B N 1
ATOM 3049 C CA . ASN B 1 43 ? 9.445 16.391 5.781 1 95.75 43 ASN B CA 1
ATOM 3050 C C . ASN B 1 43 ? 9.398 14.875 5.91 1 95.75 43 ASN B C 1
ATOM 3052 O O . ASN B 1 43 ? 8.359 14.258 5.66 1 95.75 43 ASN B O 1
ATOM 3056 N N . LEU B 1 44 ? 10.531 14.273 6.281 1 97.56 44 LEU B N 1
ATOM 3057 C CA . LEU B 1 44 ? 10.578 12.82 6.465 1 97.56 44 LEU B CA 1
ATOM 3058 C C . LEU B 1 44 ? 9.594 12.383 7.543 1 97.56 44 LEU B C 1
ATOM 3060 O O . LEU B 1 44 ? 8.883 11.391 7.371 1 97.56 44 LEU B O 1
ATOM 3064 N N . LEU B 1 45 ? 9.562 13.125 8.617 1 98 45 LEU B N 1
ATOM 3065 C CA . LEU B 1 45 ? 8.633 12.828 9.703 1 98 45 LEU B CA 1
ATOM 3066 C C . LEU B 1 45 ? 7.188 12.914 9.227 1 98 45 LEU B C 1
ATOM 3068 O O . LEU B 1 45 ? 6.387 12.008 9.477 1 98 45 LEU B O 1
ATOM 3072 N N . SER B 1 46 ? 6.891 13.93 8.531 1 97.81 46 SER B N 1
ATOM 3073 C CA . SER B 1 46 ? 5.539 14.172 8.031 1 97.81 46 SER B CA 1
ATOM 3074 C C . SER B 1 46 ? 5.117 13.094 7.035 1 97.81 46 SER B C 1
ATOM 3076 O O . SER B 1 46 ? 4.008 12.562 7.117 1 97.81 46 SER B O 1
ATOM 3078 N N . VAL B 1 47 ? 6.016 12.766 6.086 1 97.5 47 VAL B N 1
ATOM 3079 C CA . VAL B 1 47 ? 5.723 11.766 5.062 1 97.5 47 VAL B CA 1
ATOM 3080 C C . VAL B 1 47 ? 5.473 10.406 5.719 1 97.5 47 VAL B C 1
ATOM 3082 O O . VAL B 1 47 ? 4.566 9.68 5.316 1 97.5 47 VAL B O 1
ATOM 3085 N N . ALA B 1 48 ? 6.227 10.086 6.738 1 98 48 ALA B N 1
ATOM 3086 C CA . ALA B 1 48 ? 6.078 8.812 7.438 1 98 48 ALA B CA 1
ATOM 3087 C C . ALA B 1 48 ? 4.684 8.68 8.047 1 98 48 ALA B C 1
ATOM 3089 O O . ALA B 1 48 ? 3.955 7.73 7.746 1 98 48 ALA B O 1
ATOM 3090 N N . TYR B 1 49 ? 4.32 9.641 8.828 1 98.19 49 TYR B N 1
ATOM 3091 C CA . TYR B 1 49 ? 3.029 9.578 9.5 1 98.19 49 TYR B CA 1
ATOM 3092 C C . TYR B 1 49 ? 1.883 9.703 8.508 1 98.19 49 TYR B C 1
ATOM 3094 O O . TYR B 1 49 ? 0.823 9.094 8.688 1 98.19 49 TYR B O 1
ATOM 3102 N N . LYS B 1 50 ? 2.039 10.453 7.457 1 97.44 50 LYS B N 1
ATOM 3103 C CA . LYS B 1 50 ? 1.008 10.625 6.438 1 97.44 50 LYS B CA 1
ATOM 3104 C C . LYS B 1 50 ? 0.654 9.289 5.781 1 97.44 50 LYS B C 1
ATOM 3106 O O . LYS B 1 50 ? -0.524 8.984 5.59 1 97.44 50 LYS B O 1
ATOM 3111 N N . ASN B 1 51 ? 1.632 8.523 5.473 1 97.25 51 ASN B N 1
ATOM 3112 C CA . ASN B 1 51 ? 1.391 7.254 4.797 1 97.25 51 ASN B CA 1
ATOM 3113 C C . ASN B 1 51 ? 0.762 6.23 5.734 1 97.25 51 ASN B C 1
ATOM 3115 O O . ASN B 1 51 ? -0.148 5.496 5.34 1 97.25 51 ASN B O 1
ATOM 3119 N N . VAL B 1 52 ? 1.256 6.234 6.949 1 97.81 52 VAL B N 1
ATOM 3120 C CA . VAL B 1 52 ? 0.727 5.27 7.906 1 97.81 52 VAL B CA 1
ATOM 3121 C C . VAL B 1 52 ? -0.729 5.598 8.219 1 97.81 52 VAL B C 1
ATOM 3123 O O . VAL B 1 52 ? -1.593 4.719 8.195 1 97.81 52 VAL B O 1
ATOM 3126 N N . ILE B 1 53 ? -1.008 6.871 8.477 1 97.88 53 ILE B N 1
ATOM 3127 C CA . ILE B 1 53 ? -2.367 7.273 8.82 1 97.88 53 ILE B CA 1
ATOM 3128 C C . ILE B 1 53 ? -3.258 7.191 7.578 1 97.88 53 ILE B C 1
ATOM 3130 O O . ILE B 1 53 ? -4.441 6.852 7.68 1 97.88 53 ILE B O 1
ATOM 3134 N N . GLY B 1 54 ? -2.715 7.496 6.43 1 96.94 54 GLY B N 1
ATOM 3135 C CA . GLY B 1 54 ? -3.482 7.441 5.191 1 96.94 54 GLY B CA 1
ATOM 3136 C C . GLY B 1 54 ? -4.031 6.062 4.895 1 96.94 54 GLY B C 1
ATOM 3137 O O . GLY B 1 54 ? -5.18 5.926 4.465 1 96.94 54 GLY B O 1
ATOM 3138 N N . ALA B 1 55 ? -3.229 5.09 5.098 1 96.19 55 ALA B N 1
ATOM 3139 C CA . ALA B 1 55 ? -3.664 3.717 4.859 1 96.19 55 ALA B CA 1
ATOM 3140 C C . ALA B 1 55 ? -4.828 3.344 5.773 1 96.19 55 ALA B C 1
ATOM 3142 O O . ALA B 1 55 ? -5.793 2.717 5.332 1 96.19 55 ALA B O 1
ATOM 3143 N N . ARG B 1 56 ? -4.754 3.734 7.02 1 97.88 56 ARG B N 1
ATOM 3144 C CA . ARG B 1 56 ? -5.801 3.4 7.98 1 97.88 56 ARG B CA 1
ATOM 3145 C C . ARG B 1 56 ? -7.066 4.211 7.715 1 97.88 56 ARG B C 1
ATOM 3147 O O . ARG B 1 56 ? -8.18 3.701 7.863 1 97.88 56 ARG B O 1
ATOM 3154 N N . ARG B 1 57 ? -6.895 5.465 7.312 1 97.5 57 ARG B N 1
ATOM 3155 C CA . ARG B 1 57 ? -8.055 6.277 6.953 1 97.5 57 ARG B CA 1
ATOM 3156 C C . ARG B 1 57 ? -8.789 5.691 5.754 1 97.5 57 ARG B C 1
ATOM 3158 O O . ARG B 1 57 ? -10.016 5.656 5.727 1 97.5 57 ARG B O 1
ATOM 3165 N N . ALA B 1 58 ? -8.055 5.238 4.797 1 96.69 58 ALA B N 1
ATOM 3166 C CA . ALA B 1 58 ? -8.656 4.594 3.633 1 96.69 58 ALA B CA 1
ATOM 3167 C C . ALA B 1 58 ? -9.445 3.352 4.043 1 96.69 58 ALA B C 1
ATOM 3169 O O . ALA B 1 58 ? -10.578 3.154 3.596 1 96.69 58 ALA B O 1
ATOM 3170 N N . SER B 1 59 ? -8.82 2.57 4.887 1 97.75 59 SER B N 1
ATOM 3171 C CA . SER B 1 59 ? -9.508 1.391 5.395 1 97.75 59 SER B CA 1
ATOM 3172 C C . SER B 1 59 ? -10.812 1.773 6.098 1 97.75 59 SER B C 1
ATOM 3174 O O . SER B 1 59 ? -11.852 1.156 5.867 1 97.75 59 SER B O 1
ATOM 3176 N N . TRP B 1 60 ? -10.719 2.762 6.914 1 97.88 60 TRP B N 1
ATOM 3177 C CA . TRP B 1 60 ? -11.867 3.207 7.688 1 97.88 60 TRP B CA 1
ATOM 3178 C C . TRP B 1 60 ? -13 3.656 6.77 1 97.88 60 TRP B C 1
ATOM 3180 O O . TRP B 1 60 ? -14.164 3.322 7.004 1 97.88 60 TRP B O 1
ATOM 3190 N N . ARG B 1 61 ? -12.711 4.383 5.777 1 97.19 61 ARG B N 1
ATOM 3191 C CA . ARG B 1 61 ? -13.727 4.883 4.859 1 97.19 61 ARG B CA 1
ATOM 3192 C C . ARG B 1 61 ? -14.406 3.738 4.121 1 97.19 61 ARG B C 1
ATOM 3194 O O . ARG B 1 61 ? -15.633 3.736 3.961 1 97.19 61 ARG B O 1
ATOM 3201 N N . ILE B 1 62 ? -13.641 2.762 3.725 1 97.5 62 ILE B N 1
ATOM 3202 C CA . ILE B 1 62 ? -14.188 1.613 3.012 1 97.5 62 ILE B CA 1
ATOM 3203 C C . ILE B 1 62 ? -15.094 0.811 3.945 1 97.5 62 ILE B C 1
ATOM 3205 O O . ILE B 1 62 ? -16.219 0.457 3.576 1 97.5 62 ILE B O 1
ATOM 3209 N N . ILE B 1 63 ? -14.609 0.567 5.137 1 97.56 63 ILE B N 1
ATOM 3210 C CA . ILE B 1 63 ? -15.367 -0.232 6.094 1 97.56 63 ILE B CA 1
ATOM 3211 C C . ILE B 1 63 ? -16.656 0.501 6.473 1 97.56 63 ILE B C 1
ATOM 3213 O O . ILE B 1 63 ? -17.703 -0.118 6.609 1 97.56 63 ILE B O 1
ATOM 3217 N N . SER B 1 64 ? -16.5 1.781 6.613 1 95.94 64 SER B N 1
ATOM 3218 C CA . SER B 1 64 ? -17.688 2.584 6.941 1 95.94 64 SER B CA 1
ATOM 3219 C C . SER B 1 64 ? -18.719 2.521 5.828 1 95.94 64 SER B C 1
ATOM 3221 O O . SER B 1 64 ? -19.922 2.414 6.094 1 95.94 64 SER B O 1
ATOM 3223 N N . SER B 1 65 ? -18.281 2.602 4.664 1 95.94 65 SER B N 1
ATOM 3224 C CA . SER B 1 65 ? -19.188 2.484 3.521 1 95.94 65 SER B CA 1
ATOM 3225 C C . SER B 1 65 ? -19.859 1.114 3.484 1 95.94 65 SER B C 1
ATOM 3227 O O . SER B 1 65 ? -21.062 1.011 3.213 1 95.94 65 SER B O 1
ATOM 3229 N N . LEU B 1 66 ? -19.125 0.061 3.779 1 95.38 66 LEU B N 1
ATOM 3230 C CA . LEU B 1 66 ? -19.672 -1.293 3.818 1 95.38 66 LEU B CA 1
ATOM 3231 C C . LEU B 1 66 ? -20.703 -1.437 4.938 1 95.38 66 LEU B C 1
ATOM 3233 O O . LEU B 1 66 ? -21.703 -2.123 4.773 1 95.38 66 LEU B O 1
ATOM 3237 N N . GLU B 1 67 ? -20.375 -0.839 6.055 1 95.69 67 GLU B N 1
ATOM 3238 C CA . GLU B 1 67 ? -21.312 -0.872 7.176 1 95.69 67 GLU B CA 1
ATOM 3239 C C . GLU B 1 67 ? -22.656 -0.25 6.797 1 95.69 67 GLU B C 1
ATOM 3241 O O . GLU B 1 67 ? -23.703 -0.811 7.094 1 95.69 67 GLU B O 1
ATOM 3246 N N . GLN B 1 68 ? -22.562 0.905 6.121 1 94.19 68 GLN B N 1
ATOM 3247 C CA . GLN B 1 68 ? -23.781 1.595 5.699 1 94.19 68 GLN B CA 1
ATOM 3248 C C . GLN B 1 68 ? -24.578 0.75 4.707 1 94.19 68 GLN B C 1
ATOM 3250 O O . GLN B 1 68 ? -25.797 0.654 4.805 1 94.19 68 GLN B O 1
ATOM 3255 N N . LYS B 1 69 ? -23.922 0.131 3.75 1 93.19 69 LYS B N 1
ATOM 3256 C CA . LYS B 1 69 ? -24.578 -0.718 2.758 1 93.19 69 LYS B CA 1
ATOM 3257 C C . LYS B 1 69 ? -25.234 -1.927 3.414 1 93.19 69 LYS B C 1
ATOM 3259 O O . LYS B 1 69 ? -26.359 -2.297 3.062 1 93.19 69 LYS B O 1
ATOM 3264 N N . GLU B 1 70 ? -24.547 -2.496 4.367 1 93.12 70 GLU B N 1
ATOM 3265 C CA . GLU B 1 70 ? -25.062 -3.688 5.039 1 93.12 70 GLU B CA 1
ATOM 3266 C C . GLU B 1 70 ? -26.219 -3.34 5.969 1 93.12 70 GLU B C 1
ATOM 3268 O O . GLU B 1 70 ? -27.109 -4.152 6.176 1 93.12 70 GLU B O 1
ATOM 3273 N N . GLU B 1 71 ? -26.125 -2.242 6.609 1 91.69 71 GLU B N 1
ATOM 3274 C CA . GLU B 1 71 ? -27.219 -1.777 7.465 1 91.69 71 GLU B CA 1
ATOM 3275 C C . GLU B 1 71 ? -28.516 -1.67 6.691 1 91.69 71 GLU B C 1
ATOM 3277 O O . GLU B 1 71 ? -29.594 -1.977 7.223 1 91.69 71 GLU B O 1
ATOM 3282 N N . ASN B 1 72 ? -28.438 -1.344 5.406 1 89.88 72 ASN B N 1
ATOM 3283 C CA . ASN B 1 72 ? -29.609 -1.199 4.551 1 89.88 72 ASN B CA 1
ATOM 3284 C C . ASN B 1 72 ? -30.172 -2.557 4.137 1 89.88 72 ASN B C 1
ATOM 3286 O O . ASN B 1 72 ? -31.344 -2.668 3.799 1 89.88 72 ASN B O 1
ATOM 3290 N N . LYS B 1 73 ? -29.375 -3.652 4.176 1 87.19 73 LYS B N 1
ATOM 3291 C CA . LYS B 1 73 ? -29.812 -4.988 3.777 1 87.19 73 LYS B CA 1
ATOM 3292 C C . LYS B 1 73 ? -30.438 -5.738 4.949 1 87.19 73 LYS B C 1
ATOM 3294 O O . LYS B 1 73 ? -31.172 -6.707 4.754 1 87.19 73 LYS B O 1
ATOM 3299 N N . GLY B 1 74 ? -30.234 -5.305 6.125 1 78.38 74 GLY B N 1
ATOM 3300 C CA . GLY B 1 74 ? -30.906 -5.852 7.297 1 78.38 74 GLY B CA 1
ATOM 3301 C C . GLY B 1 74 ? -30.203 -7.062 7.875 1 78.38 74 GLY B C 1
ATOM 3302 O O . GLY B 1 74 ? -30.75 -7.75 8.742 1 78.38 74 GLY B O 1
ATOM 3303 N N . GLY B 1 75 ? -29.047 -7.516 7.371 1 76.62 75 GLY B N 1
ATOM 3304 C CA . GLY B 1 75 ? -28.391 -8.664 7.965 1 76.62 75 GLY B CA 1
ATOM 3305 C C . GLY B 1 75 ? -27.641 -8.336 9.242 1 76.62 75 GLY B C 1
ATOM 3306 O O . GLY B 1 75 ? -26.719 -7.512 9.227 1 76.62 75 GLY B O 1
ATOM 3307 N N . GLU B 1 76 ? -27.953 -9 10.383 1 85.12 76 GLU B N 1
ATOM 3308 C CA . GLU B 1 76 ? -27.438 -8.594 11.695 1 85.12 76 GLU B CA 1
ATOM 3309 C C . GLU B 1 76 ? -26.078 -9.203 11.961 1 85.12 76 GLU B C 1
ATOM 3311 O O . GLU B 1 76 ? -25.172 -8.523 12.477 1 85.12 76 GLU B O 1
ATOM 3316 N N . ASP B 1 77 ? -25.859 -10.414 11.555 1 87.06 77 ASP B N 1
ATOM 3317 C CA . ASP B 1 77 ? -24.594 -11.07 11.891 1 87.06 77 ASP B CA 1
ATOM 3318 C C . ASP B 1 77 ? -23.438 -10.43 11.141 1 87.06 77 ASP B C 1
ATOM 3320 O O . ASP B 1 77 ? -22.406 -10.125 11.742 1 87.06 77 ASP B O 1
ATOM 3324 N N . LYS B 1 78 ? -23.625 -10.227 9.906 1 90.44 78 LYS B N 1
ATOM 3325 C CA . LYS B 1 78 ? -22.578 -9.586 9.102 1 90.44 78 LYS B CA 1
ATOM 3326 C C . LYS B 1 78 ? -22.328 -8.156 9.578 1 90.44 78 LYS B C 1
ATOM 3328 O O . LYS B 1 78 ? -21.188 -7.703 9.617 1 90.44 78 LYS B O 1
ATOM 3333 N N . LEU B 1 79 ? -23.375 -7.555 9.984 1 94.56 79 LEU B N 1
ATOM 3334 C CA . LEU B 1 79 ? -23.281 -6.176 10.453 1 94.56 79 LEU B CA 1
ATOM 3335 C C . LEU B 1 79 ? -22.438 -6.102 11.734 1 94.56 79 LEU B C 1
ATOM 3337 O O . LEU B 1 79 ? -21.641 -5.18 11.898 1 94.56 79 LEU B O 1
ATOM 3341 N N . LYS B 1 80 ? -22.625 -7.023 12.578 1 95 80 LYS B N 1
ATOM 3342 C CA . LYS B 1 80 ? -21.844 -7.074 13.812 1 95 80 LYS B CA 1
ATOM 3343 C C . LYS B 1 80 ? -20.344 -7.238 13.523 1 95 80 LYS B C 1
ATOM 3345 O O . LYS B 1 80 ? -19.516 -6.594 14.148 1 95 80 LYS B O 1
ATOM 3350 N N . MET B 1 81 ? -20 -7.98 12.578 1 94.25 81 MET B N 1
ATOM 3351 C CA . MET B 1 81 ? -18.609 -8.219 12.203 1 94.25 81 MET B CA 1
ATOM 3352 C C . MET B 1 81 ? -17.984 -6.957 11.609 1 94.25 81 MET B C 1
ATOM 3354 O O . MET B 1 81 ? -16.844 -6.617 11.922 1 94.25 81 MET B O 1
ATOM 3358 N N . ILE B 1 82 ? -18.734 -6.328 10.844 1 96.88 82 ILE B N 1
ATOM 3359 C CA . ILE B 1 82 ? -18.25 -5.109 10.203 1 96.88 82 ILE B CA 1
ATOM 3360 C C . ILE B 1 82 ? -18.016 -4.035 11.266 1 96.88 82 ILE B C 1
ATOM 3362 O O . ILE B 1 82 ? -16.984 -3.348 11.234 1 96.88 82 ILE B O 1
ATOM 3366 N N . ARG B 1 83 ? -18.922 -3.926 12.211 1 96.81 83 ARG B N 1
ATOM 3367 C CA . ARG B 1 83 ? -18.797 -2.928 13.273 1 96.81 83 ARG B CA 1
ATOM 3368 C C . ARG B 1 83 ? -17.594 -3.201 14.148 1 96.81 83 ARG B C 1
ATOM 3370 O O . ARG B 1 83 ? -16.859 -2.273 14.523 1 96.81 83 ARG B O 1
ATOM 3377 N N . GLU B 1 84 ? -17.406 -4.43 14.414 1 96.62 84 GLU B N 1
ATOM 3378 C CA . GLU B 1 84 ? -16.25 -4.797 15.219 1 96.62 84 GLU B CA 1
ATOM 3379 C C . GLU B 1 84 ? -14.945 -4.496 14.477 1 96.62 84 GLU B C 1
ATOM 3381 O O . GLU B 1 84 ? -13.969 -4.055 15.078 1 96.62 84 GLU B O 1
ATOM 3386 N N . TYR B 1 85 ? -15.008 -4.758 13.219 1 96.88 85 TYR B N 1
ATOM 3387 C CA . TYR B 1 85 ? -13.836 -4.473 12.391 1 96.88 85 TYR B CA 1
ATOM 3388 C C . TYR B 1 85 ? -13.57 -2.973 12.32 1 96.88 85 TYR B C 1
ATOM 3390 O O . TYR B 1 85 ? -12.422 -2.533 12.422 1 96.88 85 TYR B O 1
ATOM 3398 N N . ARG B 1 86 ? -14.57 -2.166 12.18 1 97.69 86 ARG B N 1
ATOM 3399 C CA . ARG B 1 86 ? -14.461 -0.71 12.172 1 97.69 86 ARG B CA 1
ATOM 3400 C C . ARG B 1 86 ? -13.836 -0.206 13.469 1 97.69 86 ARG B C 1
ATOM 3402 O O . ARG B 1 86 ? -12.938 0.637 13.445 1 97.69 86 ARG B O 1
ATOM 3409 N N . LYS B 1 87 ? -14.281 -0.768 14.57 1 97.56 87 LYS B N 1
ATOM 3410 C CA . LYS B 1 87 ? -13.766 -0.376 15.875 1 97.56 87 LYS B CA 1
ATOM 3411 C C . LYS B 1 87 ? -12.273 -0.686 15.992 1 97.56 87 LYS B C 1
ATOM 3413 O O . LYS B 1 87 ? -11.523 0.085 16.594 1 97.56 87 LYS B O 1
ATOM 3418 N N . THR B 1 88 ? -11.922 -1.773 15.422 1 97.81 88 THR B N 1
ATOM 3419 C CA . THR B 1 88 ? -10.508 -2.152 15.438 1 97.81 88 THR B CA 1
ATOM 3420 C C . THR B 1 88 ? -9.664 -1.125 14.688 1 97.81 88 THR B C 1
ATOM 3422 O O . THR B 1 88 ? -8.625 -0.687 15.18 1 97.81 88 THR B O 1
ATOM 3425 N N . VAL B 1 89 ? -10.133 -0.722 13.531 1 98 89 VAL B N 1
ATOM 3426 C CA . VAL B 1 89 ? -9.414 0.246 12.711 1 98 89 VAL B CA 1
ATOM 3427 C C . VAL B 1 89 ? -9.398 1.605 13.406 1 98 89 VAL B C 1
ATOM 3429 O O . VAL B 1 89 ? -8.391 2.316 13.383 1 98 89 VAL B O 1
ATOM 3432 N N . GLU B 1 90 ? -10.477 1.997 14.086 1 98.38 90 GLU B N 1
ATOM 3433 C CA . GLU B 1 90 ? -10.562 3.262 14.812 1 98.38 90 GLU B CA 1
ATOM 3434 C C . GLU B 1 90 ? -9.555 3.309 15.961 1 98.38 90 GLU B C 1
ATOM 3436 O O . GLU B 1 90 ? -8.961 4.355 16.234 1 98.38 90 GLU B O 1
ATOM 3441 N N . LYS B 1 91 ? -9.414 2.18 16.594 1 98.31 91 LYS B N 1
ATOM 3442 C CA . LYS B 1 91 ? -8.43 2.113 17.672 1 98.31 91 LYS B CA 1
ATOM 3443 C C . LYS B 1 91 ? -7.023 2.348 17.141 1 98.31 91 LYS B C 1
ATOM 3445 O O . LYS B 1 91 ? -6.223 3.039 17.781 1 98.31 91 LYS B O 1
ATOM 3450 N N . GLU B 1 92 ? -6.762 1.764 15.984 1 98.19 92 GLU B N 1
ATOM 3451 C CA . GLU B 1 92 ? -5.465 1.988 15.352 1 98.19 92 GLU B CA 1
ATOM 3452 C C . GLU B 1 92 ? -5.281 3.457 14.977 1 98.19 92 GLU B C 1
ATOM 3454 O O . GLU B 1 92 ? -4.227 4.039 15.227 1 98.19 92 GLU B O 1
ATOM 3459 N N . LEU B 1 93 ? -6.285 4.043 14.398 1 98.38 93 LEU B N 1
ATOM 3460 C CA . LEU B 1 93 ? -6.27 5.449 14 1 98.38 93 LEU B CA 1
ATOM 3461 C C . LEU B 1 93 ? -6.008 6.348 15.203 1 98.38 93 LEU B C 1
ATOM 3463 O O . LEU B 1 93 ? -5.164 7.246 15.141 1 98.38 93 LEU B O 1
ATOM 3467 N N . LYS B 1 94 ? -6.66 6.078 16.281 1 98.44 94 LYS B N 1
ATOM 3468 C CA . LYS B 1 94 ? -6.508 6.863 17.5 1 98.44 94 LYS B CA 1
ATOM 3469 C C . LYS B 1 94 ? -5.086 6.758 18.047 1 98.44 94 LYS B C 1
ATOM 3471 O O . LYS B 1 94 ? -4.496 7.758 18.469 1 98.44 94 LYS B O 1
ATOM 3476 N N . SER B 1 95 ? -4.621 5.547 18 1 98.5 95 SER B N 1
ATOM 3477 C CA . SER B 1 95 ? -3.275 5.312 18.516 1 98.5 95 SER B CA 1
ATOM 3478 C C . SER B 1 95 ? -2.236 6.082 17.719 1 98.5 95 SER B C 1
ATOM 3480 O O . SER B 1 95 ? -1.348 6.719 18.281 1 98.5 95 SER B O 1
ATOM 3482 N N . ILE B 1 96 ? -2.336 6.098 16.391 1 98.38 96 ILE B N 1
ATOM 3483 C CA . ILE B 1 96 ? -1.385 6.777 15.516 1 98.38 96 ILE B CA 1
ATOM 3484 C C . ILE B 1 96 ? -1.484 8.289 15.719 1 98.38 96 ILE B C 1
ATOM 3486 O O . ILE B 1 96 ? -0.467 8.969 15.852 1 98.38 96 ILE B O 1
ATOM 3490 N N . CYS B 1 97 ? -2.686 8.812 15.734 1 98.38 97 CYS B N 1
ATOM 3491 C CA . CYS B 1 97 ? -2.891 10.242 15.93 1 98.38 97 CYS B CA 1
ATOM 3492 C C . CYS B 1 97 ? -2.328 10.695 17.266 1 98.38 97 CYS B C 1
ATOM 3494 O O . CYS B 1 97 ? -1.623 11.703 17.344 1 98.38 97 CYS B O 1
ATOM 3496 N N . ASN B 1 98 ? -2.617 9.922 18.328 1 98.5 98 ASN B N 1
ATOM 3497 C CA . ASN B 1 98 ? -2.125 10.289 19.656 1 98.5 98 ASN B CA 1
ATOM 3498 C C . ASN B 1 98 ? -0.602 10.234 19.719 1 98.5 98 ASN B C 1
ATOM 3500 O O . ASN B 1 98 ? 0.023 11.047 20.406 1 98.5 98 ASN B O 1
ATOM 3504 N N . ASP B 1 99 ? -0.064 9.281 19.016 1 98.56 99 ASP B N 1
ATOM 3505 C CA . ASP B 1 99 ? 1.39 9.156 18.984 1 98.56 99 ASP B CA 1
ATOM 3506 C C . ASP B 1 99 ? 2.041 10.422 18.438 1 98.56 99 ASP B C 1
ATOM 3508 O O . ASP B 1 99 ? 2.906 11.016 19.078 1 98.56 99 ASP B O 1
ATOM 3512 N N . ILE B 1 100 ? 1.627 10.898 17.297 1 98.44 100 ILE B N 1
ATOM 3513 C CA . ILE B 1 100 ? 2.252 12.055 16.656 1 98.44 100 ILE B CA 1
ATOM 3514 C C . ILE B 1 100 ? 1.885 13.328 17.422 1 98.44 100 ILE B C 1
ATOM 3516 O O . ILE B 1 100 ? 2.697 14.242 17.547 1 98.44 100 ILE B O 1
ATOM 3520 N N . LEU B 1 101 ? 0.688 13.438 17.938 1 98.75 101 LEU B N 1
ATOM 3521 C CA . LEU B 1 101 ? 0.289 14.609 18.719 1 98.75 101 LEU B CA 1
ATOM 3522 C C . LEU B 1 101 ? 1.151 14.75 19.969 1 98.75 101 LEU B C 1
ATOM 3524 O O . LEU B 1 101 ? 1.526 15.867 20.344 1 98.75 101 LEU B O 1
ATOM 3528 N N . ASP B 1 102 ? 1.485 13.625 20.547 1 98.56 102 ASP B N 1
ATOM 3529 C CA . ASP B 1 102 ? 2.367 13.633 21.703 1 98.56 102 ASP B CA 1
ATOM 3530 C C . ASP B 1 102 ? 3.768 14.109 21.328 1 98.56 102 ASP B C 1
ATOM 3532 O O . ASP B 1 102 ? 4.367 14.914 22.047 1 98.56 102 ASP B O 1
ATOM 3536 N N . VAL B 1 103 ? 4.258 13.633 20.219 1 98.19 103 VAL B N 1
ATOM 3537 C CA . VAL B 1 103 ? 5.578 14.016 19.734 1 98.19 103 VAL B CA 1
ATOM 3538 C C . VAL B 1 103 ? 5.602 15.516 19.438 1 98.19 103 VAL B C 1
ATOM 3540 O O . VAL B 1 103 ? 6.574 16.203 19.766 1 98.19 103 VAL B O 1
ATOM 3543 N N . LEU B 1 104 ? 4.539 16.031 18.859 1 98.5 104 LEU B N 1
ATOM 3544 C CA . LEU B 1 104 ? 4.438 17.453 18.531 1 98.5 104 LEU B CA 1
ATOM 3545 C C . LEU B 1 104 ? 4.434 18.297 19.797 1 98.5 104 LEU B C 1
ATOM 3547 O O . LEU B 1 104 ? 5.223 19.234 19.922 1 98.5 104 LEU B O 1
ATOM 3551 N N . ASP B 1 105 ? 3.688 17.969 20.781 1 98 105 ASP B N 1
ATOM 3552 C CA . ASP B 1 105 ? 3.467 18.797 21.953 1 98 105 ASP B CA 1
ATOM 3553 C C . ASP B 1 105 ? 4.656 18.719 22.906 1 98 105 ASP B C 1
ATOM 3555 O O . ASP B 1 105 ? 5.047 19.719 23.516 1 98 105 ASP B O 1
ATOM 3559 N N . LYS B 1 106 ? 5.246 17.562 22.969 1 97.5 106 LYS B N 1
ATOM 3560 C CA . LYS B 1 106 ? 6.27 17.359 24 1 97.5 106 LYS B CA 1
ATOM 3561 C C . LYS B 1 106 ? 7.656 17.703 23.469 1 97.5 106 LYS B C 1
ATOM 3563 O O . LYS B 1 106 ? 8.562 18.031 24.234 1 97.5 106 LYS B O 1
ATOM 3568 N N . HIS B 1 107 ? 7.801 17.656 22.141 1 97.31 107 HIS B N 1
ATOM 3569 C CA . HIS B 1 107 ? 9.156 17.812 21.625 1 97.31 107 HIS B CA 1
ATOM 3570 C C . HIS B 1 107 ? 9.219 18.875 20.547 1 97.31 107 HIS B C 1
ATOM 3572 O O . HIS B 1 107 ? 9.844 19.922 20.734 1 97.31 107 HIS B O 1
ATOM 3578 N N . LEU B 1 108 ? 8.5 18.781 19.516 1 98.19 108 LEU B N 1
ATOM 3579 C CA . LEU B 1 108 ? 8.758 19.5 18.266 1 98.19 108 LEU B CA 1
ATOM 3580 C C . LEU B 1 108 ? 8.312 20.953 18.375 1 98.19 108 LEU B C 1
ATOM 3582 O O . LEU B 1 108 ? 9.055 21.859 17.984 1 98.19 108 LEU B O 1
ATOM 3586 N N . ILE B 1 109 ? 7.137 21.219 18.922 1 97.94 109 ILE B N 1
ATOM 3587 C CA . ILE B 1 109 ? 6.629 22.594 19.016 1 97.94 109 ILE B CA 1
ATOM 3588 C C . ILE B 1 109 ? 7.496 23.391 19.984 1 97.94 109 ILE B C 1
ATOM 3590 O O . ILE B 1 109 ? 7.801 24.562 19.734 1 97.94 109 ILE B O 1
ATOM 3594 N N . LEU B 1 110 ? 7.965 22.75 21 1 96.44 110 LEU B N 1
ATOM 3595 C CA . LEU B 1 110 ? 8.781 23.422 22.016 1 96.44 110 LEU B CA 1
ATOM 3596 C C . LEU B 1 110 ? 10.164 23.75 21.453 1 96.44 110 LEU B C 1
ATOM 3598 O O . LEU B 1 110 ? 10.75 24.766 21.812 1 96.44 110 LEU B O 1
ATOM 3602 N N . ALA B 1 111 ? 10.625 22.922 20.594 1 95.88 111 ALA B N 1
ATOM 3603 C CA . ALA B 1 111 ? 11.969 23.078 20.062 1 95.88 111 ALA B CA 1
ATOM 3604 C C . ALA B 1 111 ? 11.969 23.984 18.828 1 95.88 111 ALA B C 1
ATOM 3606 O O . ALA B 1 111 ? 13.031 24.391 18.359 1 95.88 111 ALA B O 1
ATOM 3607 N N . ALA B 1 112 ? 10.781 24.359 18.312 1 96.44 112 ALA B N 1
ATOM 3608 C CA . ALA B 1 112 ? 10.695 25.156 17.078 1 96.44 112 ALA B CA 1
ATOM 3609 C C . ALA B 1 112 ? 11.102 26.609 17.344 1 96.44 112 ALA B C 1
ATOM 3611 O O . ALA B 1 112 ? 10.602 27.25 18.266 1 96.44 112 ALA B O 1
ATOM 3612 N N . THR B 1 113 ? 12.016 27.109 16.484 1 95 113 THR B N 1
ATOM 3613 C CA . THR B 1 113 ? 12.531 28.469 16.703 1 95 113 THR B CA 1
ATOM 3614 C 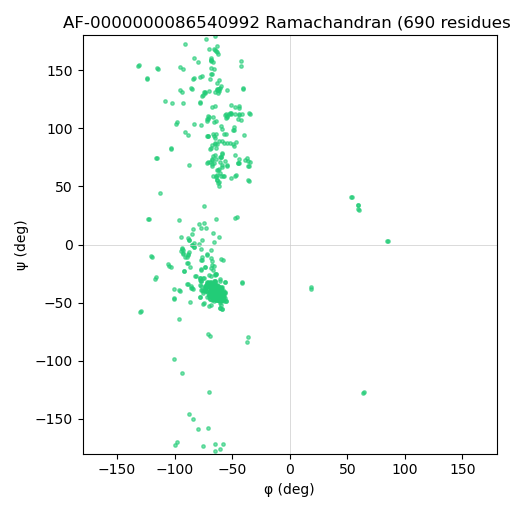C . THR B 1 113 ? 12.141 29.391 15.547 1 95 113 THR B C 1
ATOM 3616 O O . THR B 1 113 ? 12.023 30.594 15.727 1 95 113 THR B O 1
ATOM 3619 N N . THR B 1 114 ? 11.961 28.859 14.398 1 95.5 114 THR B N 1
ATOM 3620 C CA . THR B 1 114 ? 11.633 29.672 13.227 1 95.5 114 THR B CA 1
ATOM 3621 C C . THR B 1 114 ? 10.125 29.719 13.008 1 95.5 114 THR B C 1
ATOM 3623 O O . THR B 1 114 ? 9.406 28.797 13.406 1 95.5 114 THR B O 1
ATOM 3626 N N . GLY B 1 115 ? 9.664 30.75 12.422 1 96.5 115 GLY B N 1
ATOM 3627 C CA . GLY B 1 115 ? 8.258 30.844 12.07 1 96.5 115 GLY B CA 1
ATOM 3628 C C . GLY B 1 115 ? 7.793 29.703 11.172 1 96.5 115 GLY B C 1
ATOM 3629 O O . GLY B 1 115 ? 6.695 29.172 11.367 1 96.5 115 GLY B O 1
ATOM 3630 N N . GLU B 1 116 ? 8.586 29.359 10.25 1 96.44 116 GLU B N 1
ATOM 3631 C CA . GLU B 1 116 ? 8.258 28.297 9.32 1 96.44 116 GLU B CA 1
ATOM 3632 C C . GLU B 1 116 ? 8.031 26.969 10.047 1 96.44 116 GLU B C 1
ATOM 3634 O O . GLU B 1 116 ? 7.051 26.281 9.797 1 96.44 116 GLU B O 1
ATOM 3639 N N . SER B 1 117 ? 8.914 26.688 10.953 1 96.88 117 SER B N 1
ATOM 3640 C CA . SER B 1 117 ? 8.797 25.422 11.703 1 96.88 117 SER B CA 1
ATOM 3641 C C . SER B 1 117 ? 7.574 25.438 12.609 1 96.88 117 SER B C 1
ATOM 3643 O O . SER B 1 117 ? 6.867 24.422 12.711 1 96.88 117 SER B O 1
ATOM 3645 N N . LYS B 1 118 ? 7.305 26.562 13.172 1 97.81 118 LYS B N 1
ATOM 3646 C CA . LYS B 1 118 ? 6.148 26.672 14.055 1 97.81 118 LYS B CA 1
ATOM 3647 C C . LYS B 1 118 ? 4.848 26.469 13.289 1 97.81 118 LYS B C 1
ATOM 3649 O O . LYS B 1 118 ? 3.979 25.703 13.711 1 97.81 118 LYS B O 1
ATOM 3654 N N . VAL B 1 119 ? 4.754 27.156 12.141 1 98.38 119 VAL B N 1
ATOM 3655 C CA . VAL B 1 119 ? 3.561 27 11.32 1 98.38 119 VAL B CA 1
ATOM 3656 C C . VAL B 1 119 ? 3.402 25.547 10.891 1 98.38 119 VAL B C 1
ATOM 3658 O O . VAL B 1 119 ? 2.299 25 10.93 1 98.38 119 VAL B O 1
ATOM 3661 N N . PHE B 1 120 ? 4.539 24.953 10.57 1 97.94 120 PHE B N 1
ATOM 3662 C CA . PHE B 1 120 ? 4.539 23.562 10.109 1 97.94 120 PHE B CA 1
ATOM 3663 C C . PHE B 1 120 ? 3.988 22.641 11.18 1 97.94 120 PHE B C 1
ATOM 3665 O O . PHE B 1 120 ? 3.107 21.812 10.906 1 97.94 120 PHE B O 1
ATOM 3672 N N . TYR B 1 121 ? 4.398 22.75 12.359 1 98.5 121 TYR B N 1
ATOM 3673 C CA . TYR B 1 121 ? 4.035 21.828 13.422 1 98.5 121 TYR B CA 1
ATOM 3674 C C . TYR B 1 121 ? 2.609 22.094 13.906 1 98.5 121 TYR B C 1
ATOM 3676 O O . TYR B 1 121 ? 1.867 21.141 14.195 1 98.5 121 TYR B O 1
ATOM 3684 N N . TYR B 1 122 ? 2.242 23.312 13.992 1 98.69 122 TYR B N 1
ATOM 3685 C CA . TYR B 1 122 ? 0.868 23.609 14.391 1 98.69 122 TYR B CA 1
ATOM 3686 C C . TYR B 1 122 ? -0.115 23.141 13.32 1 98.69 122 TYR B C 1
ATOM 3688 O O . TYR B 1 122 ? -1.221 22.703 13.641 1 98.69 122 TYR B O 1
ATOM 3696 N N . LYS B 1 123 ? 0.25 23.281 12.031 1 98.5 123 LYS B N 1
ATOM 3697 C CA . LYS B 1 123 ? -0.573 22.719 10.961 1 98.5 123 LYS B CA 1
ATOM 3698 C C . LYS B 1 123 ? -0.734 21.203 11.117 1 98.5 123 LYS B C 1
ATOM 3700 O O . LYS B 1 123 ? -1.845 20.688 11.008 1 98.5 123 LYS B O 1
ATOM 3705 N N . MET B 1 124 ? 0.366 20.516 11.359 1 98.38 124 MET B N 1
ATOM 3706 C CA . MET B 1 124 ? 0.337 19.078 11.57 1 98.38 124 MET B CA 1
ATOM 3707 C C . MET B 1 124 ? -0.57 18.719 12.734 1 98.38 124 MET B C 1
ATOM 3709 O O . MET B 1 124 ? -1.334 17.75 12.656 1 98.38 124 MET B O 1
ATOM 3713 N N . LYS B 1 125 ? -0.432 19.531 13.836 1 98.69 125 LYS B N 1
ATOM 3714 C CA . LYS B 1 125 ? -1.275 19.312 15.008 1 98.69 125 LYS B CA 1
ATOM 3715 C C . LYS B 1 125 ? -2.754 19.438 14.656 1 98.69 125 LYS B C 1
ATOM 3717 O O . LYS B 1 125 ? -3.57 18.609 15.062 1 98.69 125 LYS B O 1
ATOM 3722 N N . GLY B 1 126 ? -3.09 20.438 13.891 1 98.75 126 GLY B N 1
ATOM 3723 C CA . GLY B 1 126 ? -4.457 20.594 13.414 1 98.75 126 GLY B CA 1
ATOM 3724 C C . GLY B 1 126 ? -4.926 19.453 12.547 1 98.75 126 GLY B C 1
ATOM 3725 O O . GLY B 1 126 ? -6.055 18.969 12.695 1 98.75 126 GLY B O 1
ATOM 3726 N N . ASP B 1 127 ? -4.082 18.969 11.695 1 98.56 127 ASP B N 1
ATOM 3727 C CA . ASP B 1 127 ? -4.414 17.891 10.773 1 98.56 127 ASP B CA 1
ATOM 3728 C C . ASP B 1 127 ? -4.781 16.625 11.539 1 98.56 127 ASP B C 1
ATOM 3730 O O . ASP B 1 127 ? -5.797 15.984 11.25 1 98.56 127 ASP B O 1
ATOM 3734 N N . TYR B 1 128 ? -4.016 16.266 12.461 1 98.69 128 TYR B N 1
ATOM 3735 C CA . TYR B 1 128 ? -4.207 14.961 13.102 1 98.69 128 TYR B CA 1
ATOM 3736 C C . TYR B 1 128 ? -5.359 15.016 14.094 1 98.69 128 TYR B C 1
ATOM 3738 O O . TYR B 1 128 ? -6.047 14.016 14.312 1 98.69 128 TYR B O 1
ATOM 3746 N N . HIS B 1 129 ? -5.641 16.219 14.703 1 98.69 129 HIS B N 1
ATOM 3747 C CA . HIS B 1 129 ? -6.895 16.375 15.43 1 98.69 129 HIS B CA 1
ATOM 3748 C C . HIS B 1 129 ? -8.094 16.312 14.484 1 98.69 129 HIS B C 1
ATOM 3750 O O . HIS B 1 129 ? -9.148 15.797 14.852 1 98.69 129 HIS B O 1
ATOM 3756 N N . ARG B 1 130 ? -7.918 16.844 13.305 1 98.19 130 ARG B N 1
ATOM 3757 C CA . ARG B 1 130 ? -8.969 16.734 12.297 1 98.19 130 ARG B CA 1
ATOM 3758 C C . ARG B 1 130 ? -9.25 15.273 11.953 1 98.19 130 ARG B C 1
ATOM 3760 O O . ARG B 1 130 ? -10.406 14.875 11.82 1 98.19 130 ARG B O 1
ATOM 3767 N N . TYR B 1 131 ? -8.18 14.469 11.82 1 98 131 TYR B N 1
ATOM 3768 C CA . TYR B 1 131 ? -8.359 13.047 11.523 1 98 131 TYR B CA 1
ATOM 3769 C C . TYR B 1 131 ? -9.094 12.344 12.656 1 98 131 TYR B C 1
ATOM 3771 O O . TYR B 1 131 ? -9.938 11.484 12.414 1 98 131 TYR B O 1
ATOM 3779 N N . LEU B 1 132 ? -8.781 12.766 13.906 1 98.25 132 LEU B N 1
ATOM 3780 C CA . LEU B 1 132 ? -9.5 12.219 15.055 1 98.25 132 LEU B CA 1
ATOM 3781 C C . LEU B 1 132 ? -10.984 12.57 14.984 1 98.25 132 LEU B C 1
ATOM 3783 O O . LEU B 1 132 ? -11.844 11.742 15.289 1 98.25 132 LEU B O 1
ATOM 3787 N N . ALA B 1 133 ? -11.289 13.719 14.531 1 98.06 133 ALA B N 1
ATOM 3788 C CA . ALA B 1 133 ? -12.664 14.219 14.508 1 98.06 133 ALA B CA 1
ATOM 3789 C C . ALA B 1 133 ? -13.477 13.531 13.414 1 98.06 133 ALA B C 1
ATOM 3791 O O . ALA B 1 133 ? -14.711 13.539 13.453 1 98.06 133 ALA B O 1
ATOM 3792 N N . GLU B 1 134 ? -12.859 12.93 12.43 1 95.62 134 GLU B N 1
ATOM 3793 C CA . GLU B 1 134 ? -13.531 12.289 11.305 1 95.62 134 GLU B CA 1
ATOM 3794 C C . GLU B 1 134 ? -14.352 11.094 11.766 1 95.62 134 GLU B C 1
ATOM 3796 O O . GLU B 1 134 ? -15.391 10.781 11.18 1 95.62 134 GLU B O 1
ATOM 3801 N N . PHE B 1 135 ? -13.828 10.383 12.781 1 96.19 135 PHE B N 1
ATOM 3802 C CA . PHE B 1 135 ? -14.508 9.141 13.133 1 96.19 135 PHE B CA 1
ATOM 3803 C C . PHE B 1 135 ? -15 9.188 14.578 1 96.19 135 PHE B C 1
ATOM 3805 O O . PHE B 1 135 ? -15.781 8.328 15 1 96.19 135 PHE B O 1
ATOM 3812 N N . ALA B 1 136 ? -14.531 10.242 15.352 1 96.19 136 ALA B N 1
ATOM 3813 C CA . ALA B 1 136 ? -14.984 10.359 16.734 1 96.19 136 ALA B CA 1
ATOM 3814 C C . ALA B 1 136 ? -16.469 10.727 16.797 1 96.19 136 ALA B C 1
ATOM 3816 O O . ALA B 1 136 ? -17.031 11.203 15.812 1 96.19 136 ALA B O 1
ATOM 3817 N N . THR B 1 137 ? -17.078 10.43 17.969 1 95.25 137 THR B N 1
ATOM 3818 C CA . THR B 1 137 ? -18.5 10.727 18.156 1 95.25 137 THR B CA 1
ATOM 3819 C C . THR B 1 137 ? -18.719 11.453 19.469 1 95.25 137 THR B C 1
ATOM 3821 O O . THR B 1 137 ? -17.859 11.422 20.359 1 95.25 137 THR B O 1
ATOM 3824 N N . GLY B 1 138 ? -19.797 12.211 19.531 1 95.94 138 GLY B N 1
ATOM 3825 C CA . GLY B 1 138 ? -20.203 12.844 20.781 1 95.94 138 GLY B CA 1
ATOM 3826 C C . GLY B 1 138 ? -19.188 13.852 21.297 1 95.94 138 GLY B C 1
ATOM 3827 O O . GLY B 1 138 ? -18.75 14.734 20.547 1 95.94 138 GLY B O 1
ATOM 3828 N N . ASN B 1 139 ? -18.812 13.688 22.516 1 97.25 139 ASN B N 1
ATOM 3829 C CA . ASN B 1 139 ? -17.906 14.633 23.172 1 97.25 139 ASN B CA 1
ATOM 3830 C C . ASN B 1 139 ? -16.484 14.523 22.625 1 97.25 139 ASN B C 1
ATOM 3832 O O . ASN B 1 139 ? -15.781 15.531 22.531 1 97.25 139 ASN B O 1
ATOM 3836 N N . ASP B 1 140 ? -16.172 13.312 22.266 1 97.31 140 ASP B N 1
ATOM 3837 C CA . ASP B 1 140 ? -14.836 13.117 21.703 1 97.31 140 ASP B CA 1
ATOM 3838 C C . ASP B 1 140 ? -14.68 13.859 20.391 1 97.31 140 ASP B C 1
ATOM 3840 O O . ASP B 1 140 ? -13.617 14.414 20.094 1 97.31 140 ASP B O 1
ATOM 3844 N N . ARG B 1 141 ? -15.695 13.875 19.578 1 97.69 141 ARG B N 1
ATOM 3845 C CA . ARG B 1 141 ? -15.656 14.578 18.312 1 97.69 141 ARG B CA 1
ATOM 3846 C C . ARG B 1 141 ? -15.547 16.094 18.516 1 97.69 141 ARG B C 1
ATOM 3848 O O . ARG B 1 141 ? -14.758 16.766 17.859 1 97.69 141 ARG B O 1
ATOM 3855 N N . LYS B 1 142 ? -16.297 16.625 19.422 1 97.94 142 LYS B N 1
ATOM 3856 C CA . LYS B 1 142 ? -16.281 18.062 19.734 1 97.94 142 LYS B CA 1
ATOM 3857 C C . LYS B 1 142 ? -14.906 18.5 20.219 1 97.94 142 LYS B C 1
ATOM 3859 O O . LYS B 1 142 ? -14.391 19.531 19.781 1 97.94 142 LYS B O 1
ATOM 3864 N N . GLU B 1 143 ? -14.414 17.688 21.109 1 98.31 143 GLU B N 1
ATOM 3865 C CA . GLU B 1 143 ? -13.102 18.016 21.656 1 98.31 143 GLU B CA 1
ATOM 3866 C C . GLU B 1 143 ? -12.031 17.984 20.562 1 98.31 143 GLU B C 1
ATOM 3868 O O . GLU B 1 143 ? -11.195 18.875 20.484 1 98.31 143 GLU B O 1
ATOM 3873 N N . ALA B 1 144 ? -12.047 16.953 19.766 1 98.44 144 ALA B N 1
ATOM 3874 C CA . ALA B 1 144 ? -11.094 16.844 18.672 1 98.44 144 ALA B CA 1
ATOM 3875 C C . ALA B 1 144 ? -11.234 18 17.688 1 98.44 144 ALA B C 1
ATOM 3877 O O . ALA B 1 144 ? -10.234 18.578 17.234 1 98.44 144 ALA B O 1
ATOM 3878 N N . ALA B 1 145 ? -12.469 18.375 17.375 1 98.5 145 ALA B N 1
ATOM 3879 C CA . ALA B 1 145 ? -12.734 19.484 16.469 1 98.5 145 ALA B CA 1
ATOM 3880 C C . ALA B 1 145 ? -12.234 20.797 17.031 1 98.5 145 ALA B C 1
ATOM 3882 O O . ALA B 1 145 ? -11.617 21.594 16.328 1 98.5 145 ALA B O 1
ATOM 3883 N N . GLU B 1 146 ? -12.461 20.969 18.234 1 98.69 146 GLU B N 1
ATOM 3884 C CA . GLU B 1 146 ? -12.016 22.188 18.891 1 98.69 146 GLU B CA 1
ATOM 3885 C C . GLU B 1 146 ? -10.492 22.281 18.938 1 98.69 146 GLU B C 1
ATOM 3887 O O . GLU B 1 146 ? -9.922 23.328 18.656 1 98.69 146 GLU B O 1
ATOM 3892 N N . ASN B 1 147 ? -9.898 21.172 19.344 1 98.69 147 ASN B N 1
ATOM 3893 C CA . ASN B 1 147 ? -8.445 21.156 19.375 1 98.69 147 ASN B CA 1
ATOM 3894 C C . ASN B 1 147 ? -7.855 21.406 17.984 1 98.69 147 ASN B C 1
ATOM 3896 O O . ASN B 1 147 ? -6.832 22.078 17.859 1 98.69 147 ASN B O 1
ATOM 3900 N N . SER B 1 148 ? -8.5 20.859 16.969 1 98.75 148 SER B N 1
ATOM 3901 C CA . SER B 1 148 ? -8.062 21.109 15.602 1 98.75 148 SER B CA 1
ATOM 3902 C C . SER B 1 148 ? -8.188 22.578 15.242 1 98.75 148 SER B C 1
ATOM 3904 O O . SER B 1 148 ? -7.246 23.172 14.695 1 98.75 148 SER B O 1
ATOM 3906 N N . LEU B 1 149 ? -9.273 23.172 15.57 1 98.69 149 LEU B N 1
ATOM 3907 C CA . LEU B 1 149 ? -9.516 24.594 15.297 1 98.69 149 LEU B CA 1
ATOM 3908 C C . LEU B 1 149 ? -8.461 25.469 15.969 1 98.69 149 LEU B C 1
ATOM 3910 O O . LEU B 1 149 ? -7.902 26.359 15.336 1 98.69 149 LEU B O 1
ATOM 3914 N N . VAL B 1 150 ? -8.227 25.156 17.203 1 98.75 150 VAL B N 1
ATOM 3915 C CA . VAL B 1 150 ? -7.27 25.938 17.969 1 98.75 150 VAL B CA 1
ATOM 3916 C C . VAL B 1 150 ? -5.887 25.828 17.344 1 98.75 150 VAL B C 1
ATOM 3918 O O . VAL B 1 150 ? -5.18 26.844 17.203 1 98.75 150 VAL B O 1
ATOM 3921 N N . ALA B 1 151 ? -5.508 24.641 16.938 1 98.75 151 ALA B N 1
ATOM 3922 C CA . ALA B 1 151 ? -4.195 24.422 16.344 1 98.75 151 ALA B CA 1
ATOM 3923 C C . ALA B 1 151 ? -4.078 25.125 15 1 98.75 151 ALA B C 1
ATOM 3925 O O . ALA B 1 151 ? -3.076 25.781 14.719 1 98.75 151 ALA B O 1
ATOM 3926 N N . TYR B 1 152 ? -5.102 25 14.172 1 98.69 152 TYR B N 1
ATOM 3927 C CA . TYR B 1 152 ? -5.102 25.672 12.875 1 98.69 152 TYR B CA 1
ATOM 3928 C C . TYR B 1 152 ? -5.047 27.172 13.031 1 98.69 152 TYR B C 1
ATOM 3930 O O . TYR B 1 152 ? -4.359 27.875 12.281 1 98.69 152 TYR B O 1
ATOM 3938 N N . LYS B 1 153 ? -5.766 27.734 13.953 1 98.69 153 LYS B N 1
ATOM 3939 C CA . LYS B 1 153 ? -5.773 29.172 14.211 1 98.69 153 LYS B CA 1
ATOM 3940 C C . LYS B 1 153 ? -4.398 29.656 14.656 1 98.69 153 LYS B C 1
ATOM 3942 O O . LYS B 1 153 ? -3.922 30.688 14.203 1 98.69 153 LYS B O 1
ATOM 3947 N N . ALA B 1 154 ? -3.82 28.891 15.57 1 98.5 154 ALA B N 1
ATOM 3948 C CA . ALA B 1 154 ? -2.471 29.234 16.016 1 98.5 154 ALA B CA 1
ATOM 3949 C C . ALA B 1 154 ? -1.499 29.25 14.836 1 98.5 154 ALA B C 1
ATOM 3951 O O . ALA B 1 154 ? -0.697 30.188 14.703 1 98.5 154 ALA B O 1
ATOM 3952 N N . ALA B 1 155 ? -1.562 28.234 14.016 1 98.62 155 ALA B N 1
ATOM 3953 C CA . ALA B 1 155 ? -0.723 28.188 12.82 1 98.62 155 ALA B CA 1
ATOM 3954 C C . ALA B 1 155 ? -0.999 29.375 11.906 1 98.62 155 ALA B C 1
ATOM 3956 O O . ALA B 1 155 ? -0.068 30 11.391 1 98.62 155 ALA B O 1
ATOM 3957 N N . SER B 1 156 ? -2.266 29.688 11.719 1 98.5 156 SER B N 1
ATOM 3958 C CA . SER B 1 156 ? -2.678 30.766 10.836 1 98.5 156 SER B CA 1
ATOM 3959 C C . SER B 1 156 ? -2.166 32.125 11.336 1 98.5 156 SER B C 1
ATOM 3961 O O . SER B 1 156 ? -1.673 32.938 10.547 1 98.5 156 SER B O 1
ATOM 3963 N N . ASP B 1 157 ? -2.25 32.344 12.602 1 98.5 157 ASP B N 1
ATOM 3964 C CA . ASP B 1 157 ? -1.796 33.594 13.188 1 98.5 157 ASP B CA 1
ATOM 3965 C C . ASP B 1 157 ? -0.298 33.781 12.969 1 98.5 157 ASP B C 1
ATOM 3967 O O . ASP B 1 157 ? 0.143 34.875 12.594 1 98.5 157 ASP B O 1
ATOM 3971 N N . ILE B 1 158 ? 0.419 32.781 13.18 1 98.38 158 ILE B N 1
ATOM 3972 C CA . ILE B 1 158 ? 1.864 32.875 12.992 1 98.38 158 ILE B CA 1
ATOM 3973 C C . ILE B 1 158 ? 2.184 33.031 11.508 1 98.38 158 ILE B C 1
ATOM 3975 O O . ILE B 1 158 ? 3.053 33.812 11.141 1 98.38 158 ILE B O 1
ATOM 3979 N N . ALA B 1 159 ? 1.51 32.344 10.664 1 98.19 159 ALA B N 1
ATOM 3980 C CA . ALA B 1 159 ? 1.763 32.344 9.227 1 98.19 159 ALA B CA 1
ATOM 3981 C C . ALA B 1 159 ? 1.496 33.75 8.641 1 98.19 159 ALA B C 1
ATOM 3983 O O . ALA B 1 159 ? 2.242 34.219 7.777 1 98.19 159 ALA B O 1
ATOM 3984 N N . MET B 1 160 ? 0.467 34.375 9.086 1 97 160 MET B N 1
ATOM 3985 C CA . MET B 1 160 ? 0.08 35.688 8.562 1 97 160 MET B CA 1
ATOM 3986 C C . MET B 1 160 ? 1.147 36.719 8.875 1 97 160 MET B C 1
ATOM 3988 O O . MET B 1 160 ? 1.337 37.656 8.102 1 97 160 MET B O 1
ATOM 3992 N N . ILE B 1 161 ? 1.879 36.438 9.922 1 97.19 161 ILE B N 1
ATOM 3993 C CA . ILE B 1 161 ? 2.879 37.406 10.367 1 97.19 161 ILE B CA 1
ATOM 3994 C C . ILE B 1 161 ? 4.242 37.031 9.797 1 97.19 161 ILE B C 1
ATOM 3996 O O . ILE B 1 161 ? 4.977 37.906 9.312 1 97.19 161 ILE B O 1
ATOM 4000 N N . GLU B 1 162 ? 4.539 35.781 9.75 1 97.12 162 GLU B N 1
ATOM 4001 C CA . GLU B 1 162 ? 5.93 35.375 9.539 1 97.12 162 GLU B CA 1
ATOM 4002 C C . GLU B 1 162 ? 6.156 34.906 8.109 1 97.12 162 GLU B C 1
ATOM 4004 O O . GLU B 1 162 ? 7.301 34.844 7.652 1 97.12 162 GLU B O 1
ATOM 4009 N N . LEU B 1 163 ? 5.176 34.562 7.391 1 95.81 163 LEU B N 1
ATOM 4010 C CA . LEU B 1 163 ? 5.367 33.938 6.078 1 95.81 163 LEU B CA 1
ATOM 4011 C C . LEU B 1 163 ? 4.629 34.75 5.004 1 95.81 163 LEU B C 1
ATOM 4013 O O . LEU B 1 163 ? 3.523 35.219 5.242 1 95.81 163 LEU B O 1
ATOM 4017 N N . PRO B 1 164 ? 5.258 34.844 3.834 1 94.75 164 PRO B N 1
ATOM 4018 C CA . PRO B 1 164 ? 4.535 35.469 2.725 1 94.75 164 PRO B CA 1
ATOM 4019 C C . PRO B 1 164 ? 3.35 34.625 2.242 1 94.75 164 PRO B C 1
ATOM 4021 O O . PRO B 1 164 ? 3.314 33.438 2.459 1 94.75 164 PRO B O 1
ATOM 4024 N N . PRO B 1 165 ? 2.402 35.25 1.57 1 95.44 165 PRO B N 1
ATOM 4025 C CA . PRO B 1 165 ? 1.182 34.562 1.142 1 95.44 165 PRO B CA 1
ATOM 4026 C C . PRO B 1 165 ? 1.45 33.469 0.104 1 95.44 165 PRO B C 1
ATOM 4028 O O . PRO B 1 165 ? 0.605 32.594 -0.113 1 95.44 165 PRO B O 1
ATOM 4031 N N . THR B 1 166 ? 2.547 33.5 -0.527 1 94.25 166 THR B N 1
ATOM 4032 C CA . THR B 1 166 ? 2.848 32.531 -1.565 1 94.25 166 THR B CA 1
ATOM 4033 C C . THR B 1 166 ? 3.611 31.328 -0.986 1 94.25 166 THR B C 1
ATOM 4035 O O . THR B 1 166 ? 3.863 30.344 -1.685 1 94.25 166 THR B O 1
ATOM 4038 N N . HIS B 1 167 ? 3.994 31.453 0.25 1 93.62 167 HIS B N 1
ATOM 4039 C CA . HIS B 1 167 ? 4.789 30.375 0.837 1 93.62 167 HIS B CA 1
ATOM 4040 C C . HIS B 1 167 ? 4.02 29.062 0.847 1 93.62 167 HIS B C 1
ATOM 4042 O O . HIS B 1 167 ? 2.857 29.031 1.265 1 93.62 167 HIS B O 1
ATOM 4048 N N . PRO B 1 168 ? 4.625 27.984 0.453 1 93.75 168 PRO B N 1
ATOM 4049 C CA . PRO B 1 168 ? 3.908 26.719 0.316 1 93.75 168 PRO B CA 1
ATOM 4050 C C . PRO B 1 168 ? 3.293 26.25 1.63 1 93.75 168 PRO B C 1
ATOM 4052 O O . PRO B 1 168 ? 2.186 25.703 1.636 1 93.75 168 PRO B O 1
ATOM 4055 N N . ILE B 1 169 ? 3.932 26.406 2.711 1 95.44 169 ILE B N 1
ATOM 4056 C CA . ILE B 1 169 ? 3.42 25.953 4 1 95.44 169 ILE B CA 1
ATOM 4057 C C . ILE B 1 169 ? 2.188 26.766 4.383 1 95.44 169 ILE B C 1
ATOM 4059 O O . ILE B 1 169 ? 1.227 26.234 4.941 1 95.44 169 ILE B O 1
ATOM 4063 N N . ARG B 1 170 ? 2.26 28.109 4.141 1 96.5 170 ARG B N 1
ATOM 4064 C CA . ARG B 1 170 ? 1.105 28.953 4.418 1 96.5 170 ARG B CA 1
ATOM 4065 C C . ARG B 1 170 ? -0.073 28.578 3.521 1 96.5 170 ARG B C 1
ATOM 4067 O O . ARG B 1 170 ? -1.215 28.516 3.982 1 96.5 170 ARG B O 1
ATOM 4074 N N . LEU B 1 171 ? 0.226 28.328 2.271 1 96.56 171 LEU B N 1
ATOM 4075 C CA . LEU B 1 171 ? -0.81 27.906 1.334 1 96.56 171 LEU B CA 1
ATOM 4076 C C . LEU B 1 171 ? -1.392 26.562 1.737 1 96.56 171 LEU B C 1
ATOM 4078 O O . LEU B 1 171 ? -2.607 26.359 1.688 1 96.56 171 LEU B O 1
ATOM 4082 N N . GLY B 1 172 ? -0.51 25.656 2.09 1 96.75 172 GLY B N 1
ATOM 4083 C CA . GLY B 1 172 ? -0.97 24.344 2.547 1 96.75 172 GLY B CA 1
ATOM 4084 C C . GLY B 1 172 ? -1.829 24.422 3.795 1 96.75 172 GLY B C 1
ATOM 4085 O O . GLY B 1 172 ? -2.787 23.656 3.943 1 96.75 172 GLY B O 1
ATOM 4086 N N . LEU B 1 173 ? -1.471 25.25 4.691 1 98.19 173 LEU B N 1
ATOM 4087 C CA . LEU B 1 173 ? -2.268 25.5 5.887 1 98.19 173 LEU B CA 1
ATOM 4088 C C . LEU B 1 173 ? -3.666 25.984 5.52 1 98.19 173 LEU B C 1
ATOM 4090 O O . LEU B 1 173 ? -4.66 25.484 6.031 1 98.19 173 LEU B O 1
ATOM 4094 N N . ALA B 1 174 ? -3.717 26.953 4.621 1 98 174 ALA B N 1
ATOM 4095 C CA . ALA B 1 174 ? -5.008 27.484 4.184 1 98 174 ALA B CA 1
ATOM 4096 C C . ALA B 1 174 ? -5.863 26.375 3.553 1 98 174 ALA B C 1
ATOM 4098 O O . ALA B 1 174 ? -7.07 26.312 3.793 1 98 174 ALA B O 1
ATOM 4099 N N . LEU B 1 175 ? -5.242 25.594 2.783 1 97.62 175 LEU B N 1
ATOM 4100 C CA . LEU B 1 175 ? -5.934 24.484 2.127 1 97.62 175 LEU B CA 1
ATOM 4101 C C . LEU B 1 175 ? -6.562 23.547 3.156 1 97.62 175 LEU B C 1
ATOM 4103 O O . LEU B 1 175 ? -7.773 23.328 3.135 1 97.62 175 LEU B O 1
ATOM 4107 N N . ASN B 1 176 ? -5.781 23.062 4.055 1 98.12 176 ASN B N 1
ATOM 4108 C CA . ASN B 1 176 ? -6.25 22.078 5.031 1 98.12 176 ASN B CA 1
ATOM 4109 C C . ASN B 1 176 ? -7.242 22.703 6.016 1 98.12 176 ASN B C 1
ATOM 4111 O O . ASN B 1 176 ? -8.203 22.047 6.43 1 98.12 176 ASN B O 1
ATOM 4115 N N . PHE B 1 177 ? -6.973 23.906 6.355 1 98.31 177 PHE B N 1
ATOM 4116 C CA . PHE B 1 177 ? -7.891 24.625 7.242 1 98.31 177 PHE B CA 1
ATOM 4117 C C . PHE B 1 177 ? -9.258 24.781 6.59 1 98.31 177 PHE B C 1
ATOM 4119 O O . PHE B 1 177 ? -10.289 24.609 7.242 1 98.31 177 PHE B O 1
ATOM 4126 N N . SER B 1 178 ? -9.266 25.094 5.324 1 98.06 178 SER B N 1
ATOM 4127 C CA . SER B 1 178 ? -10.531 25.203 4.605 1 98.06 178 SER B CA 1
ATOM 4128 C C . SER B 1 178 ? -11.258 23.875 4.555 1 98.06 178 SER B C 1
ATOM 4130 O O . SER B 1 178 ? -12.484 23.828 4.668 1 98.06 178 SER B O 1
ATOM 4132 N N . VAL B 1 179 ? -10.555 22.828 4.34 1 97.25 179 VAL B N 1
ATOM 4133 C CA . VAL B 1 179 ? -11.148 21.5 4.336 1 97.25 179 VAL B CA 1
ATOM 4134 C C . VAL B 1 179 ? -11.758 21.203 5.703 1 97.25 179 VAL B C 1
ATOM 4136 O O . VAL B 1 179 ? -12.836 20.609 5.797 1 97.25 179 VAL B O 1
ATOM 4139 N N . PHE B 1 180 ? -11.078 21.594 6.766 1 97.88 180 PHE B N 1
ATOM 4140 C CA . PHE B 1 180 ? -11.586 21.438 8.117 1 97.88 180 PHE B CA 1
ATOM 4141 C C . PHE B 1 180 ? -12.953 22.109 8.266 1 97.88 180 PHE B C 1
ATOM 4143 O O . PHE B 1 180 ? -13.891 21.5 8.781 1 97.88 180 PHE B O 1
ATOM 4150 N N . TYR B 1 181 ? -13.07 23.328 7.816 1 98.06 181 TYR B N 1
ATOM 4151 C CA . TYR B 1 181 ? -14.344 24.047 7.902 1 98.06 181 TYR B CA 1
ATOM 4152 C C . TYR B 1 181 ? -15.422 23.328 7.098 1 98.06 181 TYR B C 1
ATOM 4154 O O . TYR B 1 181 ? -16.578 23.234 7.539 1 98.06 181 TYR B O 1
ATOM 4162 N N . TYR B 1 182 ? -15.078 22.812 5.984 1 95.94 182 TYR B N 1
ATOM 4163 C CA . TYR B 1 182 ? -16.047 22.172 5.102 1 95.94 182 TYR B CA 1
ATOM 4164 C C . TYR B 1 182 ? -16.469 20.812 5.648 1 95.94 182 TYR B C 1
ATOM 4166 O O . TYR B 1 182 ? -17.672 20.531 5.797 1 95.94 182 TYR B O 1
ATOM 4174 N N . GLU B 1 183 ? -15.484 19.984 6.004 1 95.12 183 GLU B N 1
ATOM 4175 C CA . GLU B 1 183 ? -15.742 18.578 6.277 1 95.12 183 GLU B CA 1
ATOM 4176 C C . GLU B 1 183 ? -16.094 18.359 7.742 1 95.12 183 GLU B C 1
ATOM 4178 O O . GLU B 1 183 ? -16.875 17.453 8.07 1 95.12 183 GLU B O 1
ATOM 4183 N N . ILE B 1 184 ? -15.516 19.125 8.609 1 97.06 184 ILE B N 1
ATOM 4184 C CA . ILE B 1 184 ? -15.648 18.828 10.039 1 97.06 184 ILE B CA 1
ATOM 4185 C C . ILE B 1 184 ? -16.703 19.75 10.656 1 97.06 184 ILE B C 1
ATOM 4187 O O . ILE B 1 184 ? -17.578 19.281 11.398 1 97.06 184 ILE B O 1
ATOM 4191 N N . LEU B 1 185 ? -16.609 21.078 10.32 1 96.75 185 LEU B N 1
ATOM 4192 C CA . LEU B 1 185 ? -17.531 22.031 10.938 1 96.75 185 LEU B CA 1
ATOM 4193 C C . LEU B 1 185 ? -18.766 22.25 10.07 1 96.75 185 LEU B C 1
ATOM 4195 O O . LEU B 1 185 ? -19.688 22.969 10.461 1 96.75 185 LEU B O 1
ATOM 4199 N N . ASN B 1 186 ? -18.812 21.641 8.906 1 94.94 186 ASN B N 1
ATOM 4200 C CA . ASN B 1 186 ? -19.938 21.781 7.98 1 94.94 186 ASN B CA 1
ATOM 4201 C C . ASN B 1 186 ? -20.25 23.234 7.695 1 94.94 186 ASN B C 1
ATOM 4203 O O . ASN B 1 186 ? -21.422 23.656 7.758 1 94.94 186 ASN B O 1
ATOM 4207 N N . SER B 1 187 ? -19.25 23.984 7.531 1 96.44 187 SER B N 1
ATOM 4208 C CA . SER B 1 187 ? -19.344 25.406 7.191 1 96.44 187 SER B CA 1
ATOM 4209 C C . SER B 1 187 ? -18.75 25.688 5.82 1 96.44 187 SER B C 1
ATOM 4211 O O . SER B 1 187 ? -17.672 26.281 5.723 1 96.44 187 SER B O 1
ATOM 4213 N N . PRO B 1 188 ? -19.453 25.312 4.758 1 95.69 188 PRO B N 1
ATOM 4214 C CA . PRO B 1 188 ? -18.906 25.469 3.406 1 95.69 188 PRO B CA 1
ATOM 4215 C C . PRO B 1 188 ? -18.609 26.922 3.062 1 95.69 188 PRO B C 1
ATOM 4217 O O . PRO B 1 188 ? -17.656 27.219 2.336 1 95.69 188 PRO B O 1
ATOM 4220 N N . ASP B 1 189 ? -19.391 27.859 3.623 1 96.31 189 ASP B N 1
ATOM 4221 C CA . ASP B 1 189 ? -19.156 29.281 3.33 1 96.31 189 ASP B CA 1
ATOM 4222 C C . ASP B 1 189 ? -17.812 29.75 3.881 1 96.31 189 ASP B C 1
ATOM 4224 O O . ASP B 1 189 ? -17.047 30.406 3.18 1 96.31 189 ASP B O 1
ATOM 4228 N N . ARG B 1 190 ? -17.609 29.422 5.098 1 96.94 190 ARG B N 1
ATOM 4229 C CA . ARG B 1 190 ? -16.344 29.781 5.703 1 96.94 190 ARG B CA 1
ATOM 4230 C C . ARG B 1 190 ? -15.18 29.109 4.988 1 96.94 190 ARG B C 1
ATOM 4232 O O . ARG B 1 190 ? -14.109 29.703 4.816 1 96.94 190 ARG B O 1
ATOM 4239 N N . ALA B 1 191 ? -15.383 27.828 4.602 1 97.38 191 ALA B N 1
ATOM 4240 C CA . ALA B 1 191 ? -14.367 27.094 3.865 1 97.38 191 ALA B CA 1
ATOM 4241 C C . ALA B 1 191 ? -14.016 27.781 2.555 1 97.38 191 ALA B C 1
ATOM 4243 O O . ALA B 1 191 ? -12.844 28 2.254 1 97.38 191 ALA B O 1
ATOM 4244 N N . CYS B 1 192 ? -15.031 28.156 1.831 1 96.38 192 CYS B N 1
ATOM 4245 C CA . CYS B 1 192 ? -14.828 28.797 0.535 1 96.38 192 CYS B CA 1
ATOM 4246 C C . CYS B 1 192 ? -14.164 30.156 0.695 1 96.38 192 CYS B C 1
ATOM 4248 O O . CYS B 1 192 ? -13.273 30.516 -0.081 1 96.38 192 CYS B O 1
ATOM 4250 N N . ARG B 1 193 ? -14.57 30.906 1.652 1 97.44 193 ARG B N 1
ATOM 4251 C CA . ARG B 1 193 ? -13.984 32.219 1.892 1 97.44 193 ARG B CA 1
ATOM 4252 C C . ARG B 1 193 ? -12.5 32.125 2.197 1 97.44 193 ARG B C 1
ATOM 4254 O O . ARG B 1 193 ? -11.688 32.844 1.629 1 97.44 193 ARG B O 1
ATOM 4261 N N . LEU B 1 194 ? -12.219 31.219 3.1 1 97.56 194 LEU B N 1
ATOM 4262 C CA . LEU B 1 194 ? -10.82 31.016 3.492 1 97.56 194 LEU B CA 1
ATOM 4263 C C . LEU B 1 194 ? -9.977 30.594 2.299 1 97.56 194 LEU B C 1
ATOM 4265 O O . LEU B 1 194 ? -8.898 31.141 2.072 1 97.56 194 LEU B O 1
ATOM 4269 N N . ALA B 1 195 ? -10.43 29.625 1.518 1 97.19 195 ALA B N 1
ATOM 4270 C CA . ALA B 1 195 ? -9.711 29.125 0.351 1 97.19 195 ALA B CA 1
ATOM 4271 C C . ALA B 1 195 ? -9.531 30.234 -0.693 1 97.19 195 ALA B C 1
ATOM 4273 O O . ALA B 1 195 ? -8.445 30.391 -1.255 1 97.19 195 ALA B O 1
ATOM 4274 N N . LYS B 1 196 ? -10.539 30.984 -0.963 1 97.25 196 LYS B N 1
ATOM 4275 C CA . LYS B 1 196 ? -10.5 32.062 -1.951 1 97.25 196 LYS B CA 1
ATOM 4276 C C . LYS B 1 196 ? -9.531 33.156 -1.527 1 97.25 196 LYS B C 1
ATOM 4278 O O . LYS B 1 196 ? -8.758 33.656 -2.346 1 97.25 196 LYS B O 1
ATOM 4283 N N . GLU B 1 197 ? -9.68 33.531 -0.285 1 97.62 197 GLU B N 1
ATOM 4284 C CA . GLU B 1 197 ? -8.781 34.562 0.234 1 97.62 197 GLU B CA 1
ATOM 4285 C C . GLU B 1 197 ? -7.324 34.125 0.093 1 97.62 197 GLU B C 1
ATOM 4287 O O . GLU B 1 197 ? -6.484 34.938 -0.329 1 97.62 197 GLU B O 1
ATOM 4292 N N . ALA B 1 198 ? -7.023 32.969 0.484 1 97.44 198 ALA B N 1
ATOM 4293 C CA . ALA B 1 198 ? -5.656 32.469 0.363 1 97.44 198 ALA B CA 1
ATOM 4294 C C . ALA B 1 198 ? -5.199 32.469 -1.092 1 97.44 198 ALA B C 1
ATOM 4296 O O . ALA B 1 198 ? -4.074 32.875 -1.392 1 97.44 198 ALA B O 1
ATOM 4297 N N . PHE B 1 199 ? -6.051 32.031 -1.99 1 96.25 199 PHE B N 1
ATOM 4298 C CA . PHE B 1 199 ? -5.746 32 -3.416 1 96.25 199 PHE B CA 1
ATOM 4299 C C . PHE B 1 199 ? -5.484 33.406 -3.955 1 96.25 199 PHE B C 1
ATOM 4301 O O . PHE B 1 199 ? -4.473 33.625 -4.617 1 96.25 199 PHE B O 1
ATOM 4308 N N . ASP B 1 200 ? -6.316 34.312 -3.629 1 96.56 200 ASP B N 1
ATOM 4309 C CA . ASP B 1 200 ? -6.219 35.688 -4.125 1 96.56 200 ASP B CA 1
ATOM 4310 C C . ASP B 1 200 ? -4.969 36.375 -3.584 1 96.56 200 ASP B C 1
ATOM 4312 O O . ASP B 1 200 ? -4.281 37.094 -4.32 1 96.56 200 ASP B O 1
ATOM 4316 N N . ASN B 1 201 ? -4.691 36.125 -2.332 1 96.25 201 ASN B N 1
ATOM 4317 C CA . ASN B 1 201 ? -3.504 36.75 -1.734 1 96.25 201 ASN B CA 1
ATOM 4318 C C . ASN B 1 201 ? -2.225 36.219 -2.377 1 96.25 201 ASN B C 1
ATOM 4320 O O . ASN B 1 201 ? -1.254 36.938 -2.539 1 96.25 201 ASN B O 1
ATOM 4324 N N . ALA B 1 202 ? -2.234 35 -2.695 1 95.19 202 ALA B N 1
ATOM 4325 C CA . ALA B 1 202 ? -1.062 34.406 -3.334 1 95.19 202 ALA B CA 1
ATOM 4326 C C . ALA B 1 202 ? -0.864 34.938 -4.742 1 95.19 202 ALA B C 1
ATOM 4328 O O . ALA B 1 202 ? 0.265 35.219 -5.152 1 95.19 202 ALA B O 1
ATOM 4329 N N . ILE B 1 203 ? -1.972 35.125 -5.492 1 93.25 203 ILE B N 1
ATOM 4330 C CA . ILE B 1 203 ? -1.928 35.656 -6.852 1 93.25 203 ILE B CA 1
ATOM 4331 C C . ILE B 1 203 ? -1.312 37.031 -6.84 1 93.25 203 ILE B C 1
ATOM 4333 O O . ILE B 1 203 ? -0.54 37.406 -7.738 1 93.25 203 ILE B O 1
ATOM 4337 N N . ALA B 1 204 ? -1.609 37.75 -5.863 1 91.44 204 ALA B N 1
ATOM 4338 C CA . ALA B 1 204 ? -1.172 39.125 -5.754 1 91.44 204 ALA B CA 1
ATOM 4339 C C . ALA B 1 204 ? 0.342 39.219 -5.582 1 91.44 204 ALA B C 1
ATOM 4341 O O . ALA B 1 204 ? 0.956 40.25 -5.93 1 91.44 204 ALA B O 1
ATOM 4342 N N . GLU B 1 205 ? 0.925 38.125 -5.117 1 89.56 205 GLU B N 1
ATOM 4343 C CA . GLU B 1 205 ? 2.355 38.188 -4.828 1 89.56 205 GLU B CA 1
ATOM 4344 C C . GLU B 1 205 ? 3.111 37.125 -5.633 1 89.56 205 GLU B C 1
ATOM 4346 O O . GLU B 1 205 ? 4.219 36.719 -5.262 1 89.56 205 GLU B O 1
ATOM 4351 N N . LEU B 1 206 ? 2.564 36.656 -6.703 1 84.38 206 LEU B N 1
ATOM 4352 C CA . LEU B 1 206 ? 3.16 35.562 -7.492 1 84.38 206 LEU B CA 1
ATOM 4353 C C . LEU B 1 206 ? 4.43 36.062 -8.188 1 84.38 206 LEU B C 1
ATOM 4355 O O . LEU B 1 206 ? 5.355 35.281 -8.406 1 84.38 206 LEU B O 1
ATOM 4359 N N . ASP B 1 207 ? 4.418 37.344 -8.547 1 80.88 207 ASP B N 1
ATOM 4360 C CA . ASP B 1 207 ? 5.523 37.906 -9.32 1 80.88 207 ASP B CA 1
ATOM 4361 C C . ASP B 1 207 ? 6.801 37.938 -8.484 1 80.88 207 ASP B C 1
ATOM 4363 O O . ASP B 1 207 ? 7.898 38.062 -9.031 1 80.88 207 ASP B O 1
ATOM 4367 N N . THR B 1 208 ? 6.648 37.75 -7.168 1 79.44 208 THR B N 1
ATOM 4368 C CA . THR B 1 208 ? 7.805 37.875 -6.289 1 79.44 208 THR B CA 1
ATOM 4369 C C . THR B 1 208 ? 8.469 36.5 -6.074 1 79.44 208 THR B C 1
ATOM 4371 O O . THR B 1 208 ? 9.555 36.438 -5.496 1 79.44 208 THR B O 1
ATOM 4374 N N . LEU B 1 209 ? 7.91 35.5 -6.574 1 78.38 209 LEU B N 1
ATOM 4375 C CA . LEU B 1 209 ? 8.352 34.125 -6.238 1 78.38 209 LEU B CA 1
ATOM 4376 C C . LEU B 1 209 ? 9.516 33.719 -7.129 1 78.38 209 LEU B C 1
ATOM 4378 O O . LEU B 1 209 ? 9.57 34.094 -8.305 1 78.38 209 LEU B O 1
ATOM 4382 N N . SER B 1 210 ? 10.445 33.156 -6.328 1 75.69 210 SER B N 1
ATOM 4383 C CA . SER B 1 210 ? 11.508 32.469 -7.078 1 75.69 210 SER B CA 1
ATOM 4384 C C . SER B 1 210 ? 10.945 31.312 -7.898 1 75.69 210 SER B C 1
ATOM 4386 O O . SER B 1 210 ? 9.828 30.859 -7.656 1 75.69 210 SER B O 1
ATOM 4388 N N . GLU B 1 211 ? 11.711 30.859 -8.82 1 71.06 211 GLU B N 1
ATOM 4389 C CA . GLU B 1 211 ? 11.305 29.781 -9.711 1 71.06 211 GLU B CA 1
ATOM 4390 C C . GLU B 1 211 ? 11.062 28.484 -8.938 1 71.06 211 GLU B C 1
ATOM 4392 O O . GLU B 1 211 ? 10.117 27.75 -9.234 1 71.06 211 GLU B O 1
ATOM 4397 N N . GLU B 1 212 ? 12.008 28.312 -7.945 1 71.5 212 GLU B N 1
ATOM 4398 C CA . GLU B 1 212 ? 11.898 27.062 -7.207 1 71.5 212 GLU B CA 1
ATOM 4399 C C . GLU B 1 212 ? 10.633 27.016 -6.355 1 71.5 212 GLU B C 1
ATOM 4401 O O . GLU B 1 212 ? 9.953 26 -6.289 1 71.5 212 GLU B O 1
ATOM 4406 N N . SER B 1 213 ? 10.312 28.125 -5.77 1 76 213 SER B N 1
ATOM 4407 C CA . SER B 1 213 ? 9.141 28.203 -4.898 1 76 213 SER B CA 1
ATOM 4408 C C . SER B 1 213 ? 7.852 28.281 -5.707 1 76 213 SER B C 1
ATOM 4410 O O . SER B 1 213 ? 6.773 27.953 -5.211 1 76 213 SER B O 1
ATOM 4412 N N . TYR B 1 214 ? 8.148 28.547 -6.949 1 81.75 214 TYR B N 1
ATOM 4413 C CA . TYR B 1 214 ? 7.012 28.781 -7.836 1 81.75 214 TYR B CA 1
ATOM 4414 C C . TYR B 1 214 ? 6.242 27.5 -8.094 1 81.75 214 TYR B C 1
ATOM 4416 O O . TYR B 1 214 ? 5.012 27.484 -8.047 1 81.75 214 TYR B O 1
ATOM 4424 N N . LYS B 1 215 ? 6.926 26.453 -8.32 1 85.06 215 LYS B N 1
ATOM 4425 C CA . LYS B 1 215 ? 6.273 25.188 -8.641 1 85.06 215 LYS B CA 1
ATOM 4426 C C . LYS B 1 215 ? 5.434 24.688 -7.461 1 85.06 215 LYS B C 1
ATOM 4428 O O . LYS B 1 215 ? 4.262 24.344 -7.629 1 85.06 215 LYS B O 1
ATOM 4433 N N . ASP B 1 216 ? 5.961 24.688 -6.301 1 86.88 216 ASP B N 1
ATOM 4434 C CA . ASP B 1 216 ? 5.254 24.203 -5.117 1 86.88 216 ASP B CA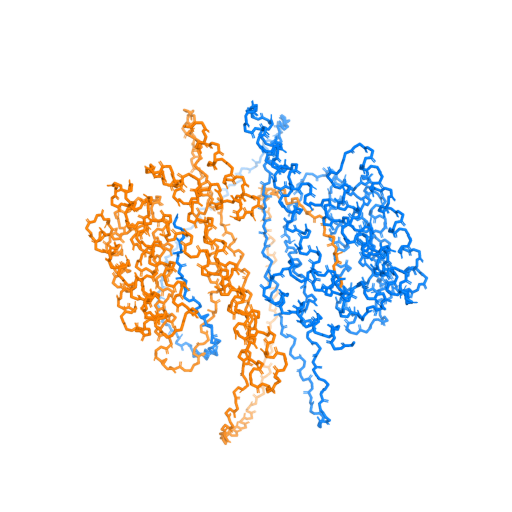 1
ATOM 4435 C C . ASP B 1 216 ? 4.043 25.078 -4.805 1 86.88 216 ASP B C 1
ATOM 4437 O O . ASP B 1 216 ? 2.949 24.578 -4.555 1 86.88 216 ASP B O 1
ATOM 4441 N N . SER B 1 217 ? 4.285 26.375 -4.875 1 91 217 SER B N 1
ATOM 4442 C CA . SER B 1 217 ? 3.217 27.312 -4.547 1 91 217 SER B CA 1
ATOM 4443 C C . SER B 1 217 ? 2.066 27.203 -5.543 1 91 217 SER B C 1
ATOM 4445 O O . SER B 1 217 ? 0.9 27.141 -5.145 1 91 217 SER B O 1
ATOM 4447 N N . THR B 1 218 ? 2.365 27.031 -6.773 1 91.38 218 THR B N 1
ATOM 4448 C CA . THR B 1 218 ? 1.325 26.984 -7.797 1 91.38 218 THR B CA 1
ATOM 4449 C C . THR B 1 218 ? 0.542 25.688 -7.707 1 91.38 218 THR B C 1
ATOM 4451 O O . THR B 1 218 ? -0.659 25.656 -7.98 1 91.38 218 THR B O 1
ATOM 4454 N N . LEU B 1 219 ? 1.193 24.672 -7.41 1 92.12 219 LEU B N 1
ATOM 4455 C CA . LEU B 1 219 ? 0.512 23.391 -7.227 1 92.12 219 LEU B CA 1
ATOM 4456 C C . LEU B 1 219 ? -0.542 23.5 -6.129 1 92.12 219 LEU B C 1
ATOM 4458 O O . LEU B 1 219 ? -1.685 23.078 -6.32 1 92.12 219 LEU B O 1
ATOM 4462 N N . ILE B 1 220 ? -0.166 24.094 -5.004 1 93.69 220 ILE B N 1
ATOM 4463 C CA . ILE B 1 220 ? -1.093 24.188 -3.883 1 93.69 220 ILE B CA 1
ATOM 4464 C C . ILE B 1 220 ? -2.221 25.156 -4.223 1 93.69 220 ILE B C 1
ATOM 4466 O O . ILE B 1 220 ? -3.373 24.938 -3.84 1 93.69 220 ILE B O 1
ATOM 4470 N N . MET B 1 221 ? -1.846 26.188 -4.965 1 94.12 221 MET B N 1
ATOM 4471 C CA . MET B 1 221 ? -2.865 27.141 -5.422 1 94.12 221 MET B CA 1
ATOM 4472 C C . MET B 1 221 ? -3.896 26.438 -6.301 1 94.12 221 MET B C 1
ATOM 4474 O O . MET B 1 221 ? -5.094 26.703 -6.195 1 94.12 221 MET B O 1
ATOM 4478 N N . GLN B 1 222 ? -3.455 25.562 -7.137 1 94.25 222 GLN B N 1
ATOM 4479 C CA . GLN B 1 222 ? -4.359 24.797 -7.988 1 94.25 222 GLN B CA 1
ATOM 4480 C C . GLN B 1 222 ? -5.281 23.906 -7.152 1 94.25 222 GLN B C 1
ATOM 4482 O O . GLN B 1 222 ? -6.469 23.781 -7.453 1 94.25 222 GLN B O 1
ATOM 4487 N N . LEU B 1 223 ? -4.73 23.375 -6.168 1 94.56 223 LEU B N 1
ATOM 4488 C CA . LEU B 1 223 ? -5.535 22.547 -5.277 1 94.56 223 LEU B CA 1
ATOM 4489 C C . LEU B 1 223 ? -6.625 23.375 -4.602 1 94.56 223 LEU B C 1
ATOM 4491 O O . LEU B 1 223 ? -7.758 22.906 -4.453 1 94.56 223 LEU B O 1
ATOM 4495 N N . LEU B 1 224 ? -6.238 24.562 -4.16 1 95.62 224 LEU B N 1
ATOM 4496 C CA . LEU B 1 224 ? -7.215 25.469 -3.584 1 95.62 224 LEU B CA 1
ATOM 4497 C C . LEU B 1 224 ? -8.336 25.766 -4.574 1 95.62 224 LEU B C 1
ATOM 4499 O O . LEU B 1 224 ? -9.516 25.719 -4.219 1 95.62 224 LEU B O 1
ATOM 4503 N N . ARG B 1 225 ? -7.988 26 -5.75 1 93.69 225 ARG B N 1
ATOM 4504 C CA . ARG B 1 225 ? -8.961 26.281 -6.801 1 93.69 225 ARG B CA 1
ATOM 4505 C C . ARG B 1 225 ? -9.844 25.062 -7.078 1 93.69 225 ARG B C 1
ATOM 4507 O O . ARG B 1 225 ? -11.055 25.203 -7.266 1 93.69 225 ARG B O 1
ATOM 4514 N N . ASP B 1 226 ? -9.305 23.938 -7.188 1 92.94 226 ASP B N 1
ATOM 4515 C CA . ASP B 1 226 ? -10.055 22.703 -7.426 1 92.94 226 ASP B CA 1
ATOM 4516 C C . ASP B 1 226 ? -11.109 22.484 -6.344 1 92.94 226 ASP B C 1
ATOM 4518 O O . ASP B 1 226 ? -12.25 22.125 -6.645 1 92.94 226 ASP B O 1
ATOM 4522 N N . ASN B 1 227 ? -10.695 22.672 -5.078 1 93.12 227 ASN B N 1
ATOM 4523 C CA . ASN B 1 227 ? -11.648 22.516 -3.988 1 93.12 227 ASN B CA 1
ATOM 4524 C C . ASN B 1 227 ? -12.789 23.531 -4.094 1 93.12 227 ASN B C 1
ATOM 4526 O O . ASN B 1 227 ? -13.953 23.188 -3.879 1 93.12 227 ASN B O 1
ATOM 4530 N N . LEU B 1 228 ? -12.391 24.766 -4.43 1 93.5 228 LEU B N 1
ATOM 4531 C CA . LEU B 1 228 ? -13.398 25.797 -4.582 1 93.5 228 LEU B CA 1
ATOM 4532 C C . LEU B 1 228 ? -14.414 25.438 -5.664 1 93.5 228 LEU B C 1
ATOM 4534 O O . LEU B 1 228 ? -15.617 25.609 -5.484 1 93.5 228 LEU B O 1
ATOM 4538 N N . THR B 1 229 ? -13.953 24.828 -6.684 1 92.12 229 THR B N 1
ATOM 4539 C CA . THR B 1 229 ? -14.812 24.422 -7.789 1 92.12 229 THR B CA 1
ATOM 4540 C C . THR B 1 229 ? -15.727 23.266 -7.359 1 92.12 229 THR B C 1
ATOM 4542 O O . THR B 1 229 ? -16.922 23.281 -7.656 1 92.12 229 THR B O 1
ATOM 4545 N N . LEU B 1 230 ? -15.164 22.406 -6.676 1 91.31 230 LEU B N 1
ATOM 4546 C CA . LEU B 1 230 ? -15.922 21.25 -6.191 1 91.31 230 LEU B CA 1
ATOM 4547 C C . LEU B 1 230 ? -17.031 21.703 -5.238 1 91.31 230 LEU B C 1
ATOM 4549 O O . LEU B 1 230 ? -18.172 21.266 -5.367 1 91.31 230 LEU B O 1
ATOM 4553 N N . TRP B 1 231 ? -16.688 22.578 -4.309 1 91.12 231 TRP B N 1
ATOM 4554 C CA . TRP B 1 231 ? -17.609 22.969 -3.248 1 91.12 231 TRP B CA 1
ATOM 4555 C C . TRP B 1 231 ? -18.703 23.875 -3.791 1 91.12 231 TRP B C 1
ATOM 4557 O O . TRP B 1 231 ? -19.844 23.844 -3.309 1 91.12 231 TRP B O 1
ATOM 4567 N N . THR B 1 232 ? -18.406 24.75 -4.645 1 87 232 THR B N 1
ATOM 4568 C CA . THR B 1 232 ? -19.391 25.656 -5.223 1 87 232 THR B CA 1
ATOM 4569 C C . THR B 1 232 ? -20.359 24.891 -6.137 1 87 232 THR B C 1
ATOM 4571 O O . THR B 1 232 ? -21.516 25.281 -6.293 1 87 232 THR B O 1
ATOM 4574 N N . SER B 1 233 ? -19.891 23.859 -6.816 1 80.44 233 SER B N 1
ATOM 4575 C CA . SER B 1 233 ? -20.781 22.984 -7.586 1 80.44 233 SER B CA 1
ATOM 4576 C C . SER B 1 233 ? -21.75 22.234 -6.676 1 80.44 233 SER B C 1
ATOM 4578 O O . SER B 1 233 ? -22.906 22 -7.043 1 80.44 233 SER B O 1
ATOM 4580 N N . ASP B 1 234 ? -21.266 21.969 -5.512 1 71.62 234 ASP B N 1
ATOM 4581 C CA . ASP B 1 234 ? -22.094 21.266 -4.539 1 71.62 234 ASP B CA 1
ATOM 4582 C C . ASP B 1 234 ? -23.156 22.188 -3.938 1 71.62 234 ASP B C 1
ATOM 4584 O O . ASP B 1 234 ? -24.266 21.75 -3.648 1 71.62 234 ASP B O 1
ATOM 4588 N N . ILE B 1 235 ? -22.797 23.422 -3.623 1 67.56 235 ILE B N 1
ATOM 4589 C CA . ILE B 1 235 ? -23.719 24.391 -3.041 1 67.56 235 ILE B CA 1
ATOM 4590 C C . ILE B 1 235 ? -24.781 24.781 -4.066 1 67.56 235 ILE B C 1
ATOM 4592 O O . ILE B 1 235 ? -25.953 24.953 -3.723 1 67.56 235 ILE B O 1
ATOM 4596 N N . GLN B 1 236 ? -24.328 25.203 -5.312 1 59.06 236 GLN B N 1
ATOM 4597 C CA . GLN B 1 236 ? -25.328 25.562 -6.32 1 59.06 236 GLN B CA 1
ATOM 4598 C C . GLN B 1 236 ? -26.188 24.344 -6.699 1 59.06 236 GLN B C 1
ATOM 4600 O O . GLN B 1 236 ? -25.656 23.312 -7.105 1 59.06 236 GLN B O 1
ATOM 4605 N N . GLY B 1 237 ? -26.828 23.641 -5.957 1 47.19 237 GLY B N 1
ATOM 4606 C CA . GLY B 1 237 ? -27.797 22.578 -6.152 1 47.19 237 GLY B CA 1
ATOM 4607 C C . GLY B 1 237 ? -27.75 21.969 -7.539 1 47.19 237 GLY B C 1
ATOM 4608 O O . GLY B 1 237 ? -28.609 21.172 -7.906 1 47.19 237 GLY B O 1
ATOM 4609 N N . ASP B 1 238 ? -27.516 22.797 -8.68 1 40.81 238 ASP B N 1
ATOM 4610 C CA . ASP B 1 238 ? -27.953 22.344 -10 1 40.81 238 ASP B CA 1
ATOM 4611 C C . ASP B 1 238 ? -27.281 21.031 -10.383 1 40.81 238 ASP B C 1
ATOM 4613 O O . ASP B 1 238 ? -26.141 20.781 -10.008 1 40.81 238 ASP B O 1
ATOM 4617 N N . GLY B 1 239 ? -28.109 20.031 -10.977 1 34.31 239 GLY B N 1
ATOM 4618 C CA . GLY B 1 239 ? -28.078 18.688 -11.523 1 34.31 239 GLY B CA 1
ATOM 4619 C C . GLY B 1 239 ? -26.812 18.375 -12.297 1 34.31 239 GLY B C 1
ATOM 4620 O O . GLY B 1 239 ? -26.156 17.359 -12.055 1 34.31 239 GLY B O 1
ATOM 4621 N N . GLU B 1 240 ? -26.766 18.781 -13.68 1 32.06 240 GLU B N 1
ATOM 4622 C CA . GLU B 1 240 ? -26.312 18.094 -14.875 1 32.06 240 GLU B CA 1
ATOM 4623 C C . GLU B 1 240 ? -24.812 18.266 -15.078 1 32.06 240 GLU B C 1
ATOM 4625 O O . GLU B 1 240 ? -24.266 17.844 -16.094 1 32.06 240 GLU B O 1
ATOM 4630 N N . THR B 1 241 ? -24.188 19.391 -14.758 1 32.5 241 THR B N 1
ATOM 4631 C CA . THR B 1 241 ? -23.016 19.547 -15.609 1 32.5 241 THR B CA 1
ATOM 4632 C C . THR B 1 241 ? -21.938 18.531 -15.227 1 32.5 241 THR B C 1
ATOM 4634 O O . THR B 1 241 ? -21.609 18.375 -14.055 1 32.5 241 THR B O 1
ATOM 4637 N N . SER B 1 242 ? -21.734 17.484 -16.125 1 31.5 242 SER B N 1
ATOM 4638 C CA . SER B 1 242 ? -20.734 16.453 -16.359 1 31.5 242 SER B CA 1
ATOM 4639 C C . SER B 1 242 ? -19.312 17.016 -16.297 1 31.5 242 SER B C 1
ATOM 4641 O O . SER B 1 242 ? -18.672 17.203 -17.328 1 31.5 242 SER B O 1
ATOM 4643 N N . PHE B 1 243 ? -18.969 18.094 -15.664 1 31.92 243 PHE B N 1
ATOM 4644 C CA . PHE B 1 243 ? -17.547 18.359 -15.836 1 31.92 243 PHE B CA 1
ATOM 4645 C C . PHE B 1 243 ? -16.719 17.125 -15.5 1 31.92 243 PHE B C 1
ATOM 4647 O O . PHE B 1 243 ? -17.047 16.406 -14.555 1 31.92 243 PHE B O 1
ATOM 4654 N N . GLY B 1 244 ? -16.078 16.547 -16.531 1 27.66 244 GLY B N 1
ATOM 4655 C CA . GLY B 1 244 ? -15.094 15.484 -16.609 1 27.66 244 GLY B CA 1
ATOM 4656 C C . GLY B 1 244 ? -14.133 15.484 -15.43 1 27.66 244 GLY B C 1
ATOM 4657 O O . GLY B 1 244 ? -13.758 16.547 -14.93 1 27.66 244 GLY B O 1
ATOM 4658 N N . SER B 1 245 ? -14.273 14.469 -14.664 1 28.97 245 SER B N 1
ATOM 4659 C CA . SER B 1 245 ? -13.422 14.023 -13.562 1 28.97 245 SER B CA 1
ATOM 4660 C C . SER B 1 245 ? -11.953 14.297 -13.859 1 28.97 245 SER B C 1
ATOM 4662 O O . SER B 1 245 ? -11.344 13.609 -14.688 1 28.97 245 SER B O 1
ATOM 4664 N N . GLY B 1 246 ? -11.539 15.508 -14.172 1 26.66 246 GLY B N 1
ATOM 4665 C CA . GLY B 1 246 ? -10.094 15.641 -14.078 1 26.66 246 GLY B CA 1
ATOM 4666 C C . GLY B 1 246 ? -9.516 15.031 -12.812 1 26.66 246 GLY B C 1
ATOM 4667 O O . GLY B 1 246 ? -9.781 15.508 -11.711 1 26.66 246 GLY B O 1
ATOM 4668 N N . ALA B 1 247 ? -9.531 13.672 -12.727 1 29.16 247 ALA B N 1
ATOM 4669 C CA . ALA B 1 247 ? -8.727 12.922 -11.766 1 29.16 247 ALA B CA 1
ATOM 4670 C C . ALA B 1 247 ? -7.363 13.586 -11.562 1 29.16 247 ALA B C 1
ATOM 4672 O O . ALA B 1 247 ? -6.492 13.5 -12.438 1 29.16 247 ALA B O 1
ATOM 4673 N N . ALA B 1 248 ? -7.305 14.773 -10.961 1 27.53 248 ALA B N 1
ATOM 4674 C CA . ALA B 1 248 ? -6.027 15.25 -10.438 1 27.53 248 ALA B CA 1
ATOM 4675 C C . ALA B 1 248 ? -5.441 14.258 -9.43 1 27.53 248 ALA B C 1
ATOM 4677 O O . ALA B 1 248 ? -5.926 14.156 -8.305 1 27.53 248 ALA B O 1
ATOM 4678 N N . LEU B 1 249 ? -5.207 13.102 -9.773 1 28.02 249 LEU B N 1
ATOM 4679 C CA . LEU B 1 249 ? -4.312 12.242 -9.016 1 28.02 249 LEU B CA 1
ATOM 4680 C C . LEU B 1 249 ? -3.01 12.969 -8.688 1 28.02 249 LEU B C 1
ATOM 4682 O O . LEU B 1 249 ? -2.125 13.078 -9.539 1 28.02 249 LEU B O 1
ATOM 4686 N N . LEU B 1 250 ? -3.076 14.047 -8.008 1 27.06 250 LEU B N 1
ATOM 4687 C CA . LEU B 1 250 ? -1.831 14.672 -7.578 1 27.06 250 LEU B CA 1
ATOM 4688 C C . LEU B 1 250 ? -0.964 13.68 -6.809 1 27.06 250 LEU B C 1
ATOM 4690 O O . LEU B 1 250 ? -1.304 13.297 -5.688 1 27.06 250 LEU B O 1
ATOM 4694 N N . HIS B 1 251 ? -0.442 12.688 -7.449 1 27.34 251 HIS B N 1
ATOM 4695 C CA . HIS B 1 251 ? 0.759 12.102 -6.863 1 27.34 251 HIS B CA 1
ATOM 4696 C C . HIS B 1 251 ? 1.729 13.18 -6.398 1 27.34 251 HIS B C 1
ATOM 4698 O O . HIS B 1 251 ? 1.796 14.258 -6.988 1 27.34 251 HIS B O 1
ATOM 4704 N N . ASP B 1 252 ? 2.008 13.258 -5.152 1 27.53 252 ASP B N 1
ATOM 4705 C CA . ASP B 1 252 ? 2.984 14.188 -4.598 1 27.53 252 ASP B CA 1
ATOM 4706 C C . ASP B 1 252 ? 4.176 14.359 -5.539 1 27.53 252 ASP B C 1
ATOM 4708 O O . ASP B 1 252 ? 4.945 13.414 -5.75 1 27.53 252 ASP B O 1
ATOM 4712 N N . PRO B 1 253 ? 4.023 15.031 -6.645 1 29.25 253 PRO B N 1
ATOM 4713 C CA . PRO B 1 253 ? 5.16 15.289 -7.527 1 29.25 253 PRO B CA 1
ATOM 4714 C C . PRO B 1 253 ? 6.426 15.672 -6.762 1 29.25 253 PRO B C 1
ATOM 4716 O O . PRO B 1 253 ? 7.512 15.719 -7.348 1 29.25 253 PRO B O 1
ATOM 4719 N N . LEU B 1 254 ? 6.129 16.312 -5.68 1 30.56 254 LEU B N 1
ATOM 4720 C CA . LEU B 1 254 ? 7.238 17.078 -5.125 1 30.56 254 LEU B CA 1
ATOM 4721 C C . LEU B 1 254 ? 8.289 16.156 -4.512 1 30.56 254 LEU B C 1
ATOM 4723 O O . LEU B 1 254 ? 9.258 16.625 -3.906 1 30.56 254 LEU B O 1
ATOM 4727 N N . LEU B 1 255 ? 8.016 14.898 -4.391 1 29.81 255 LEU B N 1
ATOM 4728 C CA . LEU B 1 255 ? 9.031 14.211 -3.598 1 29.81 255 LEU B CA 1
ATOM 4729 C C . LEU B 1 255 ? 10.359 14.156 -4.348 1 29.81 255 LEU B C 1
ATOM 4731 O O . LEU B 1 255 ? 11.359 13.664 -3.816 1 29.81 255 LEU B O 1
ATOM 4735 N N . SER B 1 256 ? 10.359 14.172 -5.715 1 27.41 256 SER B N 1
ATOM 4736 C CA . SER B 1 256 ? 11.641 13.812 -6.309 1 27.41 256 SER B CA 1
ATOM 4737 C C . SER B 1 256 ? 12.617 14.984 -6.273 1 27.41 256 SER B C 1
ATOM 4739 O O . SER B 1 256 ? 13.438 15.141 -7.184 1 27.41 256 SER B O 1
ATOM 4741 N N . LEU B 1 257 ? 12.383 15.961 -5.477 1 27.17 257 LEU B N 1
ATOM 4742 C CA . LEU B 1 257 ? 13.438 16.953 -5.676 1 27.17 257 LEU B CA 1
ATOM 4743 C C . LEU B 1 257 ? 14.758 16.453 -5.109 1 27.17 257 LEU B C 1
ATOM 4745 O O . LEU B 1 257 ? 14.945 16.422 -3.889 1 27.17 257 LEU B O 1
ATOM 4749 N N . LYS B 1 258 ? 15.414 15.438 -5.711 1 28.27 258 LYS B N 1
ATOM 4750 C CA . LYS B 1 258 ? 16.766 15.086 -5.305 1 28.27 258 LYS B CA 1
ATOM 4751 C C . LYS B 1 258 ? 17.703 16.297 -5.383 1 28.27 258 LYS B C 1
ATOM 4753 O O . LYS B 1 258 ? 17.734 17 -6.398 1 28.27 258 LYS B O 1
ATOM 4758 N N . PRO B 1 259 ? 18.141 16.844 -4.285 1 22.69 259 PRO B N 1
ATOM 4759 C CA . PRO B 1 259 ? 19.141 17.922 -4.371 1 22.69 259 PRO B CA 1
ATOM 4760 C C . PRO B 1 259 ? 20.312 17.562 -5.285 1 22.69 259 PRO B C 1
ATOM 4762 O O . PRO B 1 259 ? 20.891 16.484 -5.156 1 22.69 259 PRO B O 1
ATOM 4765 N N . ARG B 1 260 ? 20.375 17.984 -6.555 1 27.42 260 ARG B N 1
ATOM 4766 C CA . ARG B 1 260 ? 21.516 17.75 -7.426 1 27.42 260 ARG B CA 1
ATOM 4767 C C . ARG B 1 260 ? 22.812 18.219 -6.77 1 27.42 260 AR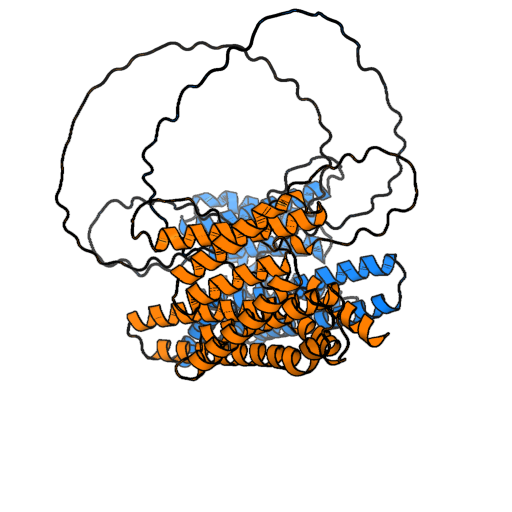G B C 1
ATOM 4769 O O . ARG B 1 260 ? 22.859 19.312 -6.184 1 27.42 260 ARG B O 1
ATOM 4776 N N . PRO B 1 261 ? 23.625 17.281 -6.461 1 27.14 261 PRO B N 1
ATOM 4777 C CA . PRO B 1 261 ? 24.922 17.672 -5.891 1 27.14 261 PRO B CA 1
ATOM 4778 C C . PRO B 1 261 ? 25.531 18.891 -6.59 1 27.14 261 PRO B C 1
ATOM 4780 O O . PRO B 1 261 ? 25.203 19.172 -7.742 1 27.14 261 PRO B O 1
ATOM 4783 N N . PRO B 1 262 ? 26.016 19.797 -5.906 1 25.84 262 PRO B N 1
ATOM 4784 C CA . PRO B 1 262 ? 26.594 21.031 -6.426 1 25.84 262 PRO B CA 1
ATOM 4785 C C . PRO B 1 262 ? 27.5 20.797 -7.637 1 25.84 262 PRO B C 1
ATOM 4787 O O . PRO B 1 262 ? 28.141 19.75 -7.742 1 25.84 262 PRO B O 1
ATOM 4790 N N . PRO B 1 263 ? 27.047 21.281 -8.836 1 27 263 PRO B N 1
ATOM 4791 C CA . PRO B 1 263 ? 27.766 21.172 -10.109 1 27 263 PRO B CA 1
ATOM 4792 C C . PRO B 1 263 ? 29.25 21.516 -9.977 1 27 263 PRO B C 1
ATOM 4794 O O . PRO B 1 263 ? 29.625 22.344 -9.148 1 27 263 PRO B O 1
ATOM 4797 N N . LEU B 1 264 ? 30.078 20.578 -10.055 1 25.81 264 LEU B N 1
ATOM 4798 C CA . LEU B 1 264 ? 31.5 20.891 -10.25 1 25.81 264 LEU B CA 1
ATOM 4799 C C . LEU B 1 264 ? 31.672 22 -11.281 1 25.81 264 LEU B C 1
ATOM 4801 O O . LEU B 1 264 ? 30.797 22.219 -12.117 1 25.81 264 LEU B O 1
ATOM 4805 N N . SER B 1 265 ? 32.688 22.781 -11.289 1 21.53 265 SER B N 1
ATOM 4806 C CA . SER B 1 265 ? 33.062 24.062 -11.883 1 21.53 265 SER B CA 1
ATOM 4807 C C . SER B 1 265 ? 32.969 24.016 -13.398 1 21.53 265 SER B C 1
ATOM 4809 O O . SER B 1 265 ? 33.344 24.984 -14.078 1 21.53 265 SER B O 1
ATOM 4811 N N . SER B 1 266 ? 32.844 22.812 -14.031 1 22.7 266 SER B N 1
ATOM 4812 C CA . SER B 1 266 ? 33.406 23.094 -15.352 1 22.7 266 SER B CA 1
ATOM 4813 C C . SER B 1 266 ? 32.562 24.125 -16.109 1 22.7 266 SER B C 1
ATOM 4815 O O . SER B 1 266 ? 31.406 24.391 -15.727 1 22.7 266 SER B O 1
ATOM 4817 N N . ASN B 1 267 ? 32.969 24.469 -17.438 1 22.2 267 ASN B N 1
ATOM 4818 C CA . ASN B 1 267 ? 32.75 25.516 -18.422 1 22.2 267 ASN B CA 1
ATOM 4819 C C . ASN B 1 267 ? 31.266 25.609 -18.812 1 22.2 267 ASN B C 1
ATOM 4821 O O . ASN B 1 267 ? 30.5 24.688 -18.594 1 22.2 267 ASN B O 1
ATOM 4825 N N . SER B 1 268 ? 30.875 26.484 -19.797 1 21.11 268 SER B N 1
ATOM 4826 C CA . SER B 1 268 ? 29.797 27.359 -20.234 1 21.11 268 SER B CA 1
ATOM 4827 C C . SER B 1 268 ? 28.656 26.562 -20.859 1 21.11 268 SER B C 1
ATOM 4829 O O . SER B 1 268 ? 27.703 27.141 -21.375 1 21.11 268 SER B O 1
ATOM 4831 N N . SER B 1 269 ? 28.812 25.203 -21 1 21.19 269 SER B N 1
ATOM 4832 C CA . SER B 1 269 ? 28 24.766 -22.125 1 21.19 269 SER B CA 1
ATOM 4833 C C . SER B 1 269 ? 26.516 24.953 -21.828 1 21.19 269 SER B C 1
ATOM 4835 O O . SER B 1 269 ? 26.109 24.984 -20.672 1 21.19 269 SER B O 1
ATOM 4837 N N . SER B 1 270 ? 25.656 25.188 -22.938 1 20.77 270 SER B N 1
ATOM 4838 C CA . SER B 1 270 ? 24.312 25.656 -23.234 1 20.77 270 SER B CA 1
ATOM 4839 C C . SER B 1 270 ? 23.25 24.719 -22.656 1 20.77 270 SER B C 1
ATOM 4841 O O . SER B 1 270 ? 23.391 23.484 -22.781 1 20.77 270 SER B O 1
ATOM 4843 N N . SER B 1 271 ? 22.562 25.125 -21.562 1 19.5 271 SER B N 1
ATOM 4844 C CA . SER B 1 271 ? 21.625 24.625 -20.578 1 19.5 271 SER B CA 1
ATOM 4845 C C . SER B 1 271 ? 20.312 24.172 -21.219 1 19.5 271 SER B C 1
ATOM 4847 O O . SER B 1 271 ? 19.297 24.859 -21.141 1 19.5 271 SER B O 1
ATOM 4849 N N . SER B 1 272 ? 20.453 23.266 -22.359 1 19.2 272 SER B N 1
ATOM 4850 C CA . SER B 1 272 ? 19.172 22.969 -22.984 1 19.2 272 SER B CA 1
ATOM 4851 C C . SER B 1 272 ? 18.266 22.188 -22.031 1 19.2 272 SER B C 1
ATOM 4853 O O . SER B 1 272 ? 18.656 21.156 -21.5 1 19.2 272 SER B O 1
ATOM 4855 N N . HIS B 1 273 ? 17.453 22.906 -21.266 1 19.28 273 HIS B N 1
ATOM 4856 C CA . HIS B 1 273 ? 16.516 22.562 -20.203 1 19.28 273 HIS B CA 1
ATOM 4857 C C . HIS B 1 273 ? 15.391 21.672 -20.719 1 19.28 273 HIS B C 1
ATOM 4859 O O . HIS B 1 273 ? 14.492 22.141 -21.422 1 19.28 273 HIS B O 1
ATOM 4865 N N . SER B 1 274 ? 15.703 20.422 -21.281 1 18.3 274 SER B N 1
ATOM 4866 C CA . SER B 1 274 ? 14.602 19.609 -21.766 1 18.3 274 SER B CA 1
ATOM 4867 C C . SER B 1 274 ? 13.703 19.141 -20.641 1 18.3 274 SER B C 1
ATOM 4869 O O . SER B 1 274 ? 14.18 18.531 -19.672 1 18.3 274 SER B O 1
ATOM 4871 N N . VAL B 1 275 ? 12.586 19.828 -20.328 1 18.41 275 VAL B N 1
ATOM 4872 C CA . VAL B 1 275 ? 11.484 19.672 -19.391 1 18.41 275 VAL B CA 1
ATOM 4873 C C . VAL B 1 275 ? 10.734 18.359 -19.688 1 18.41 275 VAL B C 1
ATOM 4875 O O . VAL B 1 275 ? 10.117 18.219 -20.734 1 18.41 275 VAL B O 1
ATOM 4878 N N . ARG B 1 276 ? 11.375 17.188 -19.391 1 18.97 276 ARG B N 1
ATOM 4879 C CA . ARG B 1 276 ? 10.695 15.906 -19.531 1 18.97 276 ARG B CA 1
ATOM 4880 C C . ARG B 1 276 ? 9.406 15.875 -18.719 1 18.97 276 ARG B C 1
ATOM 4882 O O . ARG B 1 276 ? 9.383 16.281 -17.562 1 18.97 276 ARG B O 1
ATOM 4889 N N . PHE B 1 277 ? 8.18 15.844 -19.359 1 18.44 277 PHE B N 1
ATOM 4890 C CA . PHE B 1 277 ? 6.766 15.805 -19 1 18.44 277 PHE B CA 1
ATOM 4891 C C . PHE B 1 277 ? 6.449 14.586 -18.156 1 18.44 277 PHE B C 1
ATOM 4893 O O . PHE B 1 277 ? 6.785 13.461 -18.516 1 18.44 277 PHE B O 1
ATOM 4900 N N . LEU B 1 278 ? 6.574 14.719 -16.859 1 19.73 278 LEU B N 1
ATOM 4901 C CA . LEU B 1 278 ? 6.23 13.773 -15.797 1 19.73 278 LEU B CA 1
ATOM 4902 C C . LEU B 1 278 ? 4.777 13.336 -15.906 1 19.73 278 LEU B C 1
ATOM 4904 O O . LEU B 1 278 ? 3.867 14.164 -15.859 1 19.73 278 LEU B O 1
ATOM 4908 N N . ARG B 1 279 ? 4.445 12.266 -16.703 1 18.86 279 ARG B N 1
ATOM 4909 C CA . ARG B 1 279 ? 3.15 11.617 -16.906 1 18.86 279 ARG B CA 1
ATOM 4910 C C . ARG B 1 279 ? 2.58 11.133 -15.57 1 18.86 279 ARG B C 1
ATOM 4912 O O . ARG B 1 279 ? 3.225 10.359 -14.859 1 18.86 279 ARG B O 1
ATOM 4919 N N . ILE B 1 280 ? 1.766 11.891 -14.953 1 19.59 280 ILE B N 1
ATOM 4920 C CA . ILE B 1 280 ? 0.958 11.742 -13.75 1 19.59 280 ILE B CA 1
ATOM 4921 C C . ILE B 1 280 ? 0.013 10.555 -13.906 1 19.59 280 ILE B C 1
ATOM 4923 O O . ILE B 1 280 ? -0.843 10.547 -14.789 1 19.59 280 ILE B O 1
ATOM 4927 N N . LEU B 1 281 ? 0.514 9.297 -13.742 1 19.06 281 LEU B N 1
ATOM 4928 C CA . LEU B 1 281 ? -0.396 8.156 -13.797 1 19.06 281 LEU B CA 1
ATOM 4929 C C . LEU B 1 281 ? -1.386 8.195 -12.641 1 19.06 281 LEU B C 1
ATOM 4931 O O . LEU B 1 281 ? -0.985 8.156 -11.477 1 19.06 281 LEU B O 1
ATOM 4935 N N . LEU B 1 282 ? -2.514 8.883 -12.773 1 20.98 282 LEU B N 1
ATOM 4936 C CA . LEU B 1 282 ? -3.699 9.055 -11.945 1 20.98 282 LEU B CA 1
ATOM 4937 C C . LEU B 1 282 ? -4.449 7.734 -11.781 1 20.98 282 LEU B C 1
ATOM 4939 O O . LEU B 1 282 ? -4.961 7.188 -12.766 1 20.98 282 LEU B O 1
ATOM 4943 N N . LEU B 1 283 ? -3.973 6.77 -10.992 1 19.25 283 LEU B N 1
ATOM 4944 C CA . LEU B 1 283 ? -4.785 5.574 -10.805 1 19.25 283 LEU B CA 1
ATOM 4945 C C . LEU B 1 283 ? -6.035 5.891 -9.992 1 19.25 283 LEU B C 1
ATOM 4947 O O . LEU B 1 283 ? -5.941 6.371 -8.867 1 19.25 283 LEU B O 1
ATOM 4951 N N . ARG B 1 284 ? -7.074 6.422 -10.648 1 19.7 284 ARG B N 1
ATOM 4952 C CA . ARG B 1 284 ? -8.422 6.766 -10.211 1 19.7 284 ARG B CA 1
ATOM 4953 C C . ARG B 1 284 ? -9.164 5.539 -9.695 1 19.7 284 ARG B C 1
ATOM 4955 O O . ARG B 1 284 ? -9.438 4.605 -10.453 1 19.7 284 ARG B O 1
ATOM 4962 N N . ASN B 1 285 ? -8.961 4.922 -8.477 1 19.12 285 ASN B N 1
ATOM 4963 C CA . ASN B 1 285 ? -9.828 3.838 -8.031 1 19.12 285 ASN B CA 1
ATOM 4964 C C . ASN B 1 285 ? -11.242 4.332 -7.75 1 19.12 285 ASN B C 1
ATOM 4966 O O . ASN B 1 285 ? -11.461 5.109 -6.82 1 19.12 285 ASN B O 1
ATOM 4970 N N . THR B 1 286 ? -12.023 4.773 -8.812 1 19.86 286 THR B N 1
ATOM 4971 C CA . THR B 1 286 ? -13.375 5.309 -8.75 1 19.86 286 THR B CA 1
ATOM 4972 C C . THR B 1 286 ? -14.352 4.254 -8.234 1 19.86 286 THR B C 1
ATOM 4974 O O . THR B 1 286 ? -14.578 3.234 -8.891 1 19.86 286 THR B O 1
ATOM 4977 N N . VAL B 1 287 ? -14.336 3.725 -7.055 1 18.78 287 VAL B N 1
ATOM 4978 C CA . VAL B 1 287 ? -15.367 2.76 -6.691 1 18.78 287 VAL B CA 1
ATOM 4979 C C . VAL B 1 287 ? -16.719 3.463 -6.594 1 18.78 287 VAL B C 1
ATOM 4981 O O . VAL B 1 287 ? -16.891 4.406 -5.816 1 18.78 287 VAL B O 1
ATOM 4984 N N . CYS B 1 288 ? -17.438 3.676 -7.719 1 19.12 288 CYS B N 1
ATOM 4985 C CA . CYS B 1 288 ? -18.719 4.332 -7.93 1 19.12 288 CYS B CA 1
ATOM 4986 C C . CYS B 1 288 ? -19.859 3.561 -7.254 1 19.12 288 CYS B C 1
ATOM 4988 O O . CYS B 1 288 ? -20.109 2.404 -7.594 1 19.12 288 CYS B O 1
ATOM 4990 N N . PHE B 1 289 ? -20 3.51 -5.992 1 18.59 289 PHE B N 1
ATOM 4991 C CA . PHE B 1 289 ? -21.125 2.785 -5.418 1 18.59 289 PHE B CA 1
ATOM 4992 C C . PHE B 1 289 ? -22.438 3.461 -5.773 1 18.59 289 PHE B C 1
ATOM 4994 O O . PHE B 1 289 ? -22.594 4.672 -5.602 1 18.59 289 PHE B O 1
ATOM 5001 N N . VAL B 1 290 ? -23.078 3.021 -6.875 1 20.12 290 VAL B N 1
ATOM 5002 C CA . VAL B 1 290 ? -24.312 3.371 -7.57 1 20.12 290 VAL B CA 1
ATOM 5003 C C . VAL B 1 290 ? -25.5 3.211 -6.629 1 20.12 290 VAL B C 1
ATOM 5005 O O . VAL B 1 290 ? -25.781 2.105 -6.152 1 20.12 290 VAL B O 1
ATOM 5008 N N . SER B 1 291 ? -25.594 4.059 -5.613 1 17.53 291 SER B N 1
ATOM 5009 C CA . SER B 1 291 ? -26.797 3.881 -4.801 1 17.53 291 SER B CA 1
ATOM 5010 C C . SER B 1 291 ? -28.047 4.156 -5.609 1 17.53 291 SER B C 1
ATOM 5012 O O . SER B 1 291 ? -28.031 4.926 -6.574 1 17.53 291 SER B O 1
ATOM 5014 N N . HIS B 1 292 ? -29.078 3.307 -5.57 1 19.62 292 HIS B N 1
ATOM 5015 C CA . HIS B 1 292 ? -30.359 2.945 -6.164 1 19.62 292 HIS B CA 1
ATOM 5016 C C . HIS B 1 292 ? -31.391 4.051 -5.965 1 19.62 292 HIS B C 1
ATOM 5018 O O . HIS B 1 292 ? -31.938 4.211 -4.863 1 19.62 292 HIS B O 1
ATOM 5024 N N . PRO B 1 293 ? -31.016 5.27 -6.508 1 18.08 293 PRO B N 1
ATOM 5025 C CA . PRO B 1 293 ? -32.094 6.195 -6.145 1 18.08 293 PRO B CA 1
ATOM 5026 C C . PRO B 1 293 ? -33.438 5.84 -6.797 1 18.08 293 PRO B C 1
ATOM 5028 O O . PRO B 1 293 ? -33.438 5.324 -7.918 1 18.08 293 PRO B O 1
ATOM 5031 N N . SER B 1 294 ? -34.469 5.559 -6.078 1 18 294 SER B N 1
ATOM 5032 C CA . SER B 1 294 ? -35.812 5.113 -6.305 1 18 294 SER B CA 1
ATOM 5033 C C . SER B 1 294 ? -36.625 6.168 -7.043 1 18 294 SER B C 1
ATOM 5035 O O . SER B 1 294 ? -37.844 5.992 -7.27 1 18 294 SER B O 1
ATOM 5037 N N . CYS B 1 295 ? -36 7.336 -7.418 1 17.05 295 CYS B N 1
ATOM 5038 C CA . CYS B 1 295 ? -37.062 8.305 -7.559 1 17.05 295 CYS B CA 1
ATOM 5039 C C . CYS B 1 295 ? -37.906 8.016 -8.805 1 17.05 295 CYS B C 1
ATOM 5041 O O . CYS B 1 295 ? -37.344 7.906 -9.906 1 17.05 295 CYS B O 1
ATOM 5043 N N . LEU B 1 296 ? -39.062 7.535 -8.789 1 17.78 296 LEU B N 1
ATOM 5044 C CA . LEU B 1 296 ? -40.156 7.027 -9.648 1 17.78 296 LEU B CA 1
ATOM 5045 C C . LEU B 1 296 ? -40.656 8.125 -10.57 1 17.78 296 LEU B C 1
ATOM 5047 O O . LEU B 1 296 ? -41.562 7.887 -11.375 1 17.78 296 LEU B O 1
ATOM 5051 N N . ASP B 1 297 ? -40 9.305 -10.594 1 16.84 297 ASP B N 1
ATOM 5052 C CA . ASP B 1 297 ? -41.062 10.211 -11.047 1 16.84 297 ASP B CA 1
ATOM 5053 C C . ASP B 1 297 ? -41.438 9.938 -12.5 1 16.84 297 ASP B C 1
ATOM 5055 O O . ASP B 1 297 ? -40.594 9.492 -13.289 1 16.84 297 ASP B O 1
ATOM 5059 N N . THR B 1 298 ? -42.688 10.031 -12.883 1 18.09 298 THR B N 1
ATOM 5060 C CA . THR B 1 298 ? -43.656 9.68 -13.922 1 18.09 298 THR B CA 1
ATOM 5061 C C . THR B 1 298 ? -43.438 10.547 -15.156 1 18.09 298 THR B C 1
ATOM 5063 O O . THR B 1 298 ? -44.156 10.422 -16.141 1 18.09 298 THR B O 1
ATOM 5066 N N . LEU B 1 299 ? -42.219 11.18 -15.266 1 16.78 299 LEU B N 1
ATOM 5067 C CA . LEU B 1 299 ? -42.531 12.258 -16.188 1 16.78 299 LEU B CA 1
ATOM 5068 C C . LEU B 1 299 ? -42.906 11.695 -17.562 1 16.78 299 LEU B C 1
ATOM 5070 O O . LEU B 1 299 ? -42.25 10.773 -18.062 1 16.78 299 LEU B O 1
ATOM 5074 N N . THR B 1 300 ? -44.031 12.148 -18.172 1 16.78 300 THR B N 1
ATOM 5075 C CA . THR B 1 300 ? -45 11.812 -19.234 1 16.78 300 THR B CA 1
ATOM 5076 C C . THR B 1 300 ? -44.406 12.102 -20.609 1 16.78 300 THR B C 1
ATOM 5078 O O . THR B 1 300 ? -44.688 11.414 -21.578 1 16.78 300 THR B O 1
ATOM 5081 N N . SER B 1 301 ? -43.5 13.164 -20.625 1 15.42 301 SER B N 1
ATOM 5082 C CA . SER B 1 301 ? -44 13.891 -21.797 1 15.42 301 SER B CA 1
ATOM 5083 C C . SER B 1 301 ? -43.719 13.117 -23.078 1 15.42 301 SER B C 1
ATOM 5085 O O . SER B 1 301 ? -42.938 12.156 -23.078 1 15.42 301 SER B O 1
ATOM 5087 N N . ILE B 1 302 ? -43.031 13.891 -24.062 1 15.7 302 ILE B N 1
ATOM 5088 C CA . ILE B 1 302 ? -43.406 14.422 -25.375 1 15.7 302 ILE B CA 1
ATOM 5089 C C . ILE B 1 302 ? -42.812 13.578 -26.484 1 15.7 302 ILE B C 1
ATOM 5091 O O . ILE B 1 302 ? -41.594 13.281 -26.453 1 15.7 302 ILE B O 1
ATOM 5095 N N . ALA B 1 303 ? -43.625 13.062 -27.312 1 16.03 303 ALA B N 1
ATOM 5096 C CA . ALA B 1 303 ? -43.625 12.07 -28.375 1 16.03 303 ALA B CA 1
ATOM 5097 C C . ALA B 1 303 ? -42.812 12.562 -29.578 1 16.03 303 ALA B C 1
ATOM 5099 O O . ALA B 1 303 ? -42.406 11.773 -30.438 1 16.03 303 ALA B O 1
ATOM 5100 N N . PRO B 1 304 ? -42.25 13.836 -29.672 1 15.95 304 PRO B N 1
ATOM 5101 C CA . PRO B 1 304 ? -42.594 14.148 -31.062 1 15.95 304 PRO B CA 1
ATOM 5102 C C . PRO B 1 304 ? -41.688 13.398 -32.062 1 15.95 304 PRO B C 1
ATOM 5104 O O . PRO B 1 304 ? -40.531 13.109 -31.75 1 15.95 304 PRO B O 1
ATOM 5107 N N . VAL B 1 305 ? -42.25 12.711 -33.031 1 15.8 305 VAL B N 1
ATOM 5108 C CA . VAL B 1 305 ? -41.938 11.695 -34.031 1 15.8 305 VAL B CA 1
ATOM 5109 C C . VAL B 1 305 ? -41.156 12.328 -35.188 1 15.8 305 VAL B C 1
ATOM 5111 O O . VAL B 1 305 ? -40.719 11.625 -36.094 1 15.8 305 VAL B O 1
ATOM 5114 N N . SER B 1 306 ? -40.781 13.641 -35.156 1 15.09 306 SER B N 1
ATOM 5115 C CA . SER B 1 306 ? -40.875 14.016 -36.562 1 15.09 306 SER B CA 1
ATOM 5116 C C . SER B 1 306 ? -39.812 13.312 -37.375 1 15.09 306 SER B C 1
ATOM 5118 O O . SER B 1 306 ? -38.688 13.07 -36.906 1 15.09 306 SER B O 1
ATOM 5120 N N . LEU B 1 307 ? -40.156 12.977 -38.656 1 15.56 307 LEU B N 1
ATOM 5121 C CA . LEU B 1 307 ? -39.938 12.047 -39.75 1 15.56 307 LEU B CA 1
ATOM 5122 C C . LEU B 1 307 ? -38.75 12.508 -40.594 1 15.56 307 LEU B C 1
ATOM 5124 O O . LEU B 1 307 ? -38.281 11.758 -41.469 1 15.56 307 LEU B O 1
ATOM 5128 N N . LEU B 1 308 ? -38.312 13.742 -40.562 1 16.14 308 LEU B N 1
ATOM 5129 C CA . LEU B 1 308 ? -38.125 14.156 -41.938 1 16.14 308 LEU B CA 1
ATOM 5130 C C . LEU B 1 308 ? -36.938 13.414 -42.562 1 16.14 308 LEU B C 1
ATOM 5132 O O . LEU B 1 308 ? -36.031 12.945 -41.875 1 16.14 308 LEU B O 1
ATOM 5136 N N . THR B 1 309 ? -36.906 13.609 -43.969 1 15.48 309 THR B N 1
ATOM 5137 C CA . THR B 1 309 ? -36.594 12.898 -45.219 1 15.48 309 THR B CA 1
ATOM 5138 C C . THR B 1 309 ? -35.094 12.844 -45.469 1 15.48 309 THR B C 1
ATOM 5140 O O . THR B 1 309 ? -34.344 13.602 -44.875 1 15.48 309 THR B O 1
ATOM 5143 N N . PRO B 1 310 ? -34.781 12.625 -46.781 1 15.73 310 PRO B N 1
ATOM 5144 C CA . PRO B 1 310 ? -34.031 11.562 -47.438 1 15.73 310 PRO B CA 1
ATOM 5145 C C . PRO B 1 310 ? -32.594 11.969 -47.781 1 15.73 310 PRO B C 1
ATOM 5147 O O . PRO B 1 310 ? -31.672 11.164 -47.625 1 15.73 310 PRO B O 1
ATOM 5150 N N . PRO B 1 311 ? -32.25 13.266 -48.25 1 16.45 311 PRO B N 1
ATOM 5151 C CA . PRO B 1 311 ? -31.688 13.109 -49.594 1 16.45 311 PRO B CA 1
ATOM 5152 C C . PRO B 1 311 ? -30.203 12.742 -49.562 1 16.45 311 PRO B C 1
ATOM 5154 O O . PRO B 1 311 ? -29.516 12.961 -48.562 1 16.45 311 PRO B O 1
ATOM 5157 N N . VAL B 1 312 ? -29.688 12.172 -50.719 1 15.35 312 VAL B N 1
ATOM 5158 C CA . VAL B 1 312 ? -28.734 11.219 -51.281 1 15.35 312 VAL B CA 1
ATOM 5159 C C . VAL B 1 312 ? -27.406 11.914 -51.562 1 15.35 312 VAL B C 1
ATOM 5161 O O . VAL B 1 312 ? -26.391 11.258 -51.781 1 15.35 312 VAL B O 1
ATOM 5164 N N . SER B 1 313 ? -27.266 13.266 -51.5 1 14.85 313 SER B N 1
ATOM 5165 C CA . SER B 1 313 ? -26.422 13.602 -52.625 1 14.85 313 SER B CA 1
ATOM 5166 C C . SER B 1 313 ? -25 13.086 -52.438 1 14.85 313 SER B C 1
ATOM 5168 O O . SER B 1 313 ? -24.516 12.953 -51.312 1 14.85 313 SER B O 1
ATOM 5170 N N . LEU B 1 314 ? -24.297 12.797 -53.625 1 15.52 314 LEU B N 1
ATOM 5171 C CA . LEU B 1 314 ? -23.328 11.93 -54.281 1 15.52 314 LEU B CA 1
ATOM 5172 C C . LEU B 1 314 ? -21.906 12.461 -54.094 1 15.52 314 LEU B C 1
ATOM 5174 O O . LEU B 1 314 ? -20.938 11.797 -54.469 1 15.52 314 LEU B O 1
ATOM 5178 N N . LEU B 1 315 ? -21.766 13.672 -53.594 1 15.89 315 LEU B N 1
ATOM 5179 C CA . LEU B 1 315 ? -20.688 14.234 -54.375 1 15.89 315 LEU B CA 1
ATOM 5180 C C . LEU B 1 315 ? -19.375 13.477 -54.156 1 15.89 315 LEU B C 1
ATOM 5182 O O . LEU B 1 315 ? -19.203 12.836 -53.125 1 15.89 315 LEU B O 1
ATOM 5186 N N . THR B 1 316 ? -18.406 13.82 -55.125 1 15.74 316 THR B N 1
ATOM 5187 C CA . THR B 1 316 ? -17.312 13.289 -55.938 1 15.74 316 THR B CA 1
ATOM 5188 C C . THR B 1 316 ? -16.047 13.172 -55.125 1 15.74 316 THR B C 1
ATOM 5190 O O . THR B 1 316 ? -15.867 13.883 -54.125 1 15.74 316 THR B O 1
ATOM 5193 N N . PRO B 1 317 ? -15.203 12.336 -55.562 1 16.5 317 PRO B N 1
ATOM 5194 C CA . PRO B 1 317 ? -14.18 11.398 -55.094 1 16.5 317 PRO B CA 1
ATOM 5195 C C . PRO B 1 317 ? -12.836 12.07 -54.812 1 16.5 317 PRO B C 1
ATOM 5197 O O . PRO B 1 317 ? -11.953 11.469 -54.188 1 16.5 317 PRO B O 1
ATOM 5200 N N . PRO B 1 318 ? -12.633 13.477 -54.969 1 16.69 318 PRO B N 1
ATOM 5201 C CA . PRO B 1 318 ? -11.344 13.523 -55.656 1 16.69 318 PRO B CA 1
ATOM 5202 C C . PRO B 1 318 ? -10.18 13.055 -54.781 1 16.69 318 PRO B C 1
ATOM 5204 O O . PRO B 1 318 ? -10.273 13.109 -53.562 1 16.69 318 PRO B O 1
ATOM 5207 N N . VAL B 1 319 ? -9.18 12.422 -55.375 1 15.94 319 VAL B N 1
ATOM 5208 C CA . VAL B 1 319 ? -8.102 11.461 -55.188 1 15.94 319 VAL B CA 1
ATOM 5209 C C . VAL B 1 319 ? -6.867 12.172 -54.625 1 15.94 319 VAL B C 1
ATOM 5211 O O . VAL B 1 319 ? -5.844 11.531 -54.344 1 15.94 319 VAL B O 1
ATOM 5214 N N . SER B 1 320 ? -7.027 13.469 -54.125 1 14.98 320 SER B N 1
ATOM 5215 C CA . SER B 1 320 ? -5.711 14.055 -54.312 1 14.98 320 SER B CA 1
ATOM 5216 C C . SER B 1 320 ? -4.629 13.273 -53.594 1 14.98 320 SER B C 1
ATOM 5218 O O . SER B 1 320 ? -4.922 12.523 -52.656 1 14.98 320 SER B O 1
ATOM 5220 N N . LEU B 1 321 ? -3.379 13.961 -53.625 1 16.61 321 LEU B N 1
ATOM 5221 C CA . LEU B 1 321 ? -1.95 13.852 -53.906 1 16.61 321 LEU B CA 1
ATOM 5222 C C . LEU B 1 321 ? -1.178 13.492 -52.625 1 16.61 321 LEU B C 1
ATOM 5224 O O . LEU B 1 321 ? -1.426 14.062 -51.562 1 16.61 321 LEU B O 1
ATOM 5228 N N . LEU B 1 322 ? -0.501 12.414 -52.688 1 16.47 322 LEU B N 1
ATOM 5229 C CA . LEU B 1 322 ? 0.254 11.461 -51.875 1 16.47 322 LEU B CA 1
ATOM 5230 C C . LEU B 1 322 ? 1.481 12.125 -51.25 1 16.47 322 LEU B C 1
ATOM 5232 O O . LEU B 1 322 ? 2.279 11.461 -50.594 1 16.47 322 LEU B O 1
ATOM 5236 N N . THR B 1 323 ? 1.532 13.492 -51.094 1 17.41 323 THR B N 1
ATOM 5237 C CA . THR B 1 323 ? 2.963 13.758 -51 1 17.41 323 THR B CA 1
ATOM 5238 C C . THR B 1 323 ? 3.562 13.18 -49.719 1 17.41 323 THR B C 1
ATOM 5240 O O . THR B 1 323 ? 2.967 13.281 -48.656 1 17.41 323 THR B O 1
ATOM 5243 N N . PRO B 1 324 ? 4.496 12.258 -49.875 1 17.02 324 PRO B N 1
ATOM 5244 C CA . PRO B 1 324 ? 5.152 11.328 -48.938 1 17.02 324 PRO B CA 1
ATOM 5245 C C . PRO B 1 324 ? 5.98 12.047 -47.875 1 17.02 324 PRO B C 1
ATOM 5247 O O . PRO B 1 324 ? 6.793 12.914 -48.188 1 17.02 324 PRO B O 1
ATOM 5250 N N . PRO B 1 325 ? 5.348 12.414 -46.781 1 17.05 325 PRO B N 1
ATOM 5251 C CA . PRO B 1 325 ? 6.137 13.188 -45.812 1 17.05 325 PRO B CA 1
ATOM 5252 C C . PRO B 1 325 ? 7.426 12.484 -45.406 1 17.05 325 PRO B C 1
ATOM 5254 O O . PRO B 1 325 ? 7.52 11.258 -45.5 1 17.05 325 PRO B O 1
ATOM 5257 N N . SER B 1 326 ? 8.523 13.273 -45.438 1 16.77 326 SER B N 1
ATOM 5258 C CA . SER B 1 326 ? 9.953 13.133 -45.156 1 16.77 326 SER B CA 1
ATOM 5259 C C . SER B 1 326 ? 10.203 12.727 -43.719 1 16.77 326 SER B C 1
ATOM 5261 O O . SER B 1 326 ? 9.672 13.336 -42.781 1 16.77 326 SER B O 1
ATOM 5263 N N . LEU B 1 327 ? 10.5 11.469 -43.5 1 17.11 327 LEU B N 1
ATOM 5264 C CA . LEU B 1 327 ? 10.695 10.633 -42.312 1 17.11 327 LEU B CA 1
ATOM 5265 C C . LEU B 1 327 ? 11.867 11.133 -41.5 1 17.11 327 LEU B C 1
ATOM 5267 O O . LEU B 1 327 ? 13.023 11.031 -41.906 1 17.11 327 LEU B O 1
ATOM 5271 N N . THR B 1 328 ? 11.906 12.453 -41.125 1 17.38 328 THR B N 1
ATOM 5272 C CA . THR B 1 328 ? 13.172 12.766 -40.469 1 17.38 328 THR B CA 1
ATOM 5273 C C . THR B 1 328 ? 13.328 11.945 -39.188 1 17.38 328 THR B C 1
ATOM 5275 O O . THR B 1 328 ? 12.344 11.656 -38.5 1 17.38 328 THR B O 1
ATOM 5278 N N . SER B 1 329 ? 14.484 11.305 -39.062 1 16.84 329 SER B N 1
ATOM 5279 C CA . SER B 1 329 ? 15.07 10.195 -38.312 1 16.84 329 SER B CA 1
ATOM 5280 C C . SER B 1 329 ? 15.344 10.586 -36.844 1 16.84 329 SER B C 1
ATOM 5282 O O . SER B 1 329 ? 15.898 9.797 -36.094 1 16.84 329 SER B O 1
ATOM 5284 N N . SER B 1 330 ? 14.484 11.469 -36.25 1 16.52 330 SER B N 1
ATOM 5285 C CA . SER B 1 330 ? 15.133 11.898 -35.031 1 16.52 330 SER B CA 1
ATOM 5286 C C . SER B 1 330 ? 15.336 10.727 -34.062 1 16.52 330 SER B C 1
ATOM 5288 O O . SER B 1 330 ? 14.539 9.797 -34.031 1 16.52 330 SER B O 1
ATOM 5290 N N . GLN B 1 331 ? 16.578 10.609 -33.469 1 17.59 331 GLN B N 1
ATOM 5291 C CA . GLN B 1 331 ? 17.406 9.719 -32.688 1 17.59 331 GLN B CA 1
ATOM 5292 C C . GLN B 1 331 ? 16.828 9.539 -31.281 1 17.59 331 GLN B C 1
ATOM 5294 O O . GLN B 1 331 ? 16.781 10.492 -30.5 1 17.59 331 GLN B O 1
ATOM 5299 N N . GLY B 1 332 ? 15.742 8.891 -31.203 1 17.06 332 GLY B N 1
ATOM 5300 C CA . GLY B 1 332 ? 15.016 8.664 -29.953 1 17.06 332 GLY B CA 1
ATOM 5301 C C . GLY B 1 332 ? 15.836 7.934 -28.906 1 17.06 332 GLY B C 1
ATOM 5302 O O . GLY B 1 332 ? 16.562 6.992 -29.234 1 17.06 332 GLY B O 1
ATOM 5303 N N . ASP B 1 333 ? 16.359 8.719 -28.016 1 19.81 333 ASP B N 1
ATOM 5304 C CA . ASP B 1 333 ? 17.016 8.258 -26.797 1 19.81 333 ASP B CA 1
ATOM 5305 C C . ASP B 1 333 ? 16.156 7.238 -26.062 1 19.81 333 ASP B C 1
ATOM 5307 O O . ASP B 1 333 ? 15.039 7.547 -25.641 1 19.81 333 ASP B O 1
ATOM 5311 N N . LEU B 1 334 ? 16.281 6.027 -26.422 1 19.69 334 LEU B N 1
ATOM 5312 C CA . LEU B 1 334 ? 15.539 4.82 -26.062 1 19.69 334 LEU B CA 1
ATOM 5313 C C . LEU B 1 334 ? 15.703 4.508 -24.578 1 19.69 334 LEU B C 1
ATOM 5315 O O . LEU B 1 334 ? 16.828 4.344 -24.094 1 19.69 334 LEU B O 1
ATOM 5319 N N . ILE B 1 335 ? 14.906 5.141 -23.734 1 20.47 335 ILE B N 1
ATOM 5320 C CA . ILE B 1 335 ? 14.734 4.836 -22.312 1 20.47 335 ILE B CA 1
ATOM 5321 C C . ILE B 1 335 ? 14.516 3.338 -22.125 1 20.47 335 ILE B C 1
ATOM 5323 O O . ILE B 1 335 ? 13.641 2.75 -22.781 1 20.47 335 ILE B O 1
ATOM 5327 N N . SER B 1 336 ? 15.562 2.625 -21.719 1 21.92 336 SER B N 1
ATOM 5328 C CA . SER B 1 336 ? 15.656 1.188 -21.5 1 21.92 336 SER B CA 1
ATOM 5329 C C . SER B 1 336 ? 14.602 0.719 -20.5 1 21.92 336 SER B C 1
ATOM 5331 O O . SER B 1 336 ? 14.578 1.167 -19.359 1 21.92 336 SER B O 1
ATOM 5333 N N . THR B 1 337 ? 13.344 0.647 -20.766 1 25.41 337 THR B N 1
ATOM 5334 C CA . THR B 1 337 ? 12.195 0.051 -20.109 1 25.41 337 THR B CA 1
ATOM 5335 C C . THR B 1 337 ? 12.5 -1.382 -19.672 1 25.41 337 THR B C 1
ATOM 5337 O O . THR B 1 337 ? 12.742 -2.248 -20.516 1 25.41 337 THR B O 1
ATOM 5340 N N . PHE B 1 338 ? 13.234 -1.6 -18.594 1 28.97 338 PHE B N 1
ATOM 5341 C CA . PHE B 1 338 ? 13.383 -2.959 -18.094 1 28.97 338 PHE B CA 1
ATOM 5342 C C . PHE B 1 338 ? 12.023 -3.648 -18 1 28.97 338 PHE B C 1
ATOM 5344 O O . PHE B 1 338 ? 11.094 -3.127 -17.375 1 28.97 338 PHE B O 1
ATOM 5351 N N . GLY B 1 339 ? 11.477 -4.207 -18.906 1 33.19 339 GLY B N 1
ATOM 5352 C CA . GLY B 1 339 ? 10.312 -5.059 -19.094 1 33.19 339 GLY B CA 1
ATOM 5353 C C . GLY B 1 339 ? 10.188 -6.141 -18.031 1 33.19 339 GLY B C 1
ATOM 5354 O O . GLY B 1 339 ? 11 -7.066 -17.984 1 33.19 339 GLY B O 1
ATOM 5355 N N . SER B 1 340 ? 9.781 -5.801 -16.75 1 44.16 340 SER B N 1
ATOM 5356 C CA . SER B 1 340 ? 9.625 -6.785 -15.68 1 44.16 340 SER B CA 1
ATOM 5357 C C . SER B 1 340 ? 8.758 -7.957 -16.125 1 44.16 340 SER B C 1
ATOM 5359 O O . SER B 1 340 ? 7.781 -7.77 -16.859 1 44.16 340 SER B O 1
ATOM 5361 N N . ASN B 1 341 ? 9.273 -9.141 -16.109 1 55.91 341 ASN B N 1
ATOM 5362 C CA . ASN B 1 341 ? 8.547 -10.383 -16.359 1 55.91 341 ASN B CA 1
ATOM 5363 C C . ASN B 1 341 ? 7.25 -10.438 -15.562 1 55.91 341 ASN B C 1
ATOM 5365 O O . ASN B 1 341 ? 7.207 -10.008 -14.414 1 55.91 341 ASN B O 1
ATOM 5369 N N . VAL B 1 342 ? 6.164 -10.5 -16.234 1 64.69 342 VAL B N 1
ATOM 5370 C CA . VAL B 1 342 ? 4.852 -10.523 -15.602 1 64.69 342 VAL B CA 1
ATOM 5371 C C . VAL B 1 342 ? 4.516 -11.953 -15.172 1 64.69 342 VAL B C 1
ATOM 5373 O O . VAL B 1 342 ? 4.652 -12.891 -15.961 1 64.69 342 VAL B O 1
ATOM 5376 N N . SER B 1 343 ? 4.594 -12.281 -13.969 1 64.19 343 SER B N 1
ATOM 5377 C CA . SER B 1 343 ? 4.086 -13.539 -13.438 1 64.19 343 SER B CA 1
ATOM 5378 C C . SER B 1 343 ? 2.68 -13.375 -12.875 1 64.19 343 SER B C 1
ATOM 5380 O O . SER B 1 343 ? 2.24 -12.258 -12.602 1 64.19 343 SER B O 1
ATOM 5382 N N . LEU B 1 344 ? 1.85 -14.227 -13.203 1 61.19 344 LEU B N 1
ATOM 5383 C CA . LEU B 1 344 ? 0.471 -14.18 -12.734 1 61.19 344 LEU B CA 1
ATOM 5384 C C . LEU B 1 344 ? 0.314 -14.969 -11.438 1 61.19 344 LEU B C 1
ATOM 5386 O O . LEU B 1 344 ? 0.761 -16.125 -11.352 1 61.19 344 LEU B O 1
ATOM 5390 N N . SER B 1 345 ? 0.337 -14.484 -10.477 1 46.19 345 SER B N 1
ATOM 5391 C CA . SER B 1 345 ? 0.043 -15.289 -9.297 1 46.19 345 SER B CA 1
ATOM 5392 C C . SER B 1 345 ? -1.434 -15.664 -9.234 1 46.19 345 SER B C 1
ATOM 5394 O O . SER B 1 345 ? -1.793 -16.703 -8.672 1 46.19 345 SER B O 1
ATOM 5396 N N . VAL B 1 346 ? -2.504 -14.922 -8.875 1 41.88 346 VAL B N 1
ATOM 5397 C CA . VAL B 1 346 ? -3.826 -15.344 -8.422 1 41.88 346 VAL B CA 1
ATOM 5398 C C . VAL B 1 346 ? -4.805 -15.312 -9.594 1 41.88 346 VAL B C 1
ATOM 5400 O O . VAL B 1 346 ? -4.805 -14.367 -10.383 1 41.88 346 VAL B O 1
ATOM 5403 N N . TYR B 1 347 ? -5.246 -16.453 -10.227 1 38.66 347 TYR B N 1
ATOM 5404 C CA . TYR B 1 347 ? -6.402 -16.453 -11.117 1 38.66 347 TYR B CA 1
ATOM 5405 C C . TYR B 1 347 ? -7.684 -16.156 -10.344 1 38.66 347 TYR B C 1
ATOM 5407 O O . TYR B 1 347 ? -7.84 -16.609 -9.203 1 38.66 347 TYR B O 1
#

Radius of gyration: 30.04 Å; Cα contacts (8 Å, |Δi|>4): 676; chains: 2; bounding box: 80×74×80 Å

Nearest PDB structures (foldseek):
  7v9b-assembly1_A  TM=9.924E-01  e=6.347E-25  Homo sapiens
  8dgp-assembly2_D  TM=9.948E-01  e=1.370E-24  Homo sapiens
  6twz-assembly1_A  TM=9.908E-01  e=7.450E-19  Homo sapiens
  5ltw-assembly3_I  TM=9.785E-01  e=3.452E-19  Homo sapiens
  3p1s-assembly1_A  TM=9.758E-01  e=1.095E-18  Homo sapiens

InterPro domains:
  IPR000308 14-3-3 protein [PR00305] (36-65)
  IPR000308 14-3-3 protein [PR00305] (85-109)
  IPR000308 14-3-3 protein [PR00305] (116-138)
  IPR000308 14-3-3 protein [PR00305] (151-177)
  IPR000308 14-3-3 protein [PR00305] (178-204)
  IPR000308 14-3-3 protein [PR00305] (205-234)
  IPR000308 14-3-3 protein [PTHR18860] (4-236)
  IPR023409 14-3-3 protein, conserved site [PS00796] (42-52)
  IPR023409 14-3-3 protein, conserved site [PS00797] (214-233)
  IPR023410 14-3-3 domain [PF00244] (11-232)
  IPR023410 14-3-3 domain [SM00101] (4-245)
  IPR036815 14-3-3 domain superfamily [G3DSA:1.20.190.20] (1-243)
  IPR036815 14-3-3 domain superfamily [SSF48445] (1-234)

Foldseek 3Di:
DVLLVVLLVQLVVCVVVVNLVSNLVSLLVNLVVQAADDPSSLVSNVVSLCSVLVVLLVVLVVLVLVLVVVVVVVDDPVNVVSVVVNVVSLVVLVVSLVSLLCSLVVGQCVNDDALLSNLSSLLSQLVSLLSNLLPDDDPSNVVSLVSSVVSLVVSQVSCVPHHQLLQLSNLVSLQVVLVSCCRRVVNNPVSLVSLVVSLVRNVVCLVVDDPVSNVSSVVSSVVSVVVNVVSVVVVVPDDDDCPDCPLCLVPVVPPPPPPDPDDDDDDDDDCPPPPPDPPNPRPCPPPPDPDPPPDDDDDDDDPDDDDDDDDDDDDDDDDDDDDDDPPDDCPPPPPVPPVPDDDDDDD/DVLLVVLLVQLVVCVVVVNLVSNLVSLLVNLVVLAADDPSSLVSNVVSLCSVLVVLLVVLVVLVVVLVVVVVVVDDPVNVVSVVVNVVSLVVLVVSLVSLLCSLVVGQCVNDDALLSNLSSLLVQLQSLLSNLLPDDDPSNVVSLVSSVVSLVSSQVSCVPHHQLLQLSNLVSLQVVLVSCCRRVVNNPVSLVSLVVSLVRNVVCLVVDDPVSNVSSVVSSVVSVVVNVVSVVVVVPDDDDCPDPPLCLPPVVPPPPPPPPDDDDDDDDDCPPPPPPPPNPRPCPCPPPPPDPPPPDPDDDDDDPDDDDDDDDDDDDDDDDCPPDDPPDPDPPDPPPPPPDDDDDDD

Sequence (694 aa):
MADRDNLVYQAKLAEQAERYDEMVESMKKVASMDVELTVEERNLLSVAYKNVIGARRASWRIISSLEQKEENKGGEDKLKMIREYRKTVEKELKSICNDILDVLDKHLILAATTGESKVFYYKMKGDYHRYLAEFATGNDRKEAAENSLVAYKAASDIAMIELPPTHPIRLGLALNFSVFYYEILNSPDRACRLAKEAFDNAIAELDTLSEESYKDSTLIMQLLRDNLTLWTSDIQGDGETSFGSGAALLHDPLLSLKPRPPPLSSNSSSSSHSVRFLRILLLRNTVCFVSHPSCLDTLTSIAPVSLLTPPVSLLTPPVSLLTPPSLTSSQGDLISTFGSNVSLSVYMADRDNLVYQAKLAEQAERYDEMVESMKKVASMDVELTVEERNLLSVAYKNVIGARRASWRIISSLEQKEENKGGEDKLKMIREYRKTVEKELKSICNDILDVLDKHLILAATTGESKVFYYKMKGDYHRYLAEFATGNDRKEAAENSLVAYKAASDIAMIELPPTHPIRLGLALNFSVFYYEILNSPDRACRLAKEAFDNAIAELDTLSEESYKDSTLIMQLLRDNLTLWTSDIQGDGETSFGSGAALLHDPLLSLKPRPPPLSSNSSSSSHSVRFLRILLLRNTVCFVSHPSCLDTLTSIAPVSLLTPPVSLLTPPVSLLTPPSLTSSQGDLISTFGSNVSLSVY